Protein AF-A0A9W8ET39-F1 (afdb_monomer)

Nearest PDB structures (foldseek):
  5mh2-assembly2_D  TM=7.846E-01  e=4.312E-05  Magallana gigas
  5mh3-assembly1_B  TM=7.583E-01  e=7.857E-05  Magallana gigas
  8pk8-assembly1_B  TM=9.606E-01  e=4.904E-02  Homo sapiens
  6uxe-assembly1_B  TM=9.307E-01  e=7.183E-02  Homo sapiens
  6odd-assembly1_B  TM=9.190E-01  e=1.917E-01  Homo sapiens

Radius of gyration: 36.02 Å; Cα contacts (8 Å, |Δi|>4): 575; chains: 1; bounding box: 97×59×83 Å

Sequence (422 aa):
MYKGGLHPGKAGQHIQDGGCSIGWGHKEVNVREYQVLCGDASKLRWVKQEGALSVQGFKPVDAGHEETGEPLYVAKAMYDGSQQLGKCAPHIKKGMAFAYGHKERTTDEYMVLAHAYMEFLLRTQQECTRAPTRAQVMIVYRGILKNARMFFDDTTREFIQTYAKQKFRTNLHDSDVGRARKKLTQSTTALHLLERANKGVFTDVISVLEYGYGRKGPRKPIMLEATVGIGRREQVFGTLHEVEKYRPAFFALASYQLGRDKLTVSSEALKSTNPLNIAKAQDAHWARIQHRLLPPIDASTMTMLEDRANTGTIVSAARLACSDAHTMELVEEWERVWIKVPEARSVRRYYRRLLESVVRMDVTTRMVDNPGKYEGNMARRSAIDTPKPDLIPERIYAFVESSMAGHTQPSHANSVDCAGLD

Structure (mmCIF, N/CA/C/O backbone):
data_AF-A0A9W8ET39-F1
#
_entry.id   AF-A0A9W8ET39-F1
#
loop_
_atom_site.group_PDB
_atom_site.id
_atom_site.type_symbol
_atom_site.label_atom_id
_atom_site.label_alt_id
_atom_site.label_comp_id
_atom_site.label_asym_id
_atom_site.label_entity_id
_atom_site.label_seq_id
_atom_site.pdbx_PDB_ins_code
_atom_site.Cartn_x
_atom_site.Cartn_y
_atom_site.Cartn_z
_atom_site.occupancy
_atom_site.B_iso_or_equiv
_atom_site.auth_seq_id
_atom_site.auth_comp_id
_atom_site.auth_asym_id
_atom_site.auth_atom_id
_atom_site.pdbx_PDB_model_num
ATOM 1 N N . MET A 1 1 ? 50.312 -20.193 -22.710 1.00 87.81 1 MET A N 1
ATOM 2 C CA . MET A 1 1 ? 51.386 -19.228 -22.374 1.00 87.81 1 MET A CA 1
ATOM 3 C C . MET A 1 1 ? 52.515 -19.418 -23.376 1.00 87.81 1 MET A C 1
ATOM 5 O O . MET A 1 1 ? 52.773 -20.558 -23.743 1.00 87.81 1 MET A O 1
ATOM 9 N N . TYR A 1 2 ? 53.140 -18.351 -23.866 1.00 89.06 2 TYR A N 1
ATOM 10 C CA . TYR A 1 2 ? 54.251 -18.434 -24.819 1.00 89.06 2 TYR A CA 1
ATOM 11 C C . TYR A 1 2 ? 55.148 -17.200 -24.676 1.00 89.06 2 TYR A C 1
ATOM 13 O O . TYR A 1 2 ? 54.631 -16.091 -24.628 1.00 89.06 2 TYR A O 1
ATOM 21 N N . LYS A 1 3 ? 56.474 -17.394 -24.576 1.00 89.50 3 LYS A N 1
ATOM 22 C CA . LYS A 1 3 ? 57.483 -16.313 -24.475 1.00 89.50 3 LYS A CA 1
ATOM 23 C C . LYS A 1 3 ? 57.121 -15.209 -23.459 1.00 89.50 3 LYS A C 1
ATOM 25 O O . LYS A 1 3 ? 57.117 -14.037 -23.791 1.00 89.50 3 LYS A O 1
ATOM 30 N N . GLY A 1 4 ? 56.770 -15.598 -22.231 1.00 88.62 4 GLY A N 1
ATOM 31 C CA . GLY A 1 4 ? 56.445 -14.653 -21.150 1.00 88.62 4 GLY A CA 1
ATOM 32 C C . GLY A 1 4 ? 55.047 -14.018 -21.221 1.00 88.62 4 GLY A C 1
ATOM 33 O O . GLY A 1 4 ? 54.626 -13.396 -20.251 1.00 88.62 4 GLY A O 1
ATOM 34 N N . GLY A 1 5 ? 54.299 -14.222 -22.312 1.00 91.25 5 GLY A N 1
ATOM 35 C CA . GLY A 1 5 ? 52.930 -13.731 -22.486 1.00 91.25 5 GLY A CA 1
ATOM 36 C C . GLY A 1 5 ? 51.850 -14.815 -22.391 1.00 91.25 5 GLY A C 1
ATOM 37 O O . GLY A 1 5 ? 52.077 -16.016 -22.613 1.00 91.25 5 GLY A O 1
ATOM 38 N N . LEU A 1 6 ? 50.623 -14.384 -22.098 1.00 93.94 6 LEU A N 1
ATOM 39 C CA . LEU A 1 6 ? 49.406 -15.183 -22.224 1.00 93.94 6 LEU A CA 1
ATOM 40 C C . LEU A 1 6 ? 48.629 -14.694 -23.451 1.00 93.94 6 LEU A C 1
ATOM 42 O O . LEU A 1 6 ? 48.005 -13.640 -23.415 1.00 93.94 6 LEU A O 1
ATOM 46 N N . HIS A 1 7 ? 48.681 -15.457 -24.542 1.00 92.50 7 HIS A N 1
ATOM 47 C CA . HIS A 1 7 ? 48.075 -15.064 -25.815 1.00 92.50 7 HIS A CA 1
ATOM 48 C C . HIS A 1 7 ? 46.804 -15.866 -26.108 1.00 92.50 7 HIS A C 1
ATOM 50 O O . HIS A 1 7 ? 46.844 -17.098 -26.012 1.00 92.50 7 HIS A O 1
ATOM 56 N N . PRO A 1 8 ? 45.704 -15.210 -26.521 1.00 93.56 8 PRO A N 1
ATOM 57 C CA . PRO A 1 8 ? 44.536 -15.911 -27.026 1.00 93.56 8 PRO A CA 1
ATOM 58 C C . PRO A 1 8 ? 44.749 -16.361 -28.475 1.00 93.56 8 PRO A C 1
ATOM 60 O O . PRO A 1 8 ? 45.510 -15.762 -29.239 1.00 93.56 8 PRO A O 1
ATOM 63 N N . GLY A 1 9 ? 44.040 -17.417 -28.858 1.00 90.62 9 GLY A N 1
ATOM 64 C CA . GLY A 1 9 ? 44.133 -18.023 -30.180 1.00 90.62 9 GLY A CA 1
ATOM 65 C C . GLY A 1 9 ? 42.966 -18.957 -30.460 1.00 90.62 9 GLY A C 1
ATOM 66 O O . GLY A 1 9 ? 41.931 -18.900 -29.791 1.00 90.62 9 GLY A O 1
ATOM 67 N N . LYS A 1 10 ? 43.133 -19.816 -31.463 1.00 90.75 10 LYS A N 1
ATOM 68 C CA . LYS A 1 10 ? 42.120 -20.786 -31.889 1.00 90.75 10 LYS A CA 1
ATOM 69 C C . LYS A 1 10 ? 42.548 -22.202 -31.513 1.00 90.75 10 LYS A C 1
ATOM 71 O O . LYS A 1 10 ? 43.679 -22.595 -31.772 1.00 90.75 10 LYS A O 1
ATOM 76 N N . ALA A 1 11 ? 41.630 -22.974 -30.943 1.00 89.56 11 ALA A N 1
ATOM 77 C CA . ALA A 1 11 ? 41.834 -24.384 -30.631 1.00 89.56 11 ALA A CA 1
ATOM 78 C C . ALA A 1 11 ? 40.760 -25.223 -31.327 1.00 89.56 11 ALA A C 1
ATOM 80 O O . ALA A 1 11 ? 39.604 -24.807 -31.425 1.00 89.56 11 ALA A O 1
ATOM 81 N N . GLY A 1 12 ? 41.134 -26.401 -31.817 1.00 82.50 12 GLY A N 1
ATOM 82 C CA . GLY A 1 12 ? 40.213 -27.295 -32.507 1.00 82.50 12 GLY A CA 1
ATOM 83 C C . GLY A 1 12 ? 40.865 -28.629 -32.834 1.00 82.50 12 GLY A C 1
ATOM 84 O O . GLY A 1 12 ? 42.067 -28.696 -33.055 1.00 82.50 12 GLY A O 1
ATOM 85 N N . GLN A 1 13 ? 40.063 -29.691 -32.914 1.00 79.88 13 GLN A N 1
ATOM 86 C CA . GLN A 1 13 ? 40.554 -31.047 -33.210 1.00 79.88 13 GLN A CA 1
ATOM 87 C C . GLN A 1 13 ? 41.260 -31.152 -34.575 1.00 79.88 13 GLN A C 1
ATOM 89 O O . GLN A 1 13 ? 42.103 -32.017 -34.769 1.00 79.88 13 GLN A O 1
ATOM 94 N N . HIS A 1 14 ? 40.929 -30.255 -35.508 1.00 75.88 14 HIS A N 1
ATOM 95 C CA . HIS A 1 14 ? 41.520 -30.173 -36.846 1.00 75.88 14 HIS A CA 1
ATOM 96 C C . HIS A 1 14 ? 42.815 -29.338 -36.900 1.00 75.88 14 HIS A C 1
ATOM 98 O O . HIS A 1 14 ? 43.428 -29.222 -37.959 1.00 75.88 14 HIS A O 1
ATOM 104 N N . ILE A 1 15 ? 43.223 -28.719 -35.788 1.00 77.50 15 ILE A N 1
ATOM 105 C CA . ILE A 1 15 ? 44.451 -27.926 -35.689 1.00 77.50 15 ILE A CA 1
ATOM 106 C C . ILE A 1 15 ? 45.554 -28.862 -35.196 1.00 77.50 15 ILE A C 1
ATOM 108 O O . ILE A 1 15 ? 45.401 -29.422 -34.118 1.00 77.50 15 ILE A O 1
ATOM 112 N N . GLN A 1 16 ? 46.609 -29.045 -36.008 1.00 64.50 16 GLN A N 1
ATOM 113 C CA . GLN A 1 16 ? 47.764 -29.951 -35.817 1.00 64.50 16 GLN A CA 1
ATOM 114 C C . GLN A 1 16 ? 47.828 -30.632 -34.432 1.00 64.50 16 GLN A C 1
ATOM 116 O O . GLN A 1 16 ? 48.209 -30.006 -33.442 1.00 64.50 16 GLN A O 1
ATOM 121 N N . ASP A 1 17 ? 47.447 -31.914 -34.390 1.00 63.84 17 ASP A N 1
ATOM 122 C CA . ASP A 1 17 ? 47.421 -32.789 -33.205 1.00 63.84 17 ASP A CA 1
ATOM 123 C C . ASP A 1 17 ? 46.545 -32.310 -32.025 1.00 63.84 17 ASP A C 1
ATOM 125 O O . ASP A 1 17 ? 46.824 -32.625 -30.868 1.00 63.84 17 ASP A O 1
ATOM 129 N N . GLY A 1 18 ? 45.472 -31.557 -32.290 1.00 65.12 18 GLY A N 1
ATOM 130 C CA . GLY A 1 18 ? 44.539 -31.074 -31.263 1.00 65.12 18 GLY A CA 1
ATOM 131 C C . GLY A 1 18 ? 45.081 -29.911 -30.426 1.00 65.12 18 GLY A C 1
ATOM 132 O O . GLY A 1 18 ? 44.684 -29.750 -29.273 1.00 65.12 18 GLY A O 1
ATOM 133 N N . GLY A 1 19 ? 46.004 -29.122 -30.983 1.00 83.12 19 GLY A N 1
ATOM 134 C CA . GLY A 1 19 ? 46.636 -27.988 -30.305 1.00 83.12 19 GLY A CA 1
ATOM 135 C C . GLY A 1 19 ? 45.855 -26.667 -30.373 1.00 83.12 19 GLY A C 1
ATOM 136 O O . GLY A 1 19 ? 44.781 -26.552 -30.970 1.00 83.12 19 GLY A O 1
ATOM 137 N N . CYS A 1 20 ? 46.442 -25.630 -29.776 1.00 88.12 20 CYS A N 1
ATOM 138 C CA . CYS A 1 20 ? 46.005 -24.241 -29.895 1.00 88.12 20 CYS A CA 1
ATOM 139 C C . CYS A 1 20 ? 46.990 -23.450 -30.762 1.00 88.12 20 CYS A C 1
ATOM 141 O O . CYS A 1 20 ? 48.192 -23.441 -30.496 1.00 88.12 20 CYS A O 1
ATOM 143 N N . SER A 1 21 ? 46.473 -22.773 -31.783 1.00 90.06 21 SER A N 1
ATOM 144 C CA . SER A 1 21 ? 47.227 -21.902 -32.681 1.00 90.06 21 SER A CA 1
ATOM 145 C C . SER A 1 21 ? 47.110 -20.444 -32.229 1.00 90.06 21 SER A C 1
ATOM 147 O O . SER A 1 21 ? 46.003 -19.909 -32.087 1.00 90.06 21 SER A O 1
ATOM 149 N N . ILE A 1 22 ? 48.258 -19.799 -32.010 1.00 91.31 22 ILE A N 1
ATOM 150 C CA . ILE A 1 22 ? 48.381 -18.389 -31.616 1.00 91.31 22 ILE A CA 1
ATOM 151 C C . ILE A 1 22 ? 49.223 -17.608 -32.635 1.00 91.31 22 ILE A C 1
ATOM 153 O O . ILE A 1 22 ? 50.135 -18.151 -33.261 1.00 91.31 22 ILE A O 1
ATOM 157 N N . GLY A 1 23 ? 48.929 -16.316 -32.793 1.00 87.44 23 GLY A N 1
ATOM 158 C CA . GLY A 1 23 ? 49.779 -15.385 -33.542 1.00 87.44 23 GLY A CA 1
ATOM 159 C C . GLY A 1 23 ? 50.855 -14.788 -32.634 1.00 87.44 23 GLY A C 1
ATOM 160 O O . GLY A 1 23 ? 50.525 -14.223 -31.585 1.00 87.44 23 GLY A O 1
ATOM 161 N N . TRP A 1 24 ? 52.128 -14.937 -33.010 1.00 86.75 24 TRP A N 1
ATOM 162 C CA . TRP A 1 24 ? 53.249 -14.320 -32.299 1.00 86.75 24 TRP A CA 1
ATOM 163 C C . TRP A 1 24 ? 54.442 -14.062 -33.226 1.00 86.75 24 TRP A C 1
ATOM 165 O O . TRP A 1 24 ? 54.886 -14.953 -33.954 1.00 86.75 24 TRP A O 1
ATOM 175 N N . GLY A 1 25 ? 55.007 -12.853 -33.172 1.00 83.81 25 GLY A N 1
ATOM 176 C CA . GLY A 1 25 ? 56.233 -12.504 -33.897 1.00 83.81 25 GLY A CA 1
ATOM 177 C C . GLY A 1 25 ? 56.132 -12.721 -35.409 1.00 83.81 25 GLY A C 1
ATOM 178 O O . GLY A 1 25 ? 57.074 -13.232 -36.019 1.00 83.81 25 GLY A O 1
ATOM 179 N N . HIS A 1 26 ? 54.983 -12.393 -36.008 1.00 85.69 26 HIS A N 1
ATOM 180 C CA . HIS A 1 26 ? 54.669 -12.597 -37.429 1.00 85.69 26 HIS A CA 1
ATOM 181 C C . HIS A 1 26 ? 54.504 -14.062 -37.867 1.00 85.69 26 HIS A C 1
ATOM 183 O O . HIS A 1 26 ? 54.313 -14.340 -39.056 1.00 85.69 26 HIS A O 1
ATOM 189 N N . LYS A 1 27 ? 54.527 -15.011 -36.927 1.00 87.56 27 LYS A N 1
ATOM 190 C CA . LYS A 1 27 ? 54.392 -16.448 -37.185 1.00 87.56 27 LYS A CA 1
ATOM 191 C C . LYS A 1 27 ? 53.170 -17.021 -36.475 1.00 87.56 27 LYS A C 1
ATOM 193 O O . LYS A 1 27 ? 52.738 -16.535 -35.433 1.00 87.56 27 LYS A O 1
ATOM 198 N N . GLU A 1 28 ? 52.623 -18.077 -37.060 1.00 87.88 28 GLU A N 1
ATOM 199 C CA . GLU A 1 28 ? 51.676 -18.952 -36.373 1.00 87.88 28 GLU A CA 1
ATOM 200 C C . GLU A 1 28 ? 52.461 -19.950 -35.521 1.00 87.88 28 GLU A C 1
ATOM 202 O O . GLU A 1 28 ? 53.376 -20.617 -36.011 1.00 87.88 28 GLU A O 1
ATOM 207 N N . VAL A 1 29 ? 52.115 -20.028 -34.240 1.00 89.12 29 VAL A N 1
ATOM 208 C CA . VAL A 1 29 ? 52.754 -20.916 -33.270 1.00 89.12 29 VAL A CA 1
ATOM 209 C C . VAL A 1 29 ? 51.700 -21.861 -32.713 1.00 89.12 29 VAL A C 1
ATOM 211 O O . VAL A 1 29 ? 50.677 -21.417 -32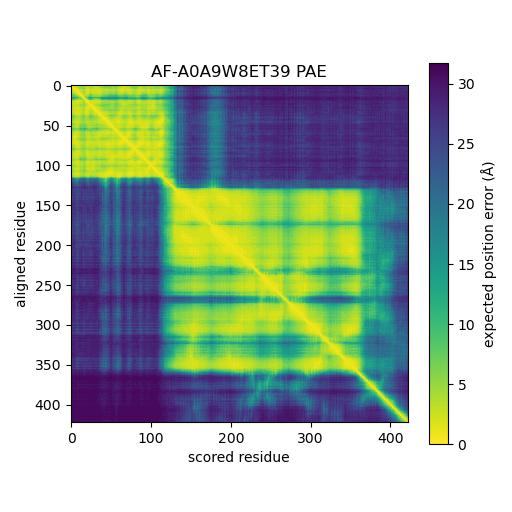.197 1.00 89.12 29 VAL A O 1
ATOM 214 N N . ASN A 1 30 ? 51.973 -23.163 -32.782 1.00 88.88 30 ASN A N 1
ATOM 215 C CA . ASN A 1 30 ? 51.129 -24.186 -32.176 1.00 88.88 30 ASN A CA 1
ATOM 216 C C . ASN A 1 30 ? 51.624 -24.521 -30.768 1.00 88.88 30 ASN A C 1
ATOM 218 O O . ASN A 1 30 ? 52.803 -24.815 -30.562 1.00 88.88 30 ASN A O 1
ATOM 222 N N . VAL A 1 31 ? 50.711 -24.489 -29.803 1.00 89.00 31 VAL A N 1
ATOM 223 C CA . VAL A 1 31 ? 50.962 -24.782 -28.391 1.00 89.00 31 VAL A CA 1
ATOM 224 C C . VAL A 1 31 ? 50.069 -25.943 -27.961 1.00 89.00 31 VAL A C 1
ATOM 226 O O . VAL A 1 31 ? 48.870 -25.951 -28.238 1.00 89.00 31 VAL A O 1
ATOM 229 N N . ARG A 1 32 ? 50.654 -26.935 -27.282 1.00 86.56 32 ARG A N 1
ATOM 230 C CA . ARG A 1 32 ? 49.934 -28.133 -26.812 1.00 86.56 32 ARG A CA 1
ATOM 231 C C . ARG A 1 32 ? 49.181 -27.908 -25.502 1.00 86.56 32 ARG A C 1
ATOM 233 O O . ARG A 1 32 ? 48.113 -28.470 -25.313 1.00 86.56 32 ARG A O 1
ATOM 240 N N . GLU A 1 33 ? 49.709 -27.058 -24.625 1.00 88.50 33 GLU A N 1
ATOM 241 C CA . GLU A 1 33 ? 49.082 -26.713 -23.347 1.00 88.50 33 GLU A CA 1
ATOM 242 C C . GLU A 1 33 ? 48.368 -25.362 -23.437 1.00 88.50 33 GLU A C 1
ATOM 244 O O . GLU A 1 33 ? 48.985 -24.311 -23.642 1.00 88.50 33 GLU A O 1
ATOM 249 N N . TYR A 1 34 ? 47.047 -25.384 -23.288 1.00 90.94 34 TYR A N 1
ATOM 250 C CA . TYR A 1 34 ? 46.209 -24.198 -23.401 1.00 90.94 34 TYR A CA 1
ATOM 251 C C . TYR A 1 34 ? 44.963 -24.303 -22.518 1.00 90.94 34 TYR A C 1
ATOM 253 O O . TYR A 1 34 ? 44.625 -25.359 -21.991 1.00 90.94 34 TYR A O 1
ATOM 261 N N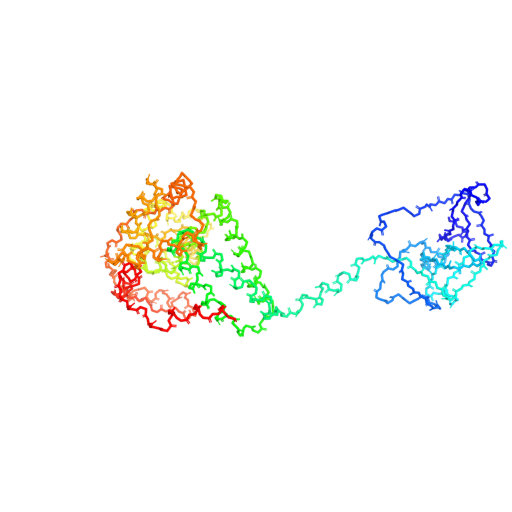 . GLN A 1 35 ? 44.276 -23.175 -22.365 1.00 91.44 35 GLN A N 1
ATOM 262 C CA . GLN A 1 35 ? 42.996 -23.075 -21.672 1.00 91.44 35 GLN A CA 1
ATOM 263 C C . GLN A 1 35 ? 41.923 -22.653 -22.674 1.00 91.44 35 GLN A C 1
ATOM 265 O O . GLN A 1 35 ? 42.196 -21.881 -23.595 1.00 91.44 35 GLN A O 1
ATOM 270 N N . VAL A 1 36 ? 40.704 -23.162 -22.500 1.00 91.19 36 VAL A N 1
ATOM 271 C CA . VAL A 1 36 ? 39.552 -22.808 -23.337 1.00 91.19 36 VAL A CA 1
ATOM 272 C C . VAL A 1 36 ? 38.657 -21.851 -22.562 1.00 91.19 36 VAL A C 1
ATOM 274 O O . VAL A 1 36 ? 38.310 -22.115 -21.411 1.00 91.19 36 VAL A O 1
ATOM 277 N N . LEU A 1 37 ? 38.275 -20.738 -23.194 1.00 90.69 37 LEU A N 1
ATOM 278 C CA . LEU A 1 37 ? 37.303 -19.810 -22.626 1.00 90.69 37 LEU A CA 1
ATOM 279 C C . LEU A 1 37 ? 35.918 -20.470 -22.608 1.00 90.69 37 LEU A C 1
ATOM 281 O O . LEU A 1 37 ? 35.283 -20.628 -23.650 1.00 90.69 37 LEU A O 1
ATOM 285 N N . CYS A 1 38 ? 35.448 -20.819 -21.413 1.00 90.31 38 CYS A N 1
ATOM 286 C CA . CYS A 1 38 ? 34.127 -21.393 -21.171 1.00 90.31 38 CYS A CA 1
ATOM 287 C C . CYS A 1 38 ? 33.270 -20.412 -20.364 1.00 90.31 38 CYS A C 1
ATOM 289 O O . CYS A 1 38 ? 33.768 -19.743 -19.458 1.00 90.31 38 CYS A O 1
ATOM 291 N N . GLY A 1 39 ? 31.970 -20.338 -20.649 1.00 85.94 39 GLY A N 1
ATOM 292 C CA . GLY A 1 39 ? 31.067 -19.482 -19.884 1.00 85.94 39 GLY A CA 1
ATOM 293 C C . GLY A 1 39 ? 29.669 -19.359 -20.476 1.00 85.94 39 GLY A C 1
ATOM 294 O O . GLY A 1 39 ? 29.367 -19.888 -21.542 1.00 85.94 39 GLY A O 1
ATOM 295 N N . ASP A 1 40 ? 28.819 -18.634 -19.754 1.00 85.12 40 ASP A N 1
ATOM 296 C CA . ASP A 1 40 ? 27.457 -18.318 -20.173 1.00 85.12 40 ASP A CA 1
ATOM 297 C C . ASP A 1 40 ? 27.470 -17.256 -21.282 1.00 85.12 40 ASP A C 1
ATOM 299 O O . ASP A 1 40 ? 27.689 -16.065 -21.033 1.00 85.12 40 ASP A O 1
ATOM 303 N N . ALA A 1 41 ? 27.225 -17.702 -22.515 1.00 85.12 41 ALA A N 1
ATOM 304 C CA . ALA A 1 41 ? 27.215 -16.849 -23.696 1.00 85.12 41 ALA A CA 1
ATOM 305 C C . ALA A 1 41 ? 26.164 -15.727 -23.623 1.00 85.12 41 ALA A C 1
ATOM 307 O O . ALA A 1 41 ? 26.361 -14.689 -24.251 1.00 85.12 41 ALA A O 1
ATOM 308 N N . SER A 1 42 ? 25.094 -15.872 -22.825 1.00 82.25 42 SER A N 1
ATOM 309 C CA . SER A 1 42 ? 24.058 -14.835 -22.676 1.00 82.25 42 SER A CA 1
ATOM 310 C C . SER A 1 42 ? 24.568 -13.556 -21.997 1.00 82.25 42 SER A C 1
ATOM 312 O O . SER A 1 42 ? 23.960 -12.493 -22.120 1.00 82.25 42 SER A O 1
ATOM 314 N N . LYS A 1 43 ? 25.712 -13.633 -21.306 1.00 87.00 43 LYS A N 1
ATOM 315 C CA . LYS A 1 43 ? 26.352 -12.500 -20.618 1.00 87.00 43 LYS A CA 1
ATOM 316 C C . LYS A 1 43 ? 27.378 -11.770 -21.482 1.00 87.00 43 LYS A C 1
ATOM 318 O O . LYS A 1 43 ? 27.974 -10.792 -21.016 1.00 87.00 43 LYS A O 1
ATOM 323 N N . LEU A 1 44 ? 27.604 -12.234 -22.707 1.00 91.06 44 LEU A N 1
ATOM 324 C CA . LEU A 1 44 ? 28.627 -11.732 -23.613 1.00 91.06 44 LEU A CA 1
ATOM 325 C C . LEU A 1 44 ? 28.009 -11.276 -24.933 1.00 91.06 44 LEU A C 1
ATOM 327 O O . LEU A 1 44 ? 26.922 -11.695 -25.323 1.00 91.06 44 LEU A O 1
ATOM 331 N N . ARG A 1 45 ? 28.722 -10.405 -25.637 1.00 92.06 45 ARG A N 1
ATOM 332 C CA . ARG A 1 45 ? 28.352 -9.951 -26.977 1.00 92.06 45 ARG A CA 1
ATOM 333 C C . ARG A 1 45 ? 29.583 -9.605 -27.796 1.00 92.06 45 ARG A C 1
ATOM 335 O O . ARG A 1 45 ? 30.632 -9.283 -27.245 1.00 92.06 45 ARG A O 1
ATOM 342 N N . TRP A 1 46 ? 29.418 -9.615 -29.110 1.00 94.19 46 TRP A N 1
ATOM 343 C CA . TRP A 1 46 ? 30.426 -9.158 -30.056 1.00 94.19 46 TRP A CA 1
ATOM 344 C C . TRP A 1 46 ? 30.176 -7.689 -30.402 1.00 94.19 46 TRP A C 1
ATOM 346 O O . TRP A 1 46 ? 29.069 -7.332 -30.799 1.00 94.19 46 TRP A O 1
ATOM 356 N N . VAL A 1 47 ? 31.188 -6.840 -30.234 1.00 93.56 47 VAL A N 1
ATOM 357 C CA . VAL A 1 47 ? 31.133 -5.405 -30.548 1.00 93.56 47 VAL A CA 1
ATOM 358 C C . VAL A 1 47 ? 32.012 -5.146 -31.767 1.00 93.56 47 VAL A C 1
ATOM 360 O O . VAL A 1 47 ? 33.188 -5.502 -31.749 1.00 93.56 47 VAL A O 1
ATOM 363 N N . LYS A 1 48 ? 31.456 -4.552 -32.831 1.00 94.81 48 LYS A N 1
ATOM 364 C CA . LYS A 1 48 ? 32.224 -4.202 -34.037 1.00 94.81 48 LYS A CA 1
ATOM 365 C C . LYS A 1 48 ? 33.265 -3.128 -33.703 1.00 94.81 48 LYS A C 1
ATOM 367 O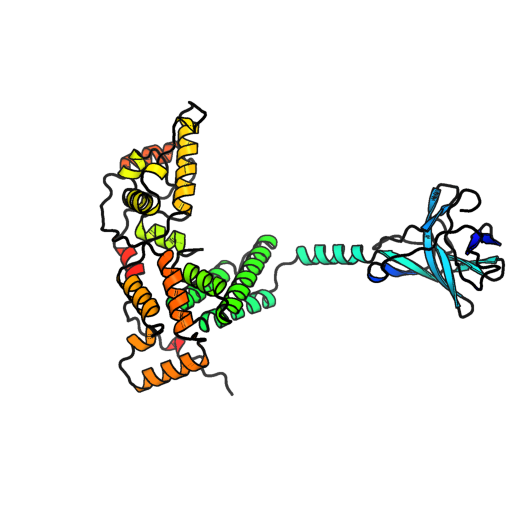 O . LYS A 1 48 ? 32.966 -2.188 -32.964 1.00 94.81 48 LYS A O 1
ATOM 372 N N . GLN A 1 49 ? 34.470 -3.285 -34.234 1.00 95.19 49 GLN A N 1
ATOM 373 C CA . GLN A 1 49 ? 35.580 -2.344 -34.122 1.00 95.19 49 GLN A CA 1
ATOM 374 C C . GLN A 1 49 ? 36.290 -2.222 -35.471 1.00 95.19 49 GLN A C 1
ATOM 376 O O . GLN A 1 49 ? 36.261 -3.150 -36.283 1.00 95.19 49 GLN A O 1
ATOM 381 N N . GLU A 1 50 ? 36.913 -1.068 -35.685 1.00 93.69 50 GLU A N 1
ATOM 382 C CA . GLU A 1 50 ? 37.704 -0.763 -36.872 1.00 93.69 50 GLU A CA 1
ATOM 383 C C . GLU A 1 50 ? 39.007 -0.079 -36.442 1.00 93.69 50 GLU A C 1
ATOM 385 O O . GLU A 1 50 ? 38.987 0.842 -35.621 1.00 93.69 50 GLU A O 1
ATOM 390 N N . GLY A 1 51 ? 40.145 -0.553 -36.947 1.00 92.88 51 GLY A N 1
ATOM 391 C CA . GLY A 1 51 ? 41.464 -0.060 -36.550 1.00 92.88 51 GLY A CA 1
ATOM 392 C C . GLY A 1 51 ? 41.834 -0.415 -35.102 1.00 92.88 51 GLY A C 1
ATOM 393 O O . GLY A 1 51 ? 41.417 -1.438 -34.557 1.00 92.88 51 GLY A O 1
ATOM 394 N N . ALA A 1 52 ? 42.672 0.401 -34.459 1.00 93.38 52 ALA A N 1
ATOM 395 C CA . ALA A 1 52 ? 43.104 0.148 -33.081 1.00 93.38 52 ALA A CA 1
ATOM 396 C C . ALA A 1 52 ? 41.908 0.085 -32.109 1.00 93.38 52 ALA A C 1
ATOM 398 O O . ALA A 1 52 ? 40.988 0.895 -32.198 1.00 93.38 52 ALA A O 1
ATOM 399 N N . LEU A 1 53 ? 41.938 -0.851 -31.153 1.00 93.06 53 LEU A N 1
ATOM 400 C CA . LEU A 1 53 ? 40.829 -1.049 -30.214 1.00 93.06 53 LEU A CA 1
ATOM 401 C C . LEU A 1 53 ? 40.539 0.220 -29.399 1.00 93.06 53 LEU A C 1
ATOM 403 O O . LEU A 1 53 ? 41.404 0.693 -28.656 1.00 93.06 53 LEU A O 1
ATOM 407 N N . SER A 1 54 ? 39.295 0.702 -29.465 1.00 89.81 54 SER A N 1
ATOM 408 C CA . SER A 1 54 ? 38.795 1.797 -28.631 1.00 89.81 54 SER A CA 1
ATOM 409 C C . SER A 1 54 ? 37.862 1.258 -27.548 1.00 89.81 54 SER A C 1
ATOM 411 O O . SER A 1 54 ? 36.745 0.816 -27.818 1.00 89.81 54 SER A O 1
ATOM 413 N N . VAL A 1 55 ? 38.313 1.294 -26.292 1.00 83.31 55 VAL A N 1
ATOM 414 C CA . VAL A 1 55 ? 37.560 0.770 -25.137 1.00 83.31 55 VAL A CA 1
ATOM 415 C C . VAL A 1 55 ? 36.606 1.837 -24.584 1.00 83.31 55 VAL A C 1
ATOM 417 O O . VAL A 1 55 ? 36.681 2.235 -23.424 1.00 83.31 55 VAL A O 1
ATOM 420 N N . GLN A 1 56 ? 35.711 2.346 -25.431 1.00 78.69 56 GLN A N 1
ATOM 421 C CA . GLN A 1 56 ? 34.676 3.305 -25.037 1.00 78.69 56 GLN A CA 1
ATOM 422 C C . GLN A 1 56 ? 33.290 2.655 -25.111 1.00 78.69 56 GLN A C 1
ATOM 424 O O . GLN A 1 56 ? 32.891 2.123 -26.141 1.00 78.69 56 GLN A O 1
ATOM 429 N N . GLY A 1 57 ? 32.536 2.701 -24.008 1.00 77.75 57 GLY A N 1
ATOM 430 C CA . GLY A 1 57 ? 31.137 2.248 -23.967 1.00 77.75 57 GLY A CA 1
ATOM 431 C C . GLY A 1 57 ? 30.915 0.740 -23.772 1.00 77.75 57 GLY A C 1
ATOM 432 O O . GLY A 1 57 ? 29.769 0.297 -23.732 1.00 77.75 57 GLY A O 1
ATOM 433 N N . PHE A 1 58 ? 31.967 -0.064 -23.603 1.00 87.75 58 PHE A N 1
ATOM 434 C CA . PHE A 1 58 ? 31.857 -1.491 -23.275 1.00 87.75 58 PHE A CA 1
ATOM 435 C C . PHE A 1 58 ? 33.085 -1.990 -22.501 1.00 87.75 58 PHE A C 1
ATOM 437 O O . PHE A 1 58 ? 34.134 -1.353 -22.509 1.00 87.75 58 PHE A O 1
ATOM 444 N N . LYS A 1 59 ? 32.953 -3.146 -21.832 1.00 91.00 59 LYS A N 1
ATOM 445 C CA . LYS A 1 59 ? 34.064 -3.822 -21.146 1.00 91.00 59 LYS A CA 1
ATOM 446 C C . LYS A 1 59 ? 34.474 -5.075 -21.936 1.00 91.00 59 LYS A C 1
ATOM 448 O O . LYS A 1 59 ? 33.690 -6.030 -21.926 1.00 91.00 59 LYS A O 1
ATOM 453 N N . PRO A 1 60 ? 35.627 -5.083 -22.627 1.00 93.50 60 PRO A N 1
ATOM 454 C CA . PRO A 1 60 ? 36.113 -6.260 -23.339 1.00 93.50 60 PRO A CA 1
ATOM 455 C C . PRO A 1 60 ? 36.467 -7.392 -22.365 1.00 93.50 60 PRO A C 1
ATOM 457 O O . PRO A 1 60 ? 36.730 -7.150 -21.187 1.00 93.50 60 PRO A O 1
ATOM 460 N N . VAL A 1 61 ? 36.430 -8.630 -22.854 1.00 93.88 61 VAL A N 1
ATOM 461 C CA . VAL A 1 61 ? 36.821 -9.819 -22.089 1.00 93.88 61 VAL A CA 1
ATOM 462 C C . VAL A 1 61 ? 38.340 -9.950 -22.112 1.00 93.88 61 VAL A C 1
ATOM 464 O O . VAL A 1 61 ? 38.927 -10.105 -23.187 1.00 93.88 61 VAL A O 1
ATOM 467 N N . ASP A 1 62 ? 38.953 -9.899 -20.929 1.00 93.25 62 ASP A N 1
ATOM 468 C CA . ASP A 1 62 ? 40.388 -10.117 -20.743 1.00 93.25 62 ASP A CA 1
ATOM 469 C C . ASP A 1 62 ? 40.778 -11.524 -21.210 1.00 93.25 62 ASP A C 1
ATOM 471 O O . ASP A 1 62 ? 40.174 -12.523 -20.813 1.00 93.25 62 ASP A O 1
ATOM 475 N N . ALA A 1 63 ? 41.784 -11.594 -22.078 1.00 92.81 63 ALA A N 1
ATOM 476 C CA . ALA A 1 63 ? 42.212 -12.819 -22.750 1.00 92.81 63 ALA A CA 1
ATOM 477 C C . ALA A 1 63 ? 43.693 -13.153 -22.507 1.00 92.81 63 ALA A C 1
ATOM 479 O O . ALA A 1 63 ? 44.190 -14.166 -23.000 1.00 92.81 63 ALA A O 1
ATOM 480 N N . GLY A 1 64 ? 44.385 -12.299 -21.752 1.00 93.19 64 GLY A N 1
ATOM 481 C CA . GLY A 1 64 ? 45.774 -12.454 -21.357 1.00 93.19 64 GLY A CA 1
ATOM 482 C C . GLY A 1 64 ? 46.551 -11.151 -21.494 1.00 93.19 64 GLY A C 1
ATOM 483 O O . GLY A 1 64 ? 45.972 -10.068 -21.405 1.00 93.19 64 GLY A O 1
ATOM 484 N N . HIS A 1 65 ? 47.861 -11.259 -21.678 1.00 95.25 65 HIS A N 1
ATOM 485 C CA . HIS A 1 65 ? 48.769 -10.120 -21.732 1.00 95.25 65 HIS A CA 1
ATOM 486 C C . HIS A 1 65 ? 50.024 -10.442 -22.554 1.00 95.25 65 HIS A C 1
ATOM 488 O O . HIS A 1 65 ? 50.419 -11.605 -22.680 1.00 95.25 65 HIS A O 1
ATOM 494 N N . GLU A 1 66 ? 50.660 -9.411 -23.100 1.00 92.88 66 GLU A N 1
ATOM 495 C CA . GLU A 1 66 ? 52.004 -9.485 -23.682 1.00 92.88 66 GLU A CA 1
ATOM 496 C C . GLU A 1 66 ? 53.067 -9.678 -22.575 1.00 92.88 66 GLU A C 1
ATOM 498 O O . GLU A 1 66 ? 52.771 -9.585 -21.379 1.00 92.88 66 GLU A O 1
ATOM 503 N N . GLU A 1 67 ? 54.322 -9.945 -22.952 1.00 91.69 67 GLU A N 1
ATOM 504 C CA . GLU A 1 67 ? 55.452 -10.059 -22.004 1.00 91.69 67 GLU A CA 1
ATOM 505 C C . GLU A 1 67 ? 55.645 -8.775 -21.174 1.00 91.69 67 GLU A C 1
ATOM 507 O O . GLU A 1 67 ? 55.988 -8.828 -19.995 1.00 91.69 67 GLU A O 1
ATOM 512 N N . THR A 1 68 ? 55.343 -7.618 -21.769 1.00 89.81 68 THR A N 1
ATOM 513 C CA . THR A 1 68 ? 55.378 -6.291 -21.134 1.00 89.81 68 THR A CA 1
ATOM 514 C C . THR A 1 68 ? 54.285 -6.086 -20.078 1.00 89.81 68 THR A C 1
ATOM 516 O O . THR A 1 68 ? 54.297 -5.079 -19.372 1.00 89.81 68 THR A O 1
ATOM 519 N N . GLY A 1 69 ? 53.327 -7.013 -19.969 1.00 90.19 69 GLY A N 1
ATOM 520 C CA . GLY A 1 69 ? 52.148 -6.903 -19.109 1.00 90.19 69 GLY A CA 1
ATOM 521 C C . GLY A 1 69 ? 50.973 -6.157 -19.749 1.00 90.19 69 GLY A C 1
ATOM 522 O O . GLY A 1 69 ? 49.931 -6.003 -19.113 1.00 90.19 69 GLY A O 1
ATOM 523 N N . GLU A 1 70 ? 51.096 -5.705 -20.999 1.00 92.44 70 GLU A N 1
ATOM 524 C CA . GLU A 1 70 ? 50.001 -5.034 -21.703 1.00 92.44 70 GLU A CA 1
ATOM 525 C C . GLU A 1 70 ? 48.845 -6.006 -21.999 1.00 92.44 70 GLU A C 1
ATOM 527 O O . GLU A 1 70 ? 49.092 -7.119 -22.467 1.00 92.44 70 GLU A O 1
ATOM 532 N N . PRO A 1 71 ? 47.579 -5.612 -21.769 1.00 94.50 71 PRO A N 1
ATOM 533 C CA . PRO A 1 71 ? 46.444 -6.524 -21.857 1.00 94.50 71 PRO A CA 1
ATOM 534 C C . PRO A 1 71 ? 46.098 -6.895 -23.301 1.00 94.50 71 PRO A C 1
ATOM 536 O O . PRO A 1 71 ? 46.199 -6.078 -24.219 1.00 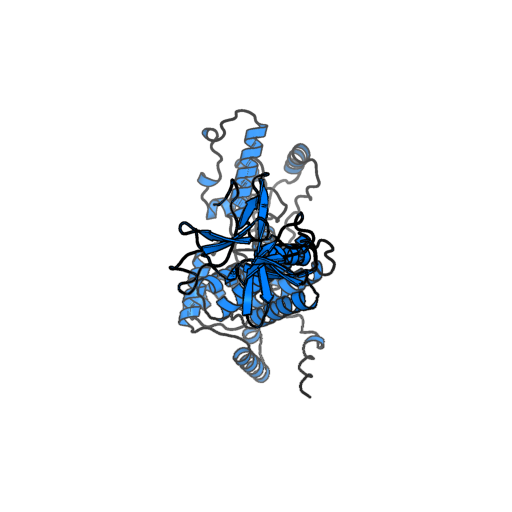94.50 71 PRO A O 1
ATOM 539 N N . LEU A 1 72 ? 45.606 -8.120 -23.474 1.00 95.19 72 LEU A N 1
ATOM 540 C CA . LEU A 1 72 ? 45.083 -8.660 -24.725 1.00 95.19 72 LEU A CA 1
ATOM 541 C C . LEU A 1 72 ? 43.621 -9.070 -24.548 1.00 95.19 72 LEU A C 1
ATOM 543 O O . LEU A 1 72 ? 43.248 -9.655 -23.531 1.00 95.19 72 LEU A O 1
ATOM 547 N N . TYR A 1 73 ? 42.805 -8.821 -25.570 1.00 96.31 73 TYR A N 1
ATOM 548 C CA . TYR A 1 73 ? 41.373 -9.125 -25.572 1.00 96.31 73 TYR A CA 1
ATOM 549 C C . TYR A 1 73 ? 40.993 -10.081 -26.702 1.00 96.31 73 TYR A C 1
ATOM 551 O O . TYR A 1 73 ? 41.657 -10.134 -27.743 1.00 96.31 73 TYR A O 1
ATOM 559 N N . VAL A 1 74 ? 39.892 -10.815 -26.514 1.00 96.06 74 VAL A N 1
ATOM 560 C CA . VAL A 1 74 ? 39.383 -11.771 -27.509 1.00 96.06 74 VAL A CA 1
ATOM 561 C C . VAL A 1 74 ? 38.783 -11.031 -28.702 1.00 96.06 74 VAL A C 1
ATOM 563 O O . VAL A 1 74 ? 37.853 -10.234 -28.543 1.00 96.06 74 VAL A O 1
ATOM 566 N N . ALA A 1 75 ? 39.258 -11.355 -29.902 1.00 96.31 75 ALA A N 1
ATOM 567 C CA . ALA A 1 75 ? 38.743 -10.815 -31.151 1.00 96.31 75 ALA A CA 1
ATOM 568 C C . ALA A 1 75 ? 38.384 -11.913 -32.156 1.00 96.31 75 ALA A C 1
ATOM 570 O O . ALA A 1 75 ? 38.947 -13.012 -32.134 1.00 96.31 75 ALA A O 1
ATOM 571 N N . LYS A 1 76 ? 37.458 -11.593 -33.062 1.00 96.06 76 LYS A N 1
ATOM 572 C CA . LYS A 1 76 ? 37.133 -12.416 -34.226 1.00 96.06 76 LYS A CA 1
ATOM 573 C C . LYS A 1 76 ? 36.940 -11.580 -35.487 1.00 96.06 76 LYS A C 1
ATOM 575 O O . LYS A 1 76 ? 36.413 -10.471 -35.414 1.00 96.06 76 LYS A O 1
ATOM 580 N N . ALA A 1 77 ? 37.275 -12.146 -36.639 1.00 96.19 77 ALA A N 1
ATOM 581 C CA . ALA A 1 77 ? 37.055 -11.533 -37.946 1.00 96.19 77 ALA A CA 1
ATOM 582 C C . ALA A 1 77 ? 36.784 -12.603 -39.010 1.00 96.19 77 ALA A C 1
ATOM 584 O O . ALA A 1 77 ? 37.135 -13.769 -38.827 1.00 96.19 77 ALA A O 1
ATOM 585 N N . MET A 1 78 ? 36.154 -12.214 -40.117 1.00 94.81 78 MET A N 1
ATOM 586 C CA . MET A 1 78 ? 36.049 -13.072 -41.299 1.00 94.81 78 MET A CA 1
ATOM 587 C C . MET A 1 78 ? 37.309 -12.906 -42.144 1.00 94.81 78 MET A C 1
ATOM 589 O O . MET A 1 78 ? 37.684 -11.786 -42.476 1.00 94.81 78 MET A O 1
ATOM 593 N N . TYR A 1 79 ? 37.953 -14.012 -42.501 1.00 93.19 79 TYR A N 1
ATOM 594 C CA . TYR A 1 79 ? 39.124 -14.017 -43.370 1.00 93.19 79 TYR A CA 1
ATOM 595 C C . TYR A 1 79 ? 39.118 -15.279 -44.231 1.00 93.19 79 TYR A C 1
ATOM 597 O O . TYR A 1 79 ? 38.929 -16.377 -43.710 1.00 93.19 79 TYR A O 1
ATOM 605 N N . ASP A 1 80 ? 39.305 -15.111 -45.542 1.00 90.12 80 ASP A N 1
ATOM 606 C CA . ASP A 1 80 ? 39.373 -16.210 -46.518 1.00 90.12 80 ASP A CA 1
ATOM 607 C C . ASP A 1 80 ? 38.211 -17.219 -46.369 1.00 90.12 80 ASP A C 1
ATOM 609 O O . ASP A 1 80 ? 38.390 -18.417 -46.163 1.00 90.12 80 ASP A O 1
ATOM 613 N N . GLY A 1 81 ? 36.980 -16.691 -46.337 1.00 89.25 81 GLY A N 1
ATOM 614 C CA . GLY A 1 81 ? 35.748 -17.486 -46.242 1.00 89.25 81 GLY A CA 1
ATOM 615 C C . GLY A 1 81 ? 35.456 -18.123 -44.876 1.00 89.25 81 GLY A C 1
ATOM 616 O O . GLY A 1 81 ? 34.436 -18.795 -44.737 1.00 89.25 81 GLY A O 1
ATOM 617 N N . SER A 1 82 ? 36.287 -17.905 -43.852 1.00 88.38 82 SER A N 1
ATOM 618 C CA . SER A 1 82 ? 36.133 -18.534 -42.532 1.00 88.38 82 SER A CA 1
ATOM 619 C C . SER A 1 82 ? 36.267 -17.541 -41.372 1.00 88.38 82 SER A C 1
ATOM 621 O O . SER A 1 82 ? 36.882 -16.482 -41.493 1.00 88.38 82 SER A O 1
ATOM 623 N N . GLN A 1 83 ? 35.669 -17.869 -40.222 1.00 92.56 83 GLN A N 1
ATOM 624 C CA . GLN A 1 83 ? 35.767 -17.035 -39.024 1.00 92.56 83 GLN A CA 1
ATOM 625 C C . GLN A 1 83 ? 37.070 -17.345 -38.280 1.00 92.56 83 GLN A C 1
ATOM 627 O O . GLN A 1 83 ? 37.241 -18.439 -37.743 1.00 92.56 83 GLN A O 1
ATOM 632 N N . GLN A 1 84 ? 37.964 -16.366 -38.207 1.00 93.62 84 GLN A N 1
ATOM 633 C CA . GLN A 1 84 ? 39.222 -16.460 -37.474 1.00 93.62 84 GLN A CA 1
ATOM 634 C C . GLN A 1 84 ? 39.080 -15.846 -36.081 1.00 93.62 84 GLN A C 1
ATOM 636 O O . GLN A 1 84 ? 38.382 -14.848 -35.900 1.00 93.62 84 GLN A O 1
ATOM 641 N N . LEU A 1 85 ? 39.749 -16.454 -35.098 1.00 94.94 85 LEU A N 1
ATOM 642 C CA . LEU A 1 85 ? 39.860 -15.965 -33.721 1.00 94.94 85 LEU A CA 1
ATOM 643 C C . LEU A 1 85 ? 41.288 -15.488 -33.460 1.00 94.94 85 LEU A C 1
ATOM 645 O O . LEU A 1 85 ? 42.244 -16.056 -33.992 1.00 94.94 85 LEU A O 1
ATOM 649 N N . GLY A 1 86 ? 41.435 -14.466 -32.627 1.00 93.94 86 GLY A N 1
ATOM 650 C CA . GLY A 1 86 ? 42.739 -13.899 -32.314 1.00 93.94 86 GLY A CA 1
ATOM 651 C C . GLY A 1 86 ? 42.695 -12.857 -31.206 1.00 93.94 86 GLY A C 1
ATOM 652 O O . GLY A 1 86 ? 41.793 -12.857 -30.363 1.00 93.94 86 GLY A O 1
ATOM 653 N N . LYS A 1 87 ? 43.695 -11.977 -31.217 1.00 95.06 87 LYS A N 1
ATOM 654 C CA . LYS A 1 87 ? 43.929 -10.951 -30.200 1.00 95.06 87 LYS A CA 1
ATOM 655 C C . LYS A 1 87 ? 43.701 -9.548 -30.752 1.00 95.06 87 LYS A C 1
ATOM 657 O O . LYS A 1 87 ? 44.038 -9.261 -31.898 1.00 95.06 87 LYS A O 1
ATOM 662 N N . CYS A 1 88 ? 43.176 -8.661 -29.919 1.00 96.06 88 CYS A N 1
ATOM 663 C CA . CYS A 1 88 ? 43.170 -7.219 -30.159 1.00 96.06 88 CYS A CA 1
ATOM 664 C C . CYS A 1 88 ? 43.553 -6.483 -28.873 1.00 96.06 88 CYS A C 1
ATOM 666 O O . CYS A 1 88 ? 43.358 -7.006 -27.773 1.00 96.06 88 CYS A O 1
ATOM 668 N N . ALA A 1 89 ? 44.104 -5.280 -29.010 1.00 94.19 89 ALA A N 1
ATOM 669 C CA . ALA A 1 89 ? 44.425 -4.400 -27.891 1.00 94.19 89 ALA A CA 1
ATOM 670 C C . ALA A 1 89 ? 44.658 -2.960 -28.384 1.00 94.19 89 ALA A C 1
ATOM 672 O O . ALA A 1 89 ? 44.955 -2.771 -29.566 1.00 94.19 89 ALA A O 1
ATOM 673 N N . PRO A 1 90 ? 44.594 -1.935 -27.510 1.00 93.56 90 PRO A N 1
ATOM 674 C CA . PRO A 1 90 ? 44.827 -0.540 -27.909 1.00 93.56 90 PRO A CA 1
ATOM 675 C C . PRO A 1 90 ? 46.243 -0.271 -28.461 1.00 93.56 90 PRO A C 1
ATOM 677 O O . PRO A 1 90 ? 46.461 0.666 -29.243 1.00 93.56 90 PRO A O 1
ATOM 680 N N . HIS A 1 91 ? 47.223 -1.094 -28.067 1.00 91.75 91 HIS A N 1
ATOM 681 C CA . HIS A 1 91 ? 48.593 -1.034 -28.581 1.00 91.75 91 HIS A CA 1
ATOM 682 C C . HIS A 1 91 ? 48.746 -1.719 -29.957 1.00 91.75 91 HIS A C 1
ATOM 684 O O . HIS A 1 91 ? 49.653 -1.368 -30.711 1.00 91.75 91 HIS A O 1
ATOM 690 N N . ILE A 1 92 ? 47.823 -2.607 -30.359 1.00 91.19 92 ILE A N 1
ATOM 691 C CA . ILE A 1 92 ? 47.821 -3.256 -31.681 1.00 91.19 92 ILE A CA 1
ATOM 692 C C . ILE A 1 92 ? 47.173 -2.314 -32.704 1.00 91.19 92 ILE A C 1
ATOM 694 O O . ILE A 1 92 ? 45.959 -2.289 -32.902 1.00 91.19 92 ILE A O 1
ATOM 698 N N . LYS A 1 93 ? 47.999 -1.509 -33.382 1.00 89.81 93 LYS A N 1
ATOM 699 C CA . LYS A 1 93 ? 47.518 -0.442 -34.284 1.00 89.81 93 LYS A CA 1
ATOM 700 C C . LYS A 1 93 ? 46.781 -0.937 -35.527 1.00 89.81 93 LYS A C 1
ATOM 702 O O . LYS A 1 93 ? 45.956 -0.209 -36.063 1.00 89.81 93 LYS A O 1
ATOM 707 N N . LYS A 1 94 ? 47.052 -2.170 -35.960 1.00 89.50 94 LYS A N 1
ATOM 708 C CA . LYS A 1 94 ? 46.419 -2.800 -37.131 1.00 89.50 94 LYS A CA 1
ATOM 709 C C . LYS A 1 94 ? 45.122 -3.552 -36.794 1.00 89.50 94 LYS A C 1
ATOM 711 O O . LYS A 1 94 ? 44.703 -4.383 -37.586 1.00 89.50 94 LYS A O 1
ATOM 716 N N . GLY A 1 95 ? 44.533 -3.295 -35.622 1.00 93.06 95 GLY A N 1
ATOM 717 C CA . GLY A 1 95 ? 43.279 -3.899 -35.174 1.00 93.06 95 GLY A CA 1
ATOM 718 C C . GLY A 1 95 ? 43.456 -5.277 -34.553 1.00 93.06 95 GLY A C 1
ATOM 719 O O . GLY A 1 95 ? 44.046 -5.412 -33.479 1.00 93.06 95 GLY A O 1
ATOM 720 N N . MET A 1 96 ? 42.914 -6.300 -35.204 1.00 94.81 96 MET A N 1
ATOM 721 C CA . MET A 1 96 ? 42.992 -7.685 -34.753 1.00 94.81 96 MET A CA 1
ATOM 722 C C . MET A 1 96 ? 44.189 -8.399 -35.384 1.00 94.81 96 MET A C 1
ATOM 724 O O . MET A 1 96 ? 44.376 -8.339 -36.595 1.00 94.81 96 MET A O 1
ATOM 728 N N . ALA A 1 97 ? 44.947 -9.142 -34.578 1.00 94.56 97 ALA A N 1
ATOM 729 C CA . ALA A 1 97 ? 45.982 -10.073 -35.021 1.00 94.56 97 ALA A CA 1
ATOM 730 C C . ALA A 1 97 ? 45.531 -11.528 -34.810 1.00 94.56 97 ALA A C 1
ATOM 732 O O . ALA A 1 97 ? 44.973 -11.866 -33.764 1.00 94.56 97 ALA A O 1
ATOM 733 N N . PHE A 1 98 ? 45.763 -12.401 -35.790 1.00 94.12 98 PHE A N 1
ATOM 734 C CA . PHE A 1 98 ? 45.340 -13.805 -35.749 1.00 94.12 98 PHE A CA 1
ATOM 735 C C . PHE A 1 98 ? 46.269 -14.714 -36.552 1.00 94.12 98 PHE A C 1
ATOM 737 O O . PHE A 1 98 ? 46.962 -14.273 -37.465 1.00 94.12 98 PHE A O 1
ATOM 744 N N . ALA A 1 99 ? 46.274 -16.003 -36.226 1.00 91.12 99 ALA A N 1
ATOM 745 C CA . ALA A 1 99 ? 47.072 -17.001 -36.926 1.00 91.12 99 ALA A CA 1
ATOM 746 C C . ALA A 1 99 ? 46.302 -17.620 -38.104 1.00 91.12 99 ALA A C 1
ATOM 748 O O . ALA A 1 99 ? 45.190 -18.131 -37.927 1.00 91.12 99 ALA A O 1
ATOM 749 N N . TYR A 1 100 ? 46.885 -17.587 -39.305 1.00 89.56 100 TYR A N 1
ATOM 750 C CA . TYR A 1 100 ? 46.338 -18.225 -40.505 1.00 89.56 100 TYR A CA 1
ATOM 751 C C . TYR A 1 100 ? 47.425 -18.528 -41.546 1.00 89.56 100 TYR A C 1
ATOM 753 O O . TYR A 1 100 ? 48.208 -17.650 -41.924 1.00 89.56 100 TYR A O 1
ATOM 761 N N . GLY A 1 101 ? 47.431 -19.757 -42.070 1.00 86.25 101 GLY A N 1
ATOM 762 C CA . GLY A 1 101 ? 48.335 -20.168 -43.148 1.00 86.25 101 GLY A CA 1
ATOM 763 C C . GLY A 1 101 ? 49.813 -20.085 -42.756 1.00 86.25 101 GLY A C 1
ATOM 764 O O . GLY A 1 101 ? 50.626 -19.579 -43.531 1.00 86.25 101 GLY A O 1
ATOM 765 N N . HIS A 1 102 ? 50.148 -20.520 -41.540 1.00 85.69 102 HIS A N 1
ATOM 766 C CA . HIS A 1 102 ? 51.488 -20.497 -40.944 1.00 85.69 102 HIS A CA 1
ATOM 767 C C . HIS A 1 102 ? 52.050 -19.094 -40.652 1.00 85.69 102 HIS A C 1
ATOM 769 O O . HIS A 1 102 ? 53.228 -18.944 -40.317 1.00 85.69 102 HIS A O 1
ATOM 775 N N . LYS A 1 103 ? 51.220 -18.050 -40.753 1.00 89.25 103 LYS A N 1
ATOM 776 C CA . LYS A 1 103 ? 51.607 -16.653 -40.522 1.00 89.25 103 LYS A CA 1
ATOM 777 C C . LYS A 1 103 ? 50.654 -15.980 -39.546 1.00 89.25 103 LYS A C 1
ATOM 779 O O . LYS A 1 103 ? 49.464 -16.281 -39.507 1.00 89.25 103 LYS A O 1
ATOM 784 N N . GLU A 1 104 ? 51.172 -15.011 -38.804 1.00 91.31 104 GLU A N 1
ATOM 785 C CA . GLU A 1 104 ? 50.322 -14.056 -38.099 1.00 91.31 104 GLU A CA 1
ATOM 786 C C . GLU A 1 104 ? 49.879 -12.977 -39.094 1.00 91.31 104 GLU A C 1
ATOM 788 O O . GLU A 1 104 ? 50.689 -12.343 -39.777 1.00 91.31 104 GLU A O 1
ATOM 793 N N . ARG A 1 105 ? 48.568 -12.812 -39.213 1.00 92.81 105 ARG A N 1
ATOM 794 C CA . ARG A 1 105 ? 47.899 -11.843 -40.074 1.00 92.81 105 ARG A CA 1
ATOM 795 C C . ARG A 1 105 ? 47.227 -10.785 -39.210 1.00 92.81 105 ARG A C 1
ATOM 797 O O . ARG A 1 105 ? 46.951 -11.018 -38.036 1.00 92.81 105 ARG A O 1
ATOM 804 N N . THR A 1 106 ? 46.955 -9.631 -39.807 1.00 94.06 106 THR A N 1
ATOM 805 C CA . THR A 1 106 ? 46.240 -8.534 -39.150 1.00 94.06 106 THR A CA 1
ATOM 806 C C . THR A 1 106 ? 45.084 -8.052 -40.010 1.00 94.06 106 THR A C 1
ATOM 808 O O . THR A 1 106 ? 45.216 -8.051 -41.234 1.00 94.06 106 THR A O 1
ATOM 811 N N . THR A 1 107 ? 44.000 -7.611 -39.380 1.00 94.56 107 THR A N 1
ATOM 812 C CA . THR A 1 107 ? 42.852 -6.981 -40.040 1.00 94.56 107 THR A CA 1
ATOM 813 C C . THR A 1 107 ? 42.322 -5.832 -39.193 1.00 94.56 107 THR A C 1
ATOM 815 O O . THR A 1 107 ? 42.250 -5.933 -37.966 1.00 94.56 107 THR A O 1
ATOM 818 N N . ASP A 1 108 ? 41.959 -4.743 -39.851 1.00 94.75 108 ASP A N 1
ATOM 819 C CA . ASP A 1 108 ? 41.402 -3.542 -39.238 1.00 94.75 108 ASP A CA 1
ATOM 820 C C . ASP A 1 108 ? 39.925 -3.705 -38.881 1.00 94.75 108 ASP A C 1
ATOM 822 O O . ASP A 1 108 ? 39.528 -3.224 -37.827 1.00 94.75 108 ASP A O 1
ATOM 826 N N . GLU A 1 109 ? 39.139 -4.423 -39.680 1.00 95.69 109 GLU A N 1
ATOM 827 C CA . GLU A 1 109 ? 37.743 -4.748 -39.377 1.00 95.69 109 GLU A CA 1
ATOM 828 C C . GLU A 1 109 ? 37.603 -6.044 -38.567 1.00 95.69 109 GLU A C 1
ATOM 830 O O . GLU A 1 109 ? 37.950 -7.136 -39.027 1.00 95.69 109 GLU A O 1
ATOM 835 N N . TYR A 1 110 ? 37.053 -5.949 -37.356 1.00 96.44 110 TYR A N 1
ATOM 836 C CA . TYR A 1 110 ? 36.867 -7.105 -36.475 1.00 96.44 110 TYR A CA 1
ATOM 837 C C . TYR A 1 110 ? 35.742 -6.886 -35.460 1.00 96.44 110 TYR A C 1
ATOM 839 O O . TYR A 1 110 ? 35.094 -5.841 -35.381 1.00 96.44 110 TYR A O 1
ATOM 847 N N . MET A 1 111 ? 35.490 -7.918 -34.663 1.00 96.62 111 MET A N 1
ATOM 848 C CA . MET A 1 111 ? 34.614 -7.869 -33.504 1.00 96.62 111 MET A CA 1
ATOM 849 C C . MET A 1 111 ? 35.393 -8.230 -32.243 1.00 96.62 111 MET A C 1
ATOM 851 O O . MET A 1 111 ? 36.092 -9.240 -32.218 1.00 96.62 111 MET A O 1
ATOM 855 N N . VAL A 1 112 ? 35.220 -7.450 -31.179 1.00 95.81 112 VAL A N 1
ATOM 856 C CA . VAL A 1 112 ? 35.767 -7.729 -29.844 1.00 95.81 112 VAL A CA 1
ATOM 857 C C . VAL A 1 112 ? 34.691 -8.338 -28.946 1.00 95.81 112 VAL A C 1
ATOM 859 O O . VAL A 1 112 ? 33.529 -7.922 -28.982 1.00 95.81 112 VAL A O 1
ATOM 862 N N . LEU A 1 113 ? 35.051 -9.345 -28.151 1.00 95.00 113 LEU A N 1
ATOM 863 C CA . LEU A 1 113 ? 34.140 -9.954 -27.181 1.00 95.00 113 LEU A CA 1
ATOM 864 C C . LEU A 1 113 ? 34.040 -9.065 -25.938 1.00 95.00 113 LEU A C 1
ATOM 866 O O . LEU A 1 113 ? 35.059 -8.707 -25.350 1.00 95.00 113 LEU A O 1
ATOM 870 N N . ALA A 1 114 ? 32.825 -8.729 -25.513 1.00 93.50 114 ALA A N 1
ATOM 871 C CA . ALA A 1 114 ? 32.579 -7.818 -24.399 1.00 93.50 114 ALA A CA 1
ATOM 872 C C . ALA A 1 114 ? 31.467 -8.307 -23.465 1.00 93.50 114 ALA A C 1
ATOM 874 O O . ALA A 1 114 ? 30.550 -9.019 -23.878 1.00 93.50 114 ALA A O 1
ATOM 875 N N . HIS A 1 115 ? 31.509 -7.867 -22.208 1.00 89.62 115 HIS A N 1
ATOM 876 C CA . HIS A 1 115 ? 30.449 -8.109 -21.232 1.00 89.62 115 HIS A CA 1
ATOM 877 C C . HIS A 1 115 ? 29.179 -7.312 -21.574 1.00 89.62 115 HIS A C 1
ATOM 879 O O . HIS A 1 115 ? 29.223 -6.090 -21.734 1.00 89.62 115 HIS A O 1
ATOM 885 N N . ALA A 1 116 ? 28.027 -7.985 -21.616 1.00 80.44 116 ALA A N 1
ATOM 886 C CA . ALA A 1 116 ? 26.736 -7.380 -21.960 1.00 80.44 116 ALA A CA 1
ATOM 887 C C . ALA A 1 116 ? 26.139 -6.488 -20.843 1.00 80.44 116 ALA A C 1
ATOM 889 O O . ALA A 1 116 ? 25.301 -5.631 -21.111 1.00 80.44 116 ALA A O 1
ATOM 890 N N . TYR A 1 117 ? 26.582 -6.648 -19.588 1.00 67.94 117 TYR A N 1
ATOM 891 C CA . TYR A 1 117 ? 25.954 -6.025 -18.409 1.00 67.94 117 TYR A CA 1
ATOM 892 C C . TYR A 1 117 ? 26.124 -4.494 -18.309 1.00 67.94 117 TYR A C 1
ATOM 894 O O . TYR A 1 117 ? 25.289 -3.817 -17.711 1.00 67.94 117 TYR A O 1
ATOM 902 N N . MET A 1 118 ? 27.167 -3.912 -18.911 1.00 64.00 118 MET A N 1
ATOM 903 C CA . MET A 1 118 ? 27.453 -2.475 -18.753 1.00 64.00 118 MET A CA 1
ATOM 904 C C . MET A 1 118 ? 26.460 -1.562 -19.484 1.00 64.00 118 MET A C 1
ATOM 906 O O . MET A 1 118 ? 26.121 -0.496 -18.974 1.00 64.00 118 MET A O 1
ATOM 910 N N . GLU A 1 119 ? 25.925 -1.981 -20.631 1.00 60.53 119 GLU A N 1
ATOM 911 C CA . GLU A 1 119 ? 24.887 -1.213 -21.332 1.00 60.53 119 GLU A CA 1
ATOM 912 C C . GLU A 1 119 ? 23.551 -1.215 -20.585 1.00 60.53 119 GLU A C 1
ATOM 914 O O . GLU A 1 119 ? 22.849 -0.202 -20.548 1.00 60.53 119 GLU A O 1
ATOM 919 N N . PHE A 1 120 ? 23.217 -2.339 -19.948 1.00 57.25 120 PHE A N 1
ATOM 920 C CA . PHE A 1 120 ? 22.031 -2.457 -19.107 1.00 57.25 120 PHE A CA 1
ATOM 921 C C . PHE A 1 120 ? 22.099 -1.496 -17.910 1.00 57.25 120 PHE A C 1
ATOM 923 O O . PHE A 1 120 ? 21.125 -0.807 -17.602 1.00 57.25 120 PHE A O 1
ATOM 930 N N . LEU A 1 121 ? 23.265 -1.383 -17.268 1.00 60.53 121 LEU A N 1
ATOM 931 C CA . LEU A 1 121 ? 23.472 -0.457 -16.152 1.00 60.53 121 LEU A CA 1
ATOM 932 C C . LEU A 1 121 ? 23.361 1.018 -16.568 1.00 60.53 121 LEU A C 1
ATOM 934 O O . LEU A 1 121 ? 22.736 1.812 -15.866 1.00 60.53 121 LEU A O 1
ATOM 938 N N . LEU A 1 122 ? 23.910 1.391 -17.724 1.00 62.22 122 LEU A N 1
ATOM 939 C CA . LEU A 1 122 ? 23.835 2.770 -18.218 1.00 62.22 122 LEU A CA 1
ATOM 940 C C . LEU A 1 122 ? 22.405 3.156 -18.639 1.00 62.22 122 LEU A C 1
ATOM 942 O O . LEU A 1 122 ? 21.943 4.252 -18.312 1.00 62.22 122 LEU A O 1
ATOM 946 N N . ARG A 1 123 ? 21.660 2.243 -19.282 1.00 56.47 123 ARG A N 1
ATOM 947 C CA . ARG A 1 123 ? 20.229 2.444 -19.588 1.00 56.47 123 ARG A CA 1
ATOM 948 C C . ARG A 1 123 ? 19.382 2.587 -18.327 1.00 56.47 123 ARG A C 1
ATOM 950 O O . ARG A 1 123 ? 18.573 3.506 -18.236 1.00 56.47 123 ARG A O 1
ATOM 957 N N . THR A 1 124 ? 19.589 1.722 -17.338 1.00 54.06 124 THR A N 1
ATOM 958 C CA . THR A 1 124 ? 18.815 1.764 -16.086 1.00 54.06 124 THR A CA 1
ATOM 959 C C . THR A 1 124 ? 19.107 3.020 -15.265 1.00 54.06 124 THR A C 1
ATOM 961 O O . THR A 1 124 ? 18.186 3.569 -14.658 1.00 54.06 124 THR A O 1
ATOM 964 N N . GLN A 1 125 ? 20.336 3.550 -15.296 1.00 58.03 125 GLN A N 1
ATOM 965 C CA . GLN A 1 125 ? 20.649 4.853 -14.699 1.00 58.03 125 GLN A CA 1
ATOM 966 C C . GLN A 1 125 ? 19.936 6.014 -15.410 1.00 58.03 125 GLN A C 1
ATOM 968 O O . GLN A 1 125 ? 19.351 6.859 -14.732 1.00 58.03 125 GLN A O 1
ATOM 973 N N . GLN A 1 126 ? 19.909 6.038 -16.749 1.00 56.66 126 GLN A N 1
ATOM 974 C CA . GLN A 1 126 ? 19.186 7.066 -17.517 1.00 56.66 126 GLN A CA 1
ATOM 975 C C . GLN A 1 126 ? 17.661 6.993 -17.359 1.00 56.66 126 GLN A C 1
ATOM 977 O O . GLN A 1 126 ? 16.991 8.024 -17.336 1.00 56.66 126 GLN A O 1
ATOM 982 N N . GLU A 1 127 ? 17.085 5.800 -17.237 1.00 57.69 127 GLU A N 1
ATOM 983 C CA . GLU A 1 127 ? 15.654 5.639 -16.957 1.00 57.69 127 GLU A CA 1
ATOM 984 C C . GLU A 1 127 ? 15.309 6.042 -15.519 1.00 57.69 127 GLU A C 1
ATOM 986 O O . GLU A 1 127 ? 14.203 6.515 -15.248 1.00 57.69 127 GLU A O 1
ATOM 991 N N . CYS A 1 128 ? 16.261 5.920 -14.588 1.00 56.06 128 CYS A N 1
ATOM 992 C CA . CYS A 1 128 ? 16.029 6.269 -13.195 1.00 56.06 128 CYS A CA 1
ATOM 993 C C . CYS A 1 128 ? 15.964 7.776 -12.903 1.00 56.06 128 CYS A C 1
ATOM 995 O O . CYS A 1 128 ? 15.437 8.153 -11.851 1.00 56.06 128 CYS A O 1
ATOM 997 N N . THR A 1 129 ? 16.436 8.627 -13.814 1.00 63.91 129 THR A N 1
ATOM 998 C CA . THR A 1 129 ? 16.421 10.093 -13.666 1.00 63.91 129 THR A CA 1
ATOM 999 C C . THR A 1 129 ? 15.194 10.762 -14.286 1.00 63.91 129 THR A C 1
ATOM 1001 O O . THR A 1 129 ? 15.004 11.964 -14.107 1.00 63.91 129 THR A O 1
ATOM 1004 N N . ARG A 1 130 ? 14.334 10.015 -14.992 1.00 78.75 130 ARG A N 1
ATOM 1005 C CA . ARG A 1 130 ? 13.162 10.575 -15.684 1.00 78.75 130 ARG A CA 1
ATOM 1006 C C . ARG A 1 130 ? 11.900 10.529 -14.822 1.00 78.75 130 ARG A C 1
ATOM 1008 O O . ARG A 1 130 ? 11.624 9.546 -14.133 1.00 78.75 130 ARG A O 1
ATOM 1015 N N . ALA A 1 131 ? 11.114 11.604 -14.890 1.00 83.44 131 ALA A N 1
ATOM 1016 C CA . ALA A 1 131 ? 9.797 11.671 -14.266 1.00 83.44 131 ALA A CA 1
ATOM 1017 C C . ALA A 1 131 ? 8.839 10.635 -14.885 1.00 83.44 131 ALA A C 1
ATOM 1019 O O . ALA A 1 131 ? 8.914 10.384 -16.093 1.00 83.44 131 ALA A O 1
ATOM 1020 N N . PRO A 1 132 ? 7.912 10.057 -14.099 1.00 88.44 132 PRO A N 1
ATOM 1021 C CA . PRO A 1 132 ? 6.855 9.228 -14.654 1.00 88.44 132 PRO A CA 1
ATOM 1022 C C . PRO A 1 132 ? 6.009 10.010 -15.658 1.00 88.44 132 PRO A C 1
ATOM 1024 O O . PRO A 1 132 ? 5.612 11.148 -15.409 1.00 88.44 132 PRO A O 1
ATOM 1027 N N . THR A 1 133 ? 5.690 9.382 -16.783 1.00 90.75 133 THR A N 1
ATOM 1028 C CA . THR A 1 133 ? 4.849 10.002 -17.810 1.00 90.75 133 THR A CA 1
ATOM 1029 C C . THR A 1 133 ? 3.386 10.058 -17.368 1.00 90.75 133 THR A C 1
ATOM 1031 O O . THR A 1 133 ? 2.903 9.191 -16.632 1.00 90.75 133 THR A O 1
ATOM 1034 N N . ARG A 1 134 ? 2.629 11.034 -17.890 1.00 90.38 134 ARG A N 1
ATOM 1035 C CA . ARG A 1 134 ? 1.174 11.123 -17.672 1.00 90.38 134 ARG A CA 1
ATOM 1036 C C . ARG A 1 134 ? 0.463 9.815 -18.033 1.00 90.38 134 ARG A C 1
ATOM 1038 O O . ARG A 1 134 ? -0.428 9.396 -17.305 1.00 90.38 134 ARG A O 1
ATOM 1045 N N . ALA A 1 135 ? 0.871 9.150 -19.115 1.00 90.75 135 ALA A N 1
ATOM 1046 C CA . ALA A 1 135 ? 0.290 7.878 -19.540 1.00 90.75 135 ALA A CA 1
ATOM 1047 C C . ALA A 1 135 ? 0.468 6.775 -18.480 1.00 90.75 135 ALA A C 1
ATOM 1049 O O . ALA A 1 135 ? -0.511 6.136 -18.095 1.00 90.75 135 ALA A O 1
ATOM 1050 N N . GLN A 1 136 ? 1.683 6.613 -17.941 1.00 90.38 136 GLN A N 1
ATOM 1051 C CA . GLN A 1 136 ? 1.967 5.645 -16.873 1.00 90.38 136 GLN A CA 1
ATOM 1052 C C . GLN A 1 136 ? 1.123 5.913 -15.620 1.00 90.38 136 GLN A C 1
ATOM 1054 O O . GLN A 1 136 ? 0.540 4.991 -15.051 1.00 90.38 136 GLN A O 1
ATOM 1059 N N . VAL A 1 137 ? 1.006 7.182 -15.219 1.00 93.88 137 VAL A N 1
ATOM 1060 C CA . VAL A 1 137 ? 0.191 7.588 -14.063 1.00 93.88 137 VAL A CA 1
ATOM 1061 C C . VAL A 1 137 ? -1.294 7.297 -14.305 1.00 93.88 137 VAL A C 1
ATOM 1063 O O . VAL A 1 137 ? -1.967 6.759 -13.425 1.00 93.88 137 VAL A O 1
ATOM 1066 N N . MET A 1 138 ? -1.808 7.602 -15.500 1.00 93.62 138 MET A N 1
ATOM 1067 C CA . MET A 1 138 ? -3.219 7.402 -15.841 1.00 93.62 138 MET A CA 1
ATOM 1068 C C . MET A 1 138 ? -3.619 5.927 -15.910 1.00 93.62 138 MET A C 1
ATOM 1070 O O . MET A 1 138 ? -4.741 5.607 -15.520 1.00 93.62 138 MET A O 1
ATOM 1074 N N . ILE A 1 139 ? -2.730 5.033 -16.358 1.00 94.06 139 ILE A N 1
ATOM 1075 C CA . ILE A 1 139 ? -2.971 3.579 -16.340 1.00 94.06 139 ILE A CA 1
ATOM 1076 C C . ILE A 1 139 ? -3.229 3.112 -14.906 1.00 94.06 139 ILE A C 1
ATOM 1078 O O . ILE A 1 139 ? -4.249 2.479 -14.636 1.00 94.06 139 ILE A O 1
ATOM 1082 N N . VAL A 1 140 ? -2.348 3.486 -13.974 1.00 95.00 140 VAL A N 1
ATOM 1083 C CA . VAL A 1 140 ? -2.479 3.094 -12.564 1.00 95.00 140 VAL A CA 1
ATOM 1084 C C . VAL A 1 140 ? -3.715 3.732 -11.933 1.00 95.00 140 VAL A C 1
ATOM 1086 O O . VAL A 1 140 ? -4.495 3.043 -11.282 1.00 95.00 140 VAL A O 1
ATOM 1089 N N . TYR A 1 141 ? -3.947 5.026 -12.166 1.00 97.12 141 TYR A N 1
ATOM 1090 C CA . TYR A 1 141 ? -5.109 5.739 -11.633 1.00 97.12 141 TYR A CA 1
ATOM 1091 C C . TYR A 1 141 ? -6.440 5.121 -12.088 1.00 97.12 141 TYR A C 1
ATOM 1093 O O . TYR A 1 141 ? -7.291 4.796 -11.258 1.00 97.12 141 TYR A O 1
ATOM 1101 N N . ARG A 1 142 ? -6.609 4.904 -13.399 1.00 97.12 142 ARG A N 1
ATOM 1102 C CA . ARG A 1 142 ? -7.810 4.266 -13.962 1.00 97.12 142 ARG A CA 1
ATOM 1103 C C . ARG A 1 142 ? -7.957 2.831 -13.467 1.00 97.12 142 ARG A C 1
ATOM 1105 O O . ARG A 1 142 ? -9.066 2.424 -13.129 1.00 97.12 142 ARG A O 1
ATOM 1112 N N . GLY A 1 143 ? -6.850 2.093 -13.371 1.00 96.94 143 GLY A N 1
ATOM 1113 C CA . GLY A 1 143 ? -6.820 0.745 -12.811 1.00 96.94 143 GLY A CA 1
ATOM 1114 C C . GLY A 1 143 ? -7.335 0.701 -11.373 1.00 96.94 143 GLY A C 1
ATOM 1115 O O . GLY A 1 143 ? -8.167 -0.149 -11.055 1.00 96.94 143 GLY A O 1
ATOM 1116 N N . ILE A 1 144 ? -6.901 1.636 -10.519 1.00 97.56 144 ILE A N 1
ATOM 1117 C CA . ILE A 1 144 ? -7.355 1.729 -9.123 1.00 97.56 144 ILE A CA 1
ATOM 1118 C C . ILE A 1 144 ? -8.851 2.026 -9.074 1.00 97.56 144 ILE A C 1
ATOM 1120 O O . ILE A 1 144 ? -9.573 1.322 -8.379 1.00 97.56 144 ILE A O 1
ATOM 1124 N N . LEU A 1 145 ? -9.336 3.026 -9.817 1.00 96.62 145 LEU A N 1
ATOM 1125 C CA . LEU A 1 145 ? -10.759 3.381 -9.799 1.00 96.62 145 LEU A CA 1
ATOM 1126 C C . LEU A 1 145 ? -11.650 2.245 -10.308 1.00 96.62 145 LEU A C 1
ATOM 1128 O O . LEU A 1 145 ? -12.685 1.965 -9.703 1.00 96.62 145 LEU A O 1
ATOM 1132 N N . LYS A 1 146 ? -11.231 1.564 -11.380 1.00 95.19 146 LYS A N 1
ATOM 1133 C CA . LYS A 1 146 ? -11.936 0.397 -11.919 1.00 95.19 146 LYS A CA 1
ATOM 1134 C C . LYS A 1 146 ? -11.991 -0.730 -10.891 1.00 95.19 146 LYS A C 1
ATOM 1136 O O . LYS A 1 146 ? -13.073 -1.215 -10.584 1.00 95.19 146 LYS A O 1
ATOM 1141 N N . ASN A 1 147 ? -10.851 -1.124 -10.324 1.00 96.06 147 ASN A N 1
ATOM 1142 C CA . ASN A 1 147 ? -10.809 -2.218 -9.353 1.00 96.06 147 ASN A CA 1
ATOM 1143 C C . ASN A 1 147 ? -11.500 -1.866 -8.031 1.00 96.06 147 ASN A C 1
ATOM 1145 O O . ASN A 1 147 ? -12.119 -2.739 -7.433 1.00 96.06 147 ASN A O 1
ATOM 1149 N N . ALA A 1 148 ? -11.449 -0.607 -7.594 1.00 95.56 148 ALA A N 1
ATOM 1150 C CA . ALA A 1 148 ? -12.203 -0.148 -6.435 1.00 95.56 148 ALA A CA 1
ATOM 1151 C C . ALA A 1 148 ? -13.708 -0.304 -6.672 1.00 95.56 148 ALA A C 1
ATOM 1153 O O . ALA A 1 148 ? -14.390 -0.867 -5.824 1.00 95.56 148 ALA A O 1
ATOM 1154 N N . ARG A 1 149 ? -14.215 0.123 -7.842 1.00 92.75 149 ARG A N 1
ATOM 1155 C CA . ARG A 1 149 ? -15.629 -0.034 -8.226 1.00 92.75 149 ARG A CA 1
ATOM 1156 C C . ARG A 1 149 ? -16.093 -1.492 -8.171 1.00 92.75 149 ARG A C 1
ATOM 1158 O O . ARG A 1 149 ? -17.217 -1.746 -7.770 1.00 92.75 149 ARG A O 1
ATOM 1165 N N . MET A 1 150 ? -15.221 -2.426 -8.540 1.00 92.56 150 MET A N 1
ATOM 1166 C CA . MET A 1 150 ? -15.533 -3.858 -8.554 1.00 92.56 150 MET A CA 1
ATOM 1167 C C . MET A 1 150 ? -15.506 -4.520 -7.172 1.00 92.56 150 MET A C 1
ATOM 1169 O O . MET A 1 150 ? -16.024 -5.628 -7.028 1.00 92.56 150 MET A O 1
ATOM 1173 N N . PHE A 1 151 ? -14.889 -3.881 -6.174 1.00 95.50 151 PHE A N 1
ATOM 1174 C CA . PHE A 1 151 ? -14.776 -4.442 -4.833 1.00 95.50 151 PHE A CA 1
ATOM 1175 C C . PHE A 1 151 ? -16.146 -4.487 -4.157 1.00 95.50 151 PHE A C 1
ATOM 1177 O O . PHE A 1 151 ? -16.881 -3.505 -4.202 1.00 95.50 151 PHE A O 1
ATOM 1184 N N . PHE A 1 152 ? -16.486 -5.611 -3.527 1.00 92.69 152 PHE A N 1
ATOM 1185 C CA . PHE A 1 152 ? -17.849 -5.905 -3.074 1.00 92.69 152 PHE A CA 1
ATOM 1186 C C . PHE A 1 152 ? -18.364 -5.026 -1.930 1.00 92.69 152 PHE A C 1
ATOM 1188 O O . PHE A 1 152 ? -19.569 -4.868 -1.792 1.00 92.69 152 PHE A O 1
ATOM 1195 N N . ASP A 1 153 ? -17.474 -4.465 -1.113 1.00 93.25 153 ASP A N 1
ATOM 1196 C CA . ASP A 1 153 ? -17.854 -3.662 0.048 1.00 93.25 153 ASP A CA 1
ATOM 1197 C C . ASP A 1 153 ? -17.952 -2.178 -0.317 1.00 93.25 153 ASP A C 1
ATOM 1199 O O . ASP A 1 153 ? -16.961 -1.568 -0.731 1.00 93.25 153 ASP A O 1
ATOM 1203 N N . ASP A 1 154 ? -19.132 -1.590 -0.131 1.00 89.44 154 ASP A N 1
ATOM 1204 C CA . ASP A 1 154 ? -19.407 -0.205 -0.522 1.00 89.44 154 ASP A CA 1
ATOM 1205 C C . ASP A 1 154 ? -18.584 0.814 0.267 1.00 89.44 154 ASP A C 1
ATOM 1207 O O . ASP A 1 154 ? -17.962 1.692 -0.330 1.00 89.44 154 ASP A O 1
ATOM 1211 N N . THR A 1 155 ? -18.507 0.666 1.595 1.00 89.69 155 THR A N 1
ATOM 1212 C CA . THR A 1 155 ? -17.750 1.577 2.469 1.00 89.69 155 THR A CA 1
ATOM 1213 C C . THR A 1 155 ? -16.282 1.643 2.051 1.00 89.69 155 THR A C 1
ATOM 1215 O O . THR A 1 155 ? -15.674 2.717 1.981 1.00 89.69 155 THR A O 1
ATOM 1218 N N . THR A 1 156 ? -15.697 0.488 1.741 1.00 92.69 156 THR A N 1
ATOM 1219 C CA . THR A 1 156 ? -14.315 0.382 1.279 1.00 92.69 156 THR A CA 1
ATOM 1220 C C . THR A 1 156 ? -14.152 0.916 -0.141 1.00 92.69 156 THR A C 1
ATOM 1222 O O . THR A 1 156 ? -13.205 1.662 -0.408 1.00 92.69 156 THR A O 1
ATOM 1225 N N . ARG A 1 157 ? -15.078 0.587 -1.049 1.00 92.44 157 ARG A N 1
ATOM 1226 C CA . ARG A 1 157 ? -15.102 1.085 -2.433 1.00 92.44 157 ARG A CA 1
ATOM 1227 C C . ARG A 1 157 ? -15.104 2.611 -2.469 1.00 92.44 157 ARG A C 1
ATOM 1229 O O . ARG A 1 157 ? -14.284 3.205 -3.172 1.00 92.44 157 ARG A O 1
ATOM 1236 N N . GLU A 1 158 ? -16.003 3.236 -1.723 1.00 90.56 158 GLU A N 1
ATOM 1237 C CA . GLU A 1 158 ? -16.172 4.687 -1.686 1.00 90.56 158 GLU A CA 1
ATOM 1238 C C . GLU A 1 158 ? -14.937 5.377 -1.100 1.00 90.56 158 GLU A C 1
ATOM 1240 O O . GLU A 1 158 ? -14.388 6.309 -1.699 1.00 90.56 158 GLU A O 1
ATOM 1245 N N . PHE A 1 159 ? -14.410 4.840 0.003 1.00 92.25 159 PHE A N 1
ATOM 1246 C CA . PHE A 1 159 ? -13.166 5.314 0.599 1.00 92.25 159 PHE A CA 1
ATOM 1247 C C . PHE A 1 159 ? -11.996 5.290 -0.395 1.00 92.25 159 PHE A C 1
ATOM 1249 O O . PHE A 1 159 ? -11.305 6.300 -0.555 1.00 92.25 159 PHE A O 1
ATOM 1256 N N . ILE A 1 160 ? -11.768 4.164 -1.080 1.00 93.94 160 ILE A N 1
ATOM 1257 C CA . ILE A 1 160 ? -10.645 4.025 -2.019 1.00 93.94 160 ILE A CA 1
ATOM 1258 C C . ILE A 1 160 ? -10.788 5.010 -3.176 1.00 93.94 160 ILE A C 1
ATOM 1260 O O . ILE A 1 160 ? -9.806 5.657 -3.546 1.00 93.94 160 ILE A O 1
ATOM 1264 N N . GLN A 1 161 ? -11.991 5.154 -3.739 1.00 94.25 161 GLN A N 1
ATOM 1265 C CA . GLN A 1 161 ? -12.231 6.078 -4.846 1.00 94.25 161 GLN A CA 1
ATOM 1266 C C . GLN A 1 161 ? -11.965 7.528 -4.439 1.00 94.25 161 GLN A C 1
ATOM 1268 O O . GLN A 1 161 ? -11.221 8.232 -5.129 1.00 94.25 161 GLN A O 1
ATOM 1273 N N . THR A 1 162 ? -12.524 7.968 -3.313 1.00 92.81 162 THR A N 1
ATOM 1274 C CA . THR A 1 162 ? -12.342 9.331 -2.800 1.00 92.81 162 THR A CA 1
ATOM 1275 C C . THR A 1 162 ? -10.878 9.599 -2.465 1.00 92.81 162 THR A C 1
ATOM 1277 O O . THR A 1 162 ? -10.309 10.607 -2.898 1.00 92.81 162 THR A O 1
ATOM 1280 N N . TYR A 1 163 ? -10.220 8.656 -1.787 1.00 91.94 163 TYR A N 1
ATOM 1281 C CA . TYR A 1 163 ? -8.810 8.769 -1.433 1.00 91.94 163 TYR A CA 1
ATOM 1282 C C . TYR A 1 163 ? -7.902 8.825 -2.667 1.00 91.94 163 TYR A C 1
ATOM 1284 O O . TYR A 1 163 ? -7.013 9.676 -2.735 1.00 91.94 163 TYR A O 1
ATOM 1292 N N . ALA A 1 164 ? -8.129 7.962 -3.662 1.00 93.12 164 ALA A N 1
ATOM 1293 C CA . ALA A 1 164 ? -7.359 7.954 -4.903 1.00 93.12 164 ALA A CA 1
ATOM 1294 C C . ALA A 1 164 ? -7.531 9.273 -5.669 1.00 93.12 164 ALA A C 1
ATOM 1296 O O . ALA A 1 164 ? -6.534 9.909 -6.013 1.00 93.12 164 ALA A O 1
ATOM 1297 N N . LYS A 1 165 ? -8.771 9.744 -5.866 1.00 94.81 165 LYS A N 1
ATOM 1298 C CA . LYS A 1 165 ? -9.058 11.035 -6.519 1.00 94.81 165 LYS A CA 1
ATOM 1299 C C . LYS A 1 165 ? -8.319 12.182 -5.831 1.00 94.81 165 LYS A C 1
ATOM 1301 O O . LYS A 1 165 ? -7.589 12.932 -6.483 1.00 94.81 165 LYS A O 1
ATOM 1306 N N . GLN A 1 166 ? -8.439 12.284 -4.506 1.00 92.56 166 GLN A N 1
ATOM 1307 C CA . GLN A 1 166 ? -7.765 13.324 -3.733 1.00 92.56 166 GLN A CA 1
ATOM 1308 C C . GLN A 1 166 ? -6.242 13.210 -3.855 1.00 92.56 166 GLN A C 1
ATOM 1310 O O . GLN A 1 166 ? -5.568 14.206 -4.122 1.00 92.56 166 GLN A O 1
ATOM 1315 N N . LYS A 1 167 ? -5.679 12.005 -3.701 1.00 91.31 167 LYS A N 1
ATOM 1316 C CA . LYS A 1 167 ? -4.226 11.810 -3.723 1.00 91.31 167 LYS A CA 1
ATOM 1317 C C . LYS A 1 167 ? -3.608 12.118 -5.070 1.00 91.31 167 LYS A C 1
ATOM 1319 O O . LYS A 1 167 ? -2.615 12.844 -5.101 1.00 91.31 167 LYS A O 1
ATOM 1324 N N . PHE A 1 168 ? -4.174 11.624 -6.163 1.00 92.50 168 PHE A N 1
ATOM 1325 C CA . PHE A 1 168 ? -3.654 11.929 -7.494 1.00 92.50 168 PHE A CA 1
ATOM 1326 C C . PHE A 1 168 ? -3.792 13.424 -7.807 1.00 92.50 168 PHE A C 1
ATOM 1328 O O . PHE A 1 168 ? -2.834 14.016 -8.298 1.00 92.50 168 PHE A O 1
ATOM 1335 N N . ARG A 1 169 ? -4.896 14.073 -7.402 1.00 92.44 169 ARG A N 1
ATOM 1336 C CA . ARG A 1 169 ? -5.066 15.529 -7.554 1.00 92.44 169 ARG A CA 1
ATOM 1337 C C . ARG A 1 169 ? -4.002 16.324 -6.796 1.00 92.44 169 ARG A C 1
ATOM 1339 O O . ARG A 1 169 ? -3.371 17.199 -7.372 1.00 92.44 169 ARG A O 1
ATOM 1346 N N . THR A 1 170 ? -3.755 15.996 -5.526 1.00 90.50 170 THR A N 1
ATOM 1347 C CA . THR A 1 170 ? -2.752 16.708 -4.703 1.00 90.50 170 THR A CA 1
ATOM 1348 C C . THR A 1 170 ? -1.313 16.523 -5.185 1.00 90.50 170 THR A C 1
ATOM 1350 O O . THR A 1 170 ? -0.457 17.334 -4.855 1.00 90.50 170 THR A O 1
ATOM 1353 N N . ASN A 1 171 ? -1.035 15.467 -5.951 1.00 90.12 171 ASN A N 1
ATOM 1354 C CA . ASN A 1 171 ? 0.304 15.152 -6.448 1.00 90.12 171 ASN A CA 1
ATOM 1355 C C . ASN A 1 171 ? 0.495 15.503 -7.931 1.00 90.12 171 ASN A C 1
ATOM 1357 O O . ASN A 1 171 ? 1.530 15.159 -8.493 1.00 90.12 171 ASN A O 1
ATOM 1361 N N . LEU A 1 172 ? -0.478 16.169 -8.565 1.00 88.12 172 LEU A N 1
ATOM 1362 C CA . LEU A 1 172 ? -0.447 16.485 -9.996 1.00 88.12 172 LEU A CA 1
ATOM 1363 C C . LEU A 1 172 ? 0.766 17.344 -10.388 1.00 88.12 172 LEU A C 1
ATOM 1365 O O . LEU A 1 172 ? 1.293 17.198 -11.486 1.00 88.12 172 LEU A O 1
ATOM 1369 N N . HIS A 1 173 ? 1.205 18.212 -9.476 1.00 84.06 173 HIS A N 1
ATOM 1370 C CA . HIS A 1 173 ? 2.280 19.184 -9.685 1.00 84.06 173 HIS A CA 1
ATOM 1371 C C . HIS A 1 173 ? 3.547 18.860 -8.875 1.00 84.06 173 HIS A C 1
ATOM 1373 O O . HIS A 1 173 ? 4.306 19.760 -8.530 1.00 84.06 173 HIS A O 1
ATOM 1379 N N . ASP A 1 174 ? 3.768 17.590 -8.517 1.00 85.12 174 ASP A N 1
ATOM 1380 C CA . ASP A 1 174 ? 4.985 17.188 -7.803 1.00 85.12 174 ASP A CA 1
ATOM 1381 C C . ASP A 1 174 ? 6.207 17.275 -8.732 1.00 85.12 174 ASP A C 1
ATOM 1383 O O . ASP A 1 174 ? 6.309 16.528 -9.705 1.00 85.12 174 ASP A O 1
ATOM 1387 N N . SER A 1 175 ? 7.123 18.199 -8.439 1.00 84.19 175 SER A N 1
ATOM 1388 C CA . SER A 1 175 ? 8.329 18.454 -9.236 1.00 84.19 175 SER A CA 1
ATOM 1389 C C . SER A 1 175 ? 9.495 17.514 -8.904 1.00 84.19 175 SER A C 1
ATOM 1391 O O . SER A 1 175 ? 10.466 17.441 -9.655 1.00 84.19 175 SER A O 1
ATOM 1393 N N . ASP A 1 176 ? 9.410 16.770 -7.798 1.00 90.38 176 ASP A N 1
ATOM 1394 C CA . ASP A 1 176 ? 10.452 15.850 -7.342 1.00 90.38 176 ASP A CA 1
ATOM 1395 C C . ASP A 1 176 ? 10.300 14.481 -8.028 1.00 90.38 176 ASP A C 1
ATOM 1397 O O . ASP A 1 176 ? 9.398 13.693 -7.726 1.00 90.38 176 ASP A O 1
ATOM 1401 N N . VAL A 1 177 ? 11.217 14.180 -8.954 1.00 88.00 177 VAL A N 1
ATOM 1402 C CA . VAL A 1 177 ? 11.215 12.945 -9.757 1.00 88.00 177 VAL A CA 1
ATOM 1403 C C . VAL A 1 177 ? 11.265 11.687 -8.887 1.00 88.00 177 VAL A C 1
ATOM 1405 O O . VAL A 1 177 ? 10.520 10.730 -9.125 1.00 88.00 177 VAL A O 1
ATOM 1408 N N . GLY A 1 178 ? 12.124 11.672 -7.865 1.00 87.31 178 GLY A N 1
ATOM 1409 C CA . GLY A 1 178 ? 12.285 10.515 -6.983 1.00 87.31 178 GLY A CA 1
ATOM 1410 C C . GLY A 1 178 ? 11.015 10.252 -6.177 1.00 87.31 178 GLY A C 1
ATOM 1411 O O . GLY A 1 178 ? 10.548 9.111 -6.064 1.00 87.31 178 GLY A O 1
ATOM 1412 N N . ARG A 1 179 ? 10.398 11.323 -5.674 1.00 89.50 179 ARG A N 1
ATOM 1413 C CA . ARG A 1 179 ? 9.129 11.275 -4.945 1.00 89.50 179 ARG A CA 1
ATOM 1414 C C . ARG A 1 179 ? 7.969 10.839 -5.834 1.00 89.50 179 ARG A C 1
ATOM 1416 O O . ARG A 1 179 ? 7.193 9.978 -5.411 1.00 89.50 179 ARG A O 1
ATOM 1423 N N . ALA A 1 180 ? 7.877 11.364 -7.053 1.00 90.62 180 ALA A N 1
ATOM 1424 C CA . ALA A 1 180 ? 6.858 10.987 -8.028 1.00 90.62 180 ALA A CA 1
ATOM 1425 C C . ALA A 1 180 ? 6.940 9.492 -8.379 1.00 90.62 180 ALA A C 1
ATOM 1427 O O . ALA A 1 180 ? 5.925 8.793 -8.345 1.00 90.62 180 ALA A O 1
ATOM 1428 N N . ARG A 1 181 ? 8.150 8.962 -8.615 1.00 88.31 181 ARG A N 1
ATOM 1429 C CA . ARG A 1 181 ? 8.364 7.523 -8.857 1.00 88.31 181 ARG A CA 1
ATOM 1430 C C . ARG A 1 181 ? 7.952 6.678 -7.658 1.00 88.31 181 ARG A C 1
ATOM 1432 O O . ARG A 1 181 ? 7.190 5.730 -7.823 1.00 88.31 181 ARG A O 1
ATOM 1439 N N . LYS A 1 182 ? 8.378 7.046 -6.446 1.00 90.25 182 LYS A N 1
ATOM 1440 C CA . LYS A 1 182 ? 7.999 6.326 -5.219 1.00 90.25 182 LYS A CA 1
ATOM 1441 C C . LYS A 1 182 ? 6.479 6.275 -5.037 1.00 90.25 182 LYS A C 1
ATOM 1443 O O . LYS A 1 182 ? 5.944 5.218 -4.706 1.00 90.25 182 LYS A O 1
ATOM 1448 N N . LYS A 1 183 ? 5.782 7.388 -5.285 1.00 93.44 183 LYS A N 1
ATOM 1449 C CA . LYS A 1 183 ? 4.313 7.464 -5.232 1.00 93.44 183 LYS A CA 1
ATOM 1450 C C . LYS A 1 183 ? 3.652 6.594 -6.299 1.00 93.44 183 LYS A C 1
ATOM 1452 O O . LYS A 1 183 ? 2.675 5.911 -5.989 1.00 93.44 183 LYS A O 1
ATOM 1457 N N . LEU A 1 184 ? 4.179 6.580 -7.525 1.00 93.00 184 LEU A N 1
ATOM 1458 C CA . LEU A 1 184 ? 3.666 5.709 -8.581 1.00 93.00 184 LEU A CA 1
ATOM 1459 C C . LEU A 1 184 ? 3.850 4.232 -8.213 1.00 93.00 184 LEU A C 1
ATOM 1461 O O . LEU A 1 184 ? 2.876 3.493 -8.261 1.00 93.00 184 LEU A O 1
ATOM 1465 N N . THR A 1 185 ? 5.030 3.821 -7.736 1.00 92.81 185 THR A N 1
ATOM 1466 C CA . THR A 1 185 ? 5.275 2.445 -7.266 1.00 92.81 185 THR A CA 1
ATOM 1467 C C . THR A 1 185 ? 4.315 2.048 -6.147 1.00 92.81 185 THR A C 1
ATOM 1469 O O . THR A 1 185 ? 3.718 0.978 -6.202 1.00 92.81 185 THR A O 1
ATOM 1472 N N . GLN A 1 186 ? 4.108 2.919 -5.154 1.00 93.31 186 GLN A N 1
ATOM 1473 C CA . GLN A 1 186 ? 3.136 2.679 -4.080 1.00 93.31 186 GLN A CA 1
ATOM 1474 C C . GLN A 1 186 ? 1.710 2.514 -4.619 1.00 93.31 186 GLN A C 1
ATOM 1476 O O . GLN A 1 186 ? 0.970 1.650 -4.151 1.00 93.31 186 GLN A O 1
ATOM 1481 N N . SER A 1 187 ? 1.339 3.314 -5.619 1.00 94.75 187 SER A N 1
ATOM 1482 C CA . SER A 1 187 ? 0.026 3.247 -6.266 1.00 94.75 187 SER A CA 1
ATOM 1483 C C . SER A 1 187 ? -0.138 1.959 -7.078 1.00 94.75 187 SER A C 1
ATOM 1485 O O . SER A 1 187 ? -1.189 1.330 -7.012 1.00 94.75 187 SER A O 1
ATOM 1487 N N . THR A 1 188 ? 0.908 1.509 -7.776 1.00 95.31 188 THR A N 1
ATOM 1488 C CA . THR A 1 188 ? 0.923 0.222 -8.489 1.00 95.31 188 THR A CA 1
ATOM 1489 C C . THR A 1 188 ? 0.787 -0.953 -7.523 1.00 95.31 188 THR A C 1
ATOM 1491 O O . THR A 1 188 ? 0.001 -1.863 -7.768 1.00 95.31 188 THR A O 1
ATOM 1494 N N . THR A 1 189 ? 1.479 -0.923 -6.381 1.00 95.44 189 THR A N 1
ATOM 1495 C CA . THR A 1 189 ? 1.309 -1.947 -5.339 1.00 95.44 189 THR A CA 1
ATOM 1496 C C . THR A 1 189 ? -0.124 -1.971 -4.806 1.00 95.44 189 THR A C 1
ATOM 1498 O O . THR A 1 189 ? -0.682 -3.049 -4.608 1.00 95.44 189 THR A O 1
ATOM 1501 N N . ALA A 1 190 ? -0.742 -0.802 -4.608 1.00 94.81 190 ALA A N 1
ATOM 1502 C CA . ALA A 1 190 ? -2.142 -0.712 -4.195 1.00 94.81 190 ALA A CA 1
ATOM 1503 C C . ALA A 1 190 ? -3.101 -1.265 -5.265 1.00 94.81 190 ALA A C 1
ATOM 1505 O O . ALA A 1 190 ? -4.049 -1.968 -4.924 1.00 94.81 190 ALA A O 1
ATOM 1506 N N . LEU A 1 191 ? -2.835 -1.011 -6.550 1.00 97.44 191 LEU A N 1
ATOM 1507 C CA . LEU A 1 191 ? -3.587 -1.601 -7.658 1.00 97.44 191 LEU A CA 1
ATOM 1508 C C . LEU A 1 191 ? -3.505 -3.132 -7.640 1.00 97.44 191 LEU A C 1
ATOM 1510 O O . LEU A 1 191 ? -4.540 -3.792 -7.631 1.00 97.44 191 LEU A O 1
ATOM 1514 N N . HIS A 1 192 ? -2.299 -3.699 -7.557 1.00 96.56 192 HIS A N 1
ATOM 1515 C CA . HIS A 1 192 ? -2.125 -5.154 -7.507 1.00 96.56 192 HIS A CA 1
ATOM 1516 C C . HIS A 1 192 ? -2.801 -5.776 -6.278 1.00 96.56 192 HIS A C 1
ATOM 1518 O O . HIS A 1 192 ? -3.397 -6.846 -6.382 1.00 96.56 192 HIS A O 1
ATOM 1524 N N . LEU A 1 193 ? -2.751 -5.106 -5.120 1.00 96.88 193 LEU A N 1
ATOM 1525 C CA . LEU A 1 193 ? -3.480 -5.535 -3.925 1.00 96.88 193 LEU A CA 1
ATOM 1526 C C . LEU A 1 193 ? -4.988 -5.637 -4.207 1.00 96.88 193 LEU A C 1
ATOM 1528 O O . LEU A 1 193 ? -5.596 -6.659 -3.895 1.00 96.88 193 LEU A O 1
ATOM 1532 N N . LEU A 1 194 ? -5.576 -4.613 -4.833 1.00 97.06 194 LEU A N 1
ATOM 1533 C CA . LEU A 1 194 ? -7.000 -4.598 -5.179 1.00 97.06 194 LEU A CA 1
ATOM 1534 C C . LEU A 1 194 ? -7.359 -5.662 -6.216 1.00 97.06 194 LEU A C 1
ATOM 1536 O O . LEU A 1 194 ? -8.381 -6.327 -6.081 1.00 97.06 194 LEU A O 1
ATOM 1540 N N . GLU A 1 195 ? -6.517 -5.871 -7.224 1.00 96.69 195 GLU A N 1
ATOM 1541 C CA . GLU A 1 195 ? -6.733 -6.910 -8.234 1.00 96.69 195 GLU A CA 1
ATOM 1542 C C . GLU A 1 195 ? -6.736 -8.312 -7.624 1.00 96.69 195 GLU A C 1
ATOM 1544 O O . GLU A 1 195 ? -7.588 -9.132 -7.968 1.00 96.69 195 GLU A O 1
ATOM 1549 N N . ARG A 1 196 ? -5.809 -8.602 -6.704 1.00 97.56 196 ARG A N 1
ATOM 1550 C CA . ARG A 1 196 ? -5.771 -9.889 -5.993 1.00 97.56 196 ARG A CA 1
ATOM 1551 C C . ARG A 1 196 ? -6.947 -10.040 -5.029 1.00 97.56 196 ARG A C 1
ATOM 1553 O O . ARG A 1 196 ? -7.548 -11.112 -4.983 1.00 97.56 196 ARG A O 1
ATOM 1560 N N . ALA A 1 197 ? -7.336 -8.972 -4.334 1.00 97.25 197 ALA A N 1
ATOM 1561 C CA . ALA A 1 197 ? -8.534 -8.968 -3.497 1.00 97.25 197 ALA A CA 1
ATOM 1562 C C . ALA A 1 197 ? -9.801 -9.262 -4.323 1.00 97.25 197 ALA A C 1
ATOM 1564 O O . ALA A 1 197 ? -10.580 -10.139 -3.963 1.00 97.25 197 ALA A O 1
ATOM 1565 N N . ASN A 1 198 ? -9.954 -8.633 -5.491 1.00 96.31 198 ASN A N 1
ATOM 1566 C CA . ASN A 1 198 ? -11.054 -8.883 -6.432 1.00 96.31 198 ASN A CA 1
ATOM 1567 C C . ASN A 1 198 ? -11.021 -10.280 -7.077 1.00 96.31 198 ASN A C 1
ATOM 1569 O O . ASN A 1 198 ? -12.004 -10.698 -7.688 1.00 96.31 198 ASN A O 1
ATOM 1573 N N . LYS A 1 199 ? -9.898 -11.001 -6.980 1.00 95.00 199 LYS A N 1
ATOM 1574 C CA . LYS A 1 199 ? -9.780 -12.426 -7.335 1.00 95.00 199 LYS A CA 1
ATOM 1575 C C . LYS A 1 199 ? -10.105 -13.356 -6.156 1.00 95.00 199 LYS A C 1
ATOM 1577 O O . LYS A 1 199 ? -10.006 -14.567 -6.306 1.00 95.00 199 LYS A O 1
ATOM 1582 N N . GLY A 1 200 ? -10.469 -12.812 -4.993 1.00 94.56 200 GLY A N 1
ATOM 1583 C CA . GLY A 1 200 ? -10.842 -13.577 -3.803 1.00 94.56 200 GLY A CA 1
ATOM 1584 C C . GLY A 1 200 ? -9.669 -14.000 -2.914 1.00 94.56 200 GLY A C 1
ATOM 1585 O O . GLY A 1 200 ? -9.864 -14.815 -2.010 1.00 94.56 200 GLY A O 1
ATOM 1586 N N . VAL A 1 201 ? -8.457 -13.461 -3.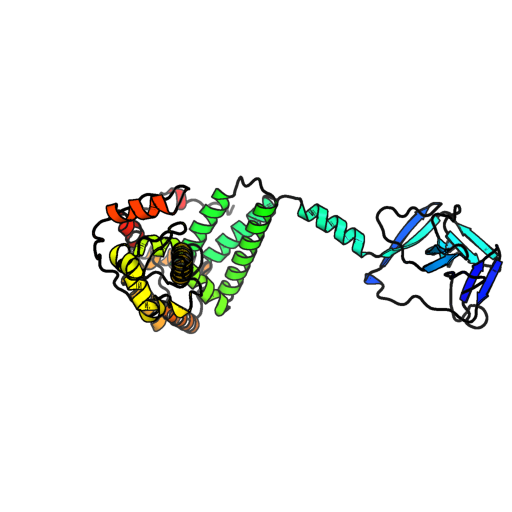121 1.00 96.44 201 VAL A N 1
ATOM 1587 C CA . VAL A 1 201 ? -7.299 -13.781 -2.266 1.00 96.44 201 VAL A CA 1
ATOM 1588 C C . VAL A 1 201 ? -7.572 -13.308 -0.839 1.00 96.44 201 VAL A C 1
ATOM 1590 O O . VAL A 1 201 ? -7.633 -12.111 -0.565 1.00 96.44 201 VAL A O 1
ATOM 1593 N N . PHE A 1 202 ? -7.721 -14.263 0.083 1.00 95.88 202 PHE A N 1
ATOM 1594 C CA . PHE A 1 202 ? -8.257 -14.011 1.422 1.00 95.88 202 PHE A CA 1
ATOM 1595 C C . PHE A 1 202 ? -7.514 -12.910 2.188 1.00 95.88 202 PHE A C 1
ATOM 1597 O O . PHE A 1 202 ? -8.133 -11.973 2.681 1.00 95.88 202 PHE A O 1
ATOM 1604 N N . THR A 1 203 ? -6.185 -12.985 2.258 1.00 96.31 203 THR A N 1
ATOM 1605 C CA . THR A 1 203 ? -5.360 -12.011 2.990 1.00 96.31 203 THR A CA 1
ATOM 1606 C C . THR A 1 203 ? -5.455 -10.600 2.415 1.00 96.31 203 THR A C 1
ATOM 1608 O O . THR A 1 203 ? -5.412 -9.622 3.164 1.00 96.31 203 THR A O 1
ATOM 1611 N N . ASP A 1 204 ? -5.600 -10.490 1.096 1.00 97.38 204 ASP A N 1
ATOM 1612 C CA . ASP A 1 204 ? -5.698 -9.210 0.404 1.00 97.38 204 ASP A CA 1
ATOM 1613 C C . ASP A 1 204 ? -7.088 -8.596 0.582 1.00 97.38 204 ASP A C 1
ATOM 1615 O O . ASP A 1 204 ? -7.180 -7.402 0.851 1.00 97.38 204 ASP A O 1
ATOM 1619 N N . VAL A 1 205 ? -8.155 -9.405 0.536 1.00 97.62 205 VAL A N 1
ATOM 1620 C CA . VAL A 1 205 ? -9.521 -8.955 0.858 1.00 97.62 205 VAL A CA 1
ATOM 1621 C C . VAL A 1 205 ? -9.583 -8.377 2.270 1.00 97.62 205 VAL A C 1
ATOM 1623 O O . VAL A 1 205 ? -10.059 -7.257 2.446 1.00 97.62 205 VAL A O 1
ATOM 1626 N N . ILE A 1 206 ? -9.048 -9.095 3.265 1.00 97.00 206 ILE A N 1
ATOM 1627 C CA . ILE A 1 206 ? -8.991 -8.598 4.649 1.00 97.00 206 ILE A CA 1
ATOM 1628 C C . ILE A 1 206 ? -8.202 -7.296 4.724 1.00 97.00 206 ILE A C 1
ATOM 1630 O O . ILE A 1 206 ? -8.674 -6.336 5.322 1.00 97.00 206 ILE A O 1
ATOM 1634 N N . SER A 1 207 ? -7.038 -7.236 4.075 1.00 96.31 207 SER A N 1
ATOM 1635 C CA . SER A 1 207 ? -6.214 -6.027 4.080 1.00 96.31 207 SER A CA 1
ATOM 1636 C C . SER A 1 207 ? -6.968 -4.832 3.498 1.00 96.31 207 SER A C 1
ATOM 1638 O O . SER A 1 207 ? -6.938 -3.748 4.076 1.00 96.31 207 SER A O 1
ATOM 1640 N N . VAL A 1 208 ? -7.675 -5.018 2.381 1.00 97.12 208 VAL A N 1
ATOM 1641 C CA . VAL A 1 208 ? -8.473 -3.970 1.730 1.00 97.12 208 VAL A CA 1
ATOM 1642 C C . VAL A 1 208 ? -9.625 -3.508 2.631 1.00 97.12 208 VAL A C 1
ATOM 1644 O O . VAL A 1 208 ? -9.785 -2.300 2.809 1.00 97.12 208 VAL A O 1
ATOM 1647 N N . LEU A 1 209 ? -10.347 -4.427 3.281 1.00 96.19 209 LEU A N 1
ATOM 1648 C CA . LEU A 1 209 ? -11.370 -4.084 4.280 1.00 96.19 209 LEU A CA 1
ATOM 1649 C C . LEU A 1 209 ? -10.772 -3.323 5.474 1.00 96.19 209 LEU A C 1
ATOM 1651 O O . LEU A 1 209 ? -11.313 -2.311 5.906 1.00 96.19 209 LEU A O 1
ATOM 1655 N N . GLU A 1 210 ? -9.616 -3.743 5.987 1.00 94.88 210 GLU A N 1
ATOM 1656 C CA . GLU A 1 210 ? -8.920 -3.048 7.075 1.00 94.88 210 GLU A CA 1
ATOM 1657 C C . GLU A 1 210 ? -8.514 -1.615 6.688 1.00 94.88 210 GLU A C 1
ATOM 1659 O O . GLU A 1 210 ? -8.540 -0.722 7.540 1.00 94.88 210 GLU A O 1
ATOM 1664 N N . TYR A 1 211 ? -8.153 -1.363 5.424 1.00 93.44 211 TYR A N 1
ATOM 1665 C CA . TYR A 1 211 ? -7.970 -0.001 4.908 1.00 93.44 211 TYR A CA 1
ATOM 1666 C C . TYR A 1 211 ? -9.300 0.763 4.866 1.00 93.44 211 TYR A C 1
ATOM 1668 O O . TYR A 1 211 ? -9.356 1.903 5.333 1.00 93.44 211 TYR A O 1
ATOM 1676 N N . GLY A 1 212 ? -10.358 0.133 4.345 1.00 92.19 212 GLY A N 1
ATOM 1677 C CA . GLY A 1 212 ? -11.701 0.703 4.231 1.00 92.19 212 GLY A CA 1
ATOM 1678 C C . GLY A 1 212 ? -12.283 1.152 5.567 1.00 92.19 212 GLY A C 1
ATOM 1679 O O . GLY A 1 212 ? -12.701 2.299 5.694 1.00 92.19 212 GLY A O 1
ATOM 1680 N N . TYR A 1 213 ? -12.206 0.304 6.590 1.00 91.94 213 TYR A N 1
ATOM 1681 C CA . TYR A 1 213 ? -12.708 0.562 7.947 1.00 91.94 213 TYR A CA 1
ATOM 1682 C C . TYR A 1 213 ? -11.667 1.217 8.878 1.00 91.94 213 TYR A C 1
ATOM 1684 O O . TYR A 1 213 ? -11.818 1.230 10.104 1.00 91.94 213 TYR A O 1
ATOM 1692 N N . GLY A 1 214 ? -10.568 1.738 8.320 1.00 89.81 214 GLY A N 1
ATOM 1693 C CA . GLY A 1 214 ? -9.566 2.519 9.052 1.00 89.81 214 GLY A CA 1
ATOM 1694 C C . GLY A 1 214 ? -8.835 1.767 10.163 1.00 89.81 214 GLY A C 1
ATOM 1695 O O . GLY A 1 214 ? -8.317 2.382 11.093 1.00 89.81 214 GLY A O 1
ATOM 1696 N N . ARG A 1 215 ? -8.742 0.440 10.063 1.00 90.44 215 ARG A N 1
ATOM 1697 C CA . ARG A 1 215 ? -7.854 -0.373 10.911 1.00 90.44 215 ARG A CA 1
ATOM 1698 C C . ARG A 1 215 ? -6.396 -0.170 10.507 1.00 90.44 215 ARG A C 1
ATOM 1700 O O . ARG A 1 215 ? -5.491 -0.225 11.341 1.00 90.44 215 ARG A O 1
ATOM 1707 N N . LYS A 1 216 ? -6.172 0.092 9.216 1.00 90.31 216 LYS A N 1
ATOM 1708 C CA . LYS A 1 216 ? -4.861 0.320 8.604 1.00 90.31 216 LYS A CA 1
ATOM 1709 C C . LYS A 1 216 ? -4.855 1.571 7.732 1.00 90.31 216 LYS A C 1
ATOM 1711 O O . LYS A 1 216 ? -5.882 2.104 7.316 1.00 90.31 216 LYS A O 1
ATOM 1716 N N . GLY A 1 217 ? -3.644 2.031 7.433 1.00 89.31 217 GLY A N 1
ATOM 1717 C CA . GLY A 1 217 ? -3.428 3.036 6.407 1.00 89.31 217 GLY A CA 1
ATOM 1718 C C . GLY A 1 217 ? -3.882 4.451 6.773 1.00 89.31 217 GLY A C 1
ATOM 1719 O O . GLY A 1 217 ? -3.844 4.838 7.938 1.00 89.31 217 GLY A O 1
ATOM 1720 N N . PRO A 1 218 ? -4.249 5.261 5.767 1.00 87.12 218 PRO A N 1
ATOM 1721 C CA . PRO A 1 218 ? -4.418 6.702 5.928 1.00 87.12 218 PRO A CA 1
ATOM 1722 C C . PRO A 1 218 ? -5.724 7.102 6.626 1.00 87.12 218 PRO A C 1
ATOM 1724 O O . PRO A 1 218 ? -5.777 8.205 7.159 1.00 87.12 218 PRO A O 1
ATOM 1727 N N . ARG A 1 219 ? -6.742 6.228 6.668 1.00 88.00 219 ARG A N 1
ATOM 1728 C CA . ARG A 1 219 ? -8.007 6.482 7.382 1.00 88.00 219 ARG A CA 1
ATOM 1729 C C . ARG A 1 219 ? -7.863 6.315 8.898 1.00 88.00 219 ARG A C 1
ATOM 1731 O O . ARG A 1 219 ? -8.508 7.034 9.649 1.00 88.00 219 ARG A O 1
ATOM 1738 N N . LYS A 1 220 ? -6.958 5.437 9.347 1.00 89.25 220 LYS A N 1
ATOM 1739 C CA . LYS A 1 220 ? -6.684 5.173 10.768 1.00 89.25 220 LYS A CA 1
ATOM 1740 C C . LYS A 1 220 ? -6.406 6.438 11.601 1.00 89.25 220 LYS A C 1
ATOM 1742 O O . LYS A 1 220 ? -7.115 6.639 12.583 1.00 89.25 220 LYS A O 1
ATOM 1747 N N . PRO A 1 221 ? -5.419 7.292 11.259 1.00 84.88 221 PRO A N 1
ATOM 1748 C CA . PRO A 1 221 ? -5.146 8.490 12.050 1.00 84.88 221 PRO A CA 1
ATOM 1749 C C . PRO A 1 221 ? -6.309 9.487 12.026 1.00 84.88 221 PRO A C 1
ATOM 1751 O O . PRO A 1 221 ? -6.562 10.105 13.043 1.00 84.88 221 PRO A O 1
ATOM 1754 N N . ILE A 1 222 ? -7.045 9.593 10.914 1.00 83.75 222 ILE A N 1
ATOM 1755 C CA . ILE A 1 222 ? -8.213 10.485 10.801 1.00 83.75 222 ILE A CA 1
ATOM 1756 C C . ILE A 1 222 ? -9.327 10.026 11.752 1.00 83.75 222 ILE A C 1
ATOM 1758 O O . ILE A 1 222 ? -9.945 10.834 12.433 1.00 83.75 222 ILE A O 1
ATOM 1762 N N . MET A 1 223 ? -9.566 8.716 11.837 1.00 83.69 223 MET A N 1
ATOM 1763 C CA . MET A 1 223 ? -10.560 8.168 12.760 1.00 83.69 223 MET A CA 1
ATOM 1764 C C . MET A 1 223 ? -10.124 8.285 14.222 1.00 83.69 223 MET A C 1
ATOM 1766 O O . MET A 1 223 ? -10.959 8.541 15.081 1.00 83.69 223 MET A O 1
ATOM 1770 N N . LEU A 1 224 ? -8.833 8.111 14.525 1.00 82.12 224 LEU A N 1
ATOM 1771 C CA . LEU A 1 224 ? -8.309 8.338 15.877 1.00 82.12 224 LEU A CA 1
ATOM 1772 C C . LEU A 1 224 ? -8.434 9.810 16.283 1.00 82.12 224 LEU A C 1
ATOM 1774 O O . LEU A 1 224 ? -8.826 10.100 17.406 1.00 82.12 224 LEU A O 1
ATOM 1778 N N . GLU A 1 225 ? -8.178 10.733 15.362 1.00 81.06 225 GLU A N 1
ATOM 1779 C CA . GLU A 1 225 ? -8.375 12.164 15.582 1.00 81.06 225 GLU A CA 1
ATOM 1780 C C . GLU A 1 225 ? -9.832 12.477 15.910 1.00 81.06 225 GLU A C 1
ATOM 1782 O O . GLU A 1 225 ? -10.113 13.111 16.921 1.00 81.06 225 GLU A O 1
ATOM 1787 N N . ALA A 1 226 ? -10.764 11.931 15.128 1.00 75.88 226 ALA A N 1
ATOM 1788 C CA . ALA A 1 226 ? -12.189 12.141 15.348 1.00 75.88 226 ALA A CA 1
ATOM 1789 C C . ALA A 1 226 ? -12.716 11.523 16.655 1.00 75.88 226 ALA A C 1
ATOM 1791 O O . ALA A 1 226 ? -13.647 12.053 17.248 1.00 75.88 226 ALA A O 1
ATOM 1792 N N . THR A 1 227 ? -12.144 10.398 17.097 1.00 73.06 227 THR A N 1
ATOM 1793 C CA . THR A 1 227 ? -12.671 9.626 18.241 1.00 73.06 227 THR A CA 1
ATOM 1794 C C . THR A 1 227 ? -11.997 9.959 19.564 1.00 73.06 227 THR A C 1
ATOM 1796 O O . THR A 1 227 ? -12.659 9.989 20.597 1.00 73.06 227 THR A O 1
ATOM 1799 N N . VAL A 1 228 ? -10.682 10.183 19.563 1.00 73.00 228 VAL A N 1
ATOM 1800 C CA . VAL A 1 228 ? -9.895 10.430 20.781 1.00 73.00 228 VAL A CA 1
ATOM 1801 C C . VAL A 1 228 ? -9.098 11.734 20.741 1.00 73.00 228 VAL A C 1
ATOM 1803 O O . VAL A 1 228 ? -8.311 11.976 21.655 1.00 73.00 228 VAL A O 1
ATOM 1806 N N . GLY A 1 229 ? -9.293 12.572 19.715 1.00 71.44 229 GLY A N 1
ATOM 1807 C CA . GLY A 1 229 ? -8.636 13.875 19.603 1.00 71.44 229 GLY A CA 1
ATOM 1808 C C . GLY A 1 229 ? -7.126 13.766 19.417 1.00 71.44 229 GLY A C 1
ATOM 1809 O O . GLY A 1 229 ? -6.397 14.531 20.032 1.00 71.44 229 GLY A O 1
ATOM 1810 N N . ILE A 1 230 ? -6.652 12.753 18.679 1.00 71.00 230 ILE A N 1
ATOM 1811 C CA . ILE A 1 230 ? -5.225 12.586 18.365 1.00 71.00 230 ILE A CA 1
ATOM 1812 C C . ILE A 1 230 ? -5.003 12.449 16.865 1.00 71.00 230 ILE A C 1
ATOM 1814 O O . ILE A 1 230 ? -5.227 11.388 16.269 1.00 71.00 230 ILE A O 1
ATOM 1818 N N . GLY A 1 231 ? -4.497 13.529 16.278 1.00 68.06 231 GLY A N 1
ATOM 1819 C CA . GLY A 1 231 ? -4.143 13.605 14.866 1.00 68.06 231 GLY A CA 1
ATOM 1820 C C . GLY A 1 231 ? -2.811 12.951 14.495 1.00 68.06 231 GLY A C 1
ATOM 1821 O O . GLY A 1 231 ? -2.004 12.521 15.320 1.00 68.06 231 GLY A O 1
ATOM 1822 N N . ARG A 1 232 ? -2.523 12.920 13.187 1.00 63.88 232 ARG A N 1
ATOM 1823 C CA . ARG A 1 232 ? -1.285 12.329 12.630 1.00 63.88 232 ARG A CA 1
ATOM 1824 C C . ARG A 1 232 ? 0.000 13.055 13.052 1.00 63.88 232 ARG A C 1
ATOM 1826 O O . ARG A 1 232 ? 1.075 12.463 13.001 1.00 63.88 232 ARG A O 1
ATOM 1833 N N . ARG A 1 233 ? -0.098 14.349 13.360 1.00 61.75 233 ARG A N 1
ATOM 1834 C CA . ARG A 1 233 ? 1.025 15.203 13.787 1.00 61.75 233 ARG A CA 1
ATOM 1835 C C . ARG A 1 233 ? 0.982 15.524 15.277 1.00 61.75 233 ARG A C 1
ATOM 1837 O O . ARG A 1 233 ? 1.901 16.161 15.777 1.00 61.75 233 ARG A O 1
ATOM 1844 N N . GLU A 1 234 ? -0.075 15.103 15.957 1.00 66.50 234 GLU A N 1
ATOM 1845 C CA . GLU A 1 234 ? -0.269 15.399 17.361 1.00 66.50 234 GLU A CA 1
ATOM 1846 C C . GLU A 1 234 ? 0.510 14.397 18.208 1.00 66.50 234 GLU A C 1
ATOM 1848 O O . GLU A 1 234 ? 0.440 13.186 17.984 1.00 66.50 234 GLU A O 1
ATOM 1853 N N . GLN A 1 235 ? 1.303 14.920 19.140 1.00 67.06 235 GLN A N 1
ATOM 1854 C CA . GLN A 1 235 ? 2.135 14.117 20.022 1.00 67.06 235 GLN A CA 1
ATOM 1855 C C . GLN A 1 235 ? 1.421 13.913 21.352 1.00 67.06 235 GLN A C 1
ATOM 1857 O O . GLN A 1 235 ? 0.897 14.859 21.938 1.00 67.06 235 GLN A O 1
ATOM 1862 N N . VAL A 1 236 ? 1.454 12.679 21.846 1.00 70.75 236 VAL A N 1
ATOM 1863 C CA . VAL A 1 236 ? 1.095 12.363 23.229 1.00 70.75 236 VAL A CA 1
ATOM 1864 C C . VAL A 1 236 ? 2.383 12.336 24.043 1.00 70.75 236 VAL A C 1
ATOM 1866 O O . VAL A 1 236 ? 3.321 11.630 23.676 1.00 70.75 236 VAL A O 1
ATOM 1869 N N . PHE A 1 237 ? 2.437 13.107 25.125 1.00 73.56 237 PHE A N 1
ATOM 1870 C CA . PHE A 1 237 ? 3.645 13.266 25.930 1.00 73.56 237 PHE A CA 1
ATOM 1871 C C . PHE A 1 237 ? 3.344 13.333 27.427 1.00 73.56 237 PHE A C 1
ATOM 1873 O O . PHE A 1 237 ? 2.223 13.617 27.857 1.00 73.56 237 PHE A O 1
ATOM 1880 N N . GLY A 1 238 ? 4.387 13.102 28.220 1.00 77.00 238 GLY A N 1
ATOM 1881 C CA . GLY A 1 238 ? 4.333 13.190 29.678 1.00 77.00 238 GLY A CA 1
ATOM 1882 C C . GLY A 1 238 ? 4.104 11.861 30.394 1.00 77.00 238 GLY A C 1
ATOM 1883 O O . GLY A 1 238 ? 4.145 10.772 29.822 1.00 77.00 238 GLY A O 1
ATOM 1884 N N . THR A 1 239 ? 3.907 11.952 31.700 1.00 83.19 239 THR A N 1
ATOM 1885 C CA . THR A 1 239 ? 3.679 10.812 32.590 1.00 83.19 239 THR A CA 1
ATOM 1886 C C . THR A 1 239 ? 2.301 10.187 32.368 1.00 83.19 239 THR A C 1
ATOM 1888 O O . THR A 1 239 ? 1.393 10.813 31.824 1.00 83.19 239 THR A O 1
ATOM 1891 N N . LEU A 1 240 ? 2.110 8.955 32.856 1.00 84.88 240 LEU A N 1
ATOM 1892 C CA . LEU A 1 240 ? 0.808 8.276 32.835 1.00 84.88 240 LEU A CA 1
ATOM 1893 C C . LEU A 1 240 ? -0.315 9.154 33.398 1.00 84.88 240 LEU A C 1
ATOM 1895 O O . LEU A 1 240 ? -1.379 9.253 32.798 1.00 84.88 240 LEU A O 1
ATOM 1899 N N . HIS A 1 241 ? -0.049 9.817 34.524 1.00 82.88 241 HIS A N 1
ATOM 1900 C CA . HIS A 1 241 ? -1.009 10.694 35.181 1.00 82.88 241 HIS A CA 1
ATOM 1901 C C . HIS A 1 241 ? -1.345 11.932 34.335 1.00 82.88 241 HIS A C 1
ATOM 1903 O O . HIS A 1 241 ? -2.501 12.342 34.269 1.00 82.88 241 HIS A O 1
ATOM 1909 N N . GLU A 1 242 ? -0.358 12.519 33.652 1.00 80.38 242 GLU A N 1
ATOM 1910 C CA . GLU A 1 242 ? -0.596 13.640 32.737 1.00 80.38 242 GLU A CA 1
ATOM 1911 C C . GLU A 1 242 ? -1.450 13.205 31.541 1.00 80.38 242 GLU A C 1
ATOM 1913 O O . GLU A 1 242 ? -2.403 13.894 31.187 1.00 80.38 242 GLU A O 1
ATOM 1918 N N . VAL A 1 243 ? -1.180 12.041 30.953 1.00 80.94 243 VAL A N 1
ATOM 1919 C CA . VAL A 1 243 ? -1.988 11.533 29.836 1.00 80.94 243 VAL A CA 1
ATOM 1920 C C . VAL A 1 243 ? -3.412 11.185 30.285 1.00 80.94 243 VAL A C 1
ATOM 1922 O O . VAL A 1 243 ? -4.362 11.563 29.605 1.00 80.94 243 VAL A O 1
ATOM 1925 N N . GLU A 1 244 ? -3.587 10.549 31.448 1.00 82.31 244 GLU A N 1
ATOM 1926 C CA . GLU A 1 244 ? -4.908 10.263 32.038 1.00 82.31 244 GLU A CA 1
ATOM 1927 C C . GLU A 1 244 ? -5.714 11.548 32.275 1.00 82.31 244 GLU A C 1
ATOM 1929 O O . GLU A 1 244 ? -6.909 11.591 31.988 1.00 82.31 244 GLU A O 1
ATOM 1934 N N . LYS A 1 245 ? -5.052 12.617 32.727 1.00 77.31 245 LYS A N 1
ATOM 1935 C CA . LYS A 1 245 ? -5.693 13.900 33.019 1.00 77.31 245 LYS A CA 1
ATOM 1936 C C . LYS A 1 245 ? -6.031 14.719 31.771 1.00 77.31 245 LYS A C 1
ATOM 1938 O O . LYS A 1 245 ? -7.130 15.253 31.672 1.00 77.31 245 LYS A O 1
ATOM 1943 N N . TYR A 1 246 ? -5.087 14.865 30.842 1.00 73.75 246 TYR A N 1
ATOM 1944 C CA . TYR A 1 246 ? -5.193 15.827 29.733 1.00 73.75 246 TYR A CA 1
ATOM 1945 C C . TYR A 1 246 ? -5.560 15.187 28.386 1.00 73.75 246 TYR A C 1
ATOM 1947 O O . TYR A 1 246 ? -5.878 15.892 27.423 1.00 73.75 246 TYR A O 1
ATOM 1955 N N . ARG A 1 247 ? -5.515 13.853 28.297 1.00 76.19 247 ARG A N 1
ATOM 1956 C CA . ARG A 1 247 ? -5.948 13.056 27.138 1.00 76.19 247 ARG A CA 1
ATOM 1957 C C . ARG A 1 247 ? -6.780 11.839 27.596 1.00 76.19 247 ARG A C 1
ATOM 1959 O O . ARG A 1 247 ? -6.461 10.703 27.234 1.00 76.19 247 ARG A O 1
ATOM 1966 N N . PRO A 1 248 ? -7.871 12.049 28.359 1.00 74.94 248 PRO A N 1
ATOM 1967 C CA . PRO A 1 248 ? -8.641 10.965 28.973 1.00 74.94 248 PRO A CA 1
ATOM 1968 C C . PRO A 1 248 ? -9.247 9.994 27.949 1.00 74.94 248 PRO A C 1
ATOM 1970 O O . PRO A 1 248 ? -9.269 8.793 28.200 1.00 74.94 248 PRO A O 1
ATOM 1973 N N . ALA A 1 249 ? -9.680 10.472 26.775 1.00 75.00 249 ALA A N 1
ATOM 1974 C CA . ALA A 1 249 ? -10.237 9.617 25.720 1.00 75.00 249 ALA A CA 1
ATOM 1975 C C . ALA A 1 249 ? -9.192 8.647 25.139 1.00 75.00 249 ALA A C 1
ATOM 1977 O O . ALA A 1 249 ? -9.441 7.448 25.006 1.00 75.00 249 ALA A O 1
ATOM 1978 N N . PHE A 1 250 ? -7.986 9.146 24.857 1.00 83.06 250 PHE A N 1
ATOM 1979 C CA . PHE A 1 250 ? -6.866 8.309 24.432 1.00 83.06 250 PHE A CA 1
ATOM 1980 C C . PHE A 1 250 ? -6.440 7.335 25.520 1.00 83.06 250 PHE A C 1
ATOM 1982 O O . PHE A 1 250 ? -6.236 6.157 25.239 1.00 83.06 250 PHE A O 1
ATOM 1989 N N . PHE A 1 251 ? -6.323 7.816 26.758 1.00 83.56 251 PHE A N 1
ATOM 1990 C CA . PHE A 1 251 ? -5.961 6.984 27.895 1.00 83.56 251 PHE A CA 1
ATOM 1991 C C . PHE A 1 251 ? -6.966 5.847 28.109 1.00 83.56 251 PHE A C 1
ATOM 1993 O O . PHE A 1 251 ? -6.557 4.702 28.306 1.00 83.56 251 PHE A O 1
ATOM 2000 N N . ALA A 1 252 ? -8.266 6.137 28.022 1.00 82.31 252 ALA A N 1
ATOM 2001 C CA . ALA A 1 252 ? -9.328 5.143 28.126 1.00 82.31 252 ALA A CA 1
ATOM 2002 C C . ALA A 1 252 ? -9.218 4.093 27.013 1.00 82.31 252 ALA A C 1
ATOM 2004 O O . ALA A 1 252 ? -9.184 2.896 27.302 1.00 82.31 252 ALA A O 1
ATOM 2005 N N . LEU A 1 253 ? -9.063 4.532 25.758 1.00 83.75 253 LEU A N 1
ATOM 2006 C CA . LEU A 1 253 ? -8.906 3.633 24.613 1.00 83.75 253 LEU A CA 1
ATOM 2007 C C . LEU A 1 253 ? -7.653 2.755 24.742 1.00 83.75 253 LEU A C 1
ATOM 2009 O O . LEU A 1 253 ? -7.698 1.549 24.490 1.00 83.75 253 LEU A O 1
ATOM 2013 N N . ALA A 1 254 ? -6.532 3.348 25.152 1.00 87.94 254 ALA A N 1
ATOM 2014 C CA . ALA A 1 254 ? -5.273 2.642 25.333 1.00 87.94 254 ALA A CA 1
ATOM 2015 C C . ALA A 1 254 ? -5.344 1.634 26.482 1.00 87.94 254 ALA A C 1
ATOM 2017 O O . ALA A 1 254 ? -4.879 0.504 26.332 1.00 87.94 254 ALA A O 1
ATOM 2018 N N . SER A 1 255 ? -5.969 2.017 27.595 1.00 87.38 255 SER A N 1
ATOM 2019 C CA . SER A 1 255 ? -6.169 1.142 28.752 1.00 87.38 255 SER A CA 1
ATOM 2020 C C . SER A 1 255 ? -7.053 -0.044 28.390 1.00 87.38 255 SER A C 1
ATOM 2022 O O . SER A 1 255 ? -6.728 -1.170 28.755 1.00 87.38 255 SER A O 1
ATOM 2024 N N . TYR A 1 256 ? -8.117 0.198 27.622 1.00 85.75 256 TYR A N 1
ATOM 2025 C CA . TYR A 1 256 ? -9.028 -0.840 27.156 1.00 85.75 256 TYR A CA 1
ATOM 2026 C C . TYR A 1 256 ? -8.340 -1.845 26.219 1.00 85.75 256 TYR A C 1
ATOM 2028 O O . TYR A 1 256 ? -8.477 -3.051 26.400 1.00 85.75 256 TYR A O 1
ATOM 2036 N N . GLN A 1 257 ? -7.565 -1.375 25.235 1.00 88.12 257 GLN A N 1
ATOM 2037 C CA . GLN A 1 257 ? -6.965 -2.257 24.221 1.00 88.12 257 GLN A CA 1
ATOM 2038 C C . GLN A 1 257 ? -5.674 -2.944 24.663 1.00 88.12 257 GLN A C 1
ATOM 2040 O O . GLN A 1 257 ? -5.382 -4.057 24.225 1.00 88.12 257 GLN A O 1
ATOM 2045 N N . LEU A 1 258 ? -4.844 -2.261 25.450 1.00 90.75 258 LEU A N 1
ATOM 2046 C CA . LEU A 1 258 ? -3.499 -2.737 25.775 1.00 90.75 258 LEU A CA 1
ATOM 2047 C C . LEU A 1 258 ? -3.376 -3.234 27.216 1.00 90.75 258 LEU A C 1
ATOM 2049 O O . LEU A 1 258 ? -2.488 -4.054 27.467 1.00 90.75 258 LEU A O 1
ATOM 2053 N N . GLY A 1 259 ? -4.257 -2.793 28.116 1.00 87.81 259 GLY A N 1
ATOM 2054 C CA . GLY A 1 259 ? -4.115 -2.953 29.562 1.00 87.81 259 GLY A CA 1
ATOM 2055 C C . GLY A 1 259 ? -3.304 -1.813 30.186 1.00 87.81 259 GLY A C 1
ATOM 2056 O O . GLY A 1 259 ? -2.361 -1.295 29.581 1.00 87.81 259 GLY A O 1
ATOM 2057 N N . ARG A 1 260 ? -3.683 -1.400 31.405 1.00 86.69 260 ARG A N 1
ATOM 2058 C CA . ARG A 1 260 ? -3.061 -0.275 32.138 1.00 86.69 260 ARG A CA 1
ATOM 2059 C C . ARG A 1 260 ? -1.590 -0.545 32.483 1.00 86.69 260 ARG A C 1
ATOM 2061 O O . ARG A 1 260 ? -0.789 0.385 32.501 1.00 86.69 260 ARG A O 1
ATOM 2068 N N . ASP A 1 261 ? -1.233 -1.809 32.688 1.00 85.81 261 ASP A N 1
ATOM 2069 C CA . ASP A 1 261 ? 0.131 -2.304 32.908 1.00 85.81 261 ASP A CA 1
ATOM 2070 C C . ASP A 1 261 ? 1.074 -1.976 31.744 1.00 85.81 261 ASP A C 1
ATOM 2072 O O . ASP A 1 261 ? 2.240 -1.662 31.958 1.00 85.81 261 ASP A O 1
ATOM 2076 N N . LYS A 1 262 ? 0.571 -1.982 30.504 1.00 86.25 262 LYS A N 1
ATOM 2077 C CA . LYS A 1 262 ? 1.388 -1.702 29.311 1.00 86.25 262 LYS A CA 1
ATOM 2078 C C . LYS A 1 262 ? 1.564 -0.211 29.027 1.00 86.25 262 LYS A C 1
ATOM 2080 O O . LYS A 1 262 ? 2.337 0.155 28.137 1.00 86.25 262 LYS A O 1
ATOM 2085 N N . LEU A 1 263 ? 0.840 0.648 29.743 1.00 86.62 263 LEU A N 1
ATOM 2086 C CA . LEU A 1 263 ? 0.909 2.101 29.585 1.00 86.62 263 LEU A CA 1
ATOM 2087 C C . LEU A 1 263 ? 1.992 2.736 30.462 1.00 86.62 263 LEU A C 1
ATOM 2089 O O . LEU A 1 263 ? 2.424 3.852 30.180 1.00 86.62 263 LEU A O 1
ATOM 2093 N N . THR A 1 264 ? 2.455 2.043 31.502 1.00 83.19 264 THR A N 1
ATOM 2094 C CA . THR A 1 264 ? 3.550 2.524 32.344 1.00 83.19 264 THR A CA 1
ATOM 2095 C C . THR A 1 264 ? 4.896 2.314 31.655 1.00 83.19 264 THR A C 1
ATOM 2097 O O . THR A 1 264 ? 5.145 1.314 30.982 1.00 83.19 264 THR A O 1
ATOM 2100 N N . VAL A 1 265 ? 5.797 3.277 31.835 1.00 77.62 265 VAL A N 1
ATOM 2101 C CA . VAL A 1 265 ? 7.217 3.105 31.518 1.00 77.62 265 VAL A CA 1
ATOM 2102 C C . VAL A 1 265 ? 7.912 2.763 32.828 1.00 77.62 265 VAL A C 1
ATOM 2104 O O . VAL A 1 265 ? 7.925 3.601 33.728 1.00 77.62 265 VAL A O 1
ATOM 2107 N N . SER A 1 266 ? 8.451 1.544 32.958 1.00 68.62 266 SER A N 1
ATOM 2108 C CA . SER A 1 266 ? 9.226 1.171 34.151 1.00 68.62 266 SER A CA 1
ATOM 2109 C C . SER A 1 266 ? 10.421 2.115 34.295 1.00 68.62 266 SER A C 1
ATOM 2111 O O . SER A 1 266 ? 11.193 2.319 33.352 1.00 68.62 266 SER A O 1
ATOM 2113 N N . SER A 1 267 ? 10.576 2.683 35.490 1.00 61.50 267 SER A N 1
ATOM 2114 C CA . SER A 1 267 ? 11.740 3.483 35.863 1.00 61.50 267 SER A CA 1
ATOM 2115 C C . SER A 1 267 ? 13.033 2.667 35.835 1.00 61.50 267 SER A C 1
ATOM 2117 O O . SER A 1 267 ? 14.083 3.232 35.559 1.00 61.50 267 SER A O 1
ATOM 2119 N N . GLU A 1 268 ? 12.972 1.346 36.040 1.00 61.06 268 GLU A N 1
ATOM 2120 C CA . GLU A 1 268 ? 14.141 0.456 35.948 1.00 61.06 268 GLU A CA 1
ATOM 2121 C C . GLU A 1 268 ? 14.603 0.261 34.494 1.00 61.06 268 GLU A C 1
ATOM 2123 O O . GLU A 1 268 ? 15.790 0.067 34.231 1.00 61.06 268 GLU A O 1
ATOM 2128 N N . ALA A 1 269 ? 13.682 0.349 33.527 1.00 62.00 269 ALA A N 1
ATOM 2129 C CA . ALA A 1 269 ? 14.003 0.255 32.101 1.00 62.00 269 ALA A CA 1
ATOM 2130 C C . ALA A 1 269 ? 14.717 1.514 31.573 1.00 62.00 269 ALA A C 1
ATOM 2132 O O . ALA A 1 269 ? 15.487 1.455 30.608 1.00 62.00 269 ALA A O 1
ATOM 2133 N N . LEU A 1 270 ? 14.484 2.660 32.215 1.00 68.06 270 LEU A N 1
ATOM 2134 C CA . LEU A 1 270 ? 15.143 3.923 31.921 1.00 68.06 270 LEU A CA 1
ATOM 2135 C C . LEU A 1 270 ? 16.484 3.946 32.654 1.00 68.06 270 LEU A C 1
ATOM 2137 O O . LEU A 1 270 ? 16.598 4.492 33.742 1.00 68.06 270 LEU A O 1
ATOM 2141 N N . LYS A 1 271 ? 17.533 3.383 32.046 1.00 71.12 271 LYS A N 1
ATOM 2142 C CA . LYS A 1 271 ? 18.922 3.381 32.565 1.00 71.12 271 LYS A CA 1
ATOM 2143 C C . LYS A 1 271 ? 19.532 4.785 32.812 1.00 71.12 271 LYS A C 1
ATOM 2145 O O . LYS A 1 271 ? 20.743 4.913 32.955 1.00 71.12 271 LYS A O 1
ATOM 2150 N N . SER A 1 272 ? 18.733 5.854 32.796 1.00 74.62 272 SER A N 1
ATOM 2151 C CA . SER A 1 272 ? 19.135 7.246 32.975 1.00 74.62 272 SER A CA 1
ATOM 2152 C C . SER A 1 272 ? 18.289 7.906 34.060 1.00 74.62 272 SER A C 1
ATOM 2154 O O . SER A 1 272 ? 17.065 7.894 33.993 1.00 74.62 272 SER A O 1
ATOM 2156 N N . THR A 1 273 ? 18.954 8.559 35.009 1.00 79.88 273 THR A N 1
ATOM 2157 C CA . THR A 1 273 ? 18.330 9.389 36.051 1.00 79.88 273 THR A CA 1
ATOM 2158 C C . THR A 1 273 ? 18.026 10.814 35.577 1.00 79.88 273 THR A C 1
ATOM 2160 O O . THR A 1 273 ? 17.424 11.593 36.311 1.00 79.88 273 THR A O 1
ATOM 2163 N N . ASN A 1 274 ? 18.430 11.180 34.352 1.00 83.19 274 ASN A N 1
ATOM 2164 C CA . ASN A 1 274 ? 18.220 12.520 33.812 1.00 83.19 274 ASN A CA 1
ATOM 2165 C C . ASN A 1 274 ? 16.727 12.735 33.465 1.00 83.19 274 ASN A C 1
ATOM 2167 O O . ASN A 1 274 ? 16.206 12.023 32.596 1.00 83.19 274 ASN A O 1
ATOM 2171 N N . PRO A 1 275 ? 16.052 13.746 34.049 1.00 79.06 275 PRO A N 1
ATOM 2172 C CA . PRO A 1 275 ? 14.630 14.012 33.815 1.00 79.06 275 PRO A CA 1
ATOM 2173 C C . PRO A 1 275 ? 14.250 14.217 32.342 1.00 79.06 275 PRO A C 1
ATOM 2175 O O . PRO A 1 275 ? 13.173 13.800 31.918 1.00 79.06 275 PRO A O 1
ATOM 2178 N N . LEU A 1 276 ? 15.133 14.815 31.536 1.00 79.06 276 LEU A N 1
ATOM 2179 C CA . LEU A 1 276 ? 14.894 15.020 30.103 1.00 79.06 276 LEU A CA 1
ATOM 2180 C C . LEU A 1 276 ? 14.932 13.703 29.325 1.00 79.06 276 LEU A C 1
ATOM 2182 O O . LEU A 1 276 ? 14.146 13.511 28.400 1.00 79.06 276 LEU A O 1
ATOM 2186 N N . ASN A 1 277 ? 15.828 12.788 29.694 1.00 80.88 277 ASN A N 1
ATOM 2187 C CA . ASN A 1 277 ? 15.917 11.478 29.048 1.00 80.88 277 ASN A CA 1
ATOM 2188 C C . ASN A 1 277 ? 14.713 10.604 29.406 1.00 80.88 277 ASN A C 1
ATOM 2190 O O . ASN A 1 277 ? 14.179 9.917 28.537 1.00 80.88 277 ASN A O 1
ATOM 2194 N N . ILE A 1 278 ? 14.254 10.683 30.658 1.00 80.38 278 ILE A N 1
ATOM 2195 C CA . ILE A 1 278 ? 13.029 10.026 31.126 1.00 80.38 278 ILE A CA 1
ATOM 2196 C C . ILE A 1 278 ? 11.822 10.532 30.329 1.00 80.38 278 ILE A C 1
ATOM 2198 O O . ILE A 1 278 ? 11.077 9.722 29.782 1.00 80.38 278 ILE A O 1
ATOM 2202 N N . ALA A 1 279 ? 11.675 11.852 30.184 1.00 78.06 279 ALA A N 1
ATOM 2203 C CA . ALA A 1 279 ? 10.599 12.452 29.397 1.00 78.06 279 ALA A CA 1
ATOM 2204 C C . ALA A 1 279 ? 10.637 12.005 27.925 1.00 78.06 279 ALA A C 1
ATOM 2206 O O . ALA A 1 279 ? 9.641 11.508 27.412 1.00 78.06 279 ALA A O 1
ATOM 2207 N N . LYS A 1 280 ? 11.801 12.067 27.263 1.00 82.38 280 LYS A N 1
ATOM 2208 C CA . LYS A 1 280 ? 11.948 11.609 25.867 1.00 82.38 280 LYS A CA 1
ATOM 2209 C C . LYS A 1 280 ? 11.555 10.145 25.683 1.00 82.38 280 LYS A C 1
ATOM 2211 O O . LYS A 1 280 ? 10.958 9.780 24.673 1.00 82.38 280 LYS A O 1
ATOM 2216 N N . ALA A 1 281 ? 11.910 9.294 26.640 1.00 83.75 281 ALA A N 1
ATOM 2217 C CA . ALA A 1 281 ? 11.570 7.884 26.581 1.00 83.75 281 ALA A CA 1
ATOM 2218 C C . ALA A 1 281 ? 10.075 7.626 26.836 1.00 83.75 281 ALA A C 1
ATOM 2220 O O . ALA A 1 281 ? 9.504 6.735 26.206 1.00 83.75 281 ALA A O 1
ATOM 2221 N N . GLN A 1 282 ? 9.435 8.419 27.701 1.00 83.69 282 GLN A N 1
ATOM 2222 C CA . GLN A 1 282 ? 7.979 8.422 27.872 1.00 83.69 282 GLN A CA 1
ATOM 2223 C C . GLN A 1 282 ? 7.273 8.852 26.584 1.00 83.69 282 GLN A C 1
ATOM 2225 O O . GLN A 1 282 ? 6.392 8.143 26.107 1.00 83.69 282 GLN A O 1
ATOM 2230 N N . ASP A 1 283 ? 7.721 9.934 25.955 1.00 82.75 283 ASP A N 1
ATOM 2231 C CA . ASP A 1 283 ? 7.136 10.438 24.709 1.00 82.75 283 ASP A CA 1
ATOM 2232 C C . ASP A 1 283 ? 7.291 9.409 23.570 1.00 82.75 283 ASP A C 1
ATOM 2234 O O . ASP A 1 283 ? 6.344 9.105 22.839 1.00 82.75 283 ASP A O 1
ATOM 2238 N N . ALA A 1 284 ? 8.457 8.760 23.473 1.00 85.50 284 ALA A N 1
ATOM 2239 C CA . ALA A 1 284 ? 8.676 7.655 22.539 1.00 85.50 284 ALA A CA 1
ATOM 2240 C C . ALA A 1 284 ? 7.798 6.425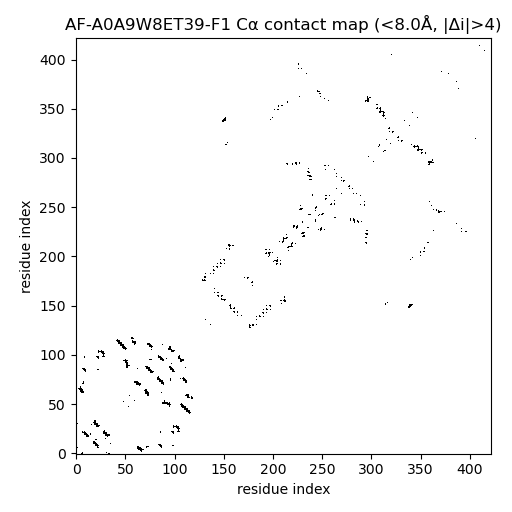 22.846 1.00 85.50 284 ALA A C 1
ATOM 2242 O O . ALA A 1 284 ? 7.398 5.690 21.937 1.00 85.50 284 ALA A O 1
ATOM 2243 N N . HIS A 1 285 ? 7.488 6.164 24.119 1.00 89.62 285 HIS A N 1
ATOM 2244 C CA . HIS A 1 285 ? 6.553 5.108 24.513 1.00 89.62 285 HIS A CA 1
ATOM 2245 C C . HIS A 1 285 ? 5.131 5.417 24.056 1.00 89.62 285 HIS A C 1
ATOM 2247 O O . HIS A 1 285 ? 4.490 4.563 23.438 1.00 89.62 285 HIS A O 1
ATOM 2253 N N . TRP A 1 286 ? 4.673 6.649 24.256 1.00 87.56 286 TRP A N 1
ATOM 2254 C CA . TRP A 1 286 ? 3.353 7.082 23.815 1.00 87.56 286 TRP A CA 1
ATOM 2255 C C . TRP A 1 286 ? 3.192 7.065 22.299 1.00 87.56 286 TRP A C 1
ATOM 2257 O O . TRP A 1 286 ? 2.177 6.567 21.810 1.00 87.56 286 TRP A O 1
ATOM 2267 N N . ALA A 1 287 ? 4.214 7.480 21.547 1.00 86.25 287 ALA A N 1
ATOM 2268 C CA . ALA A 1 287 ? 4.217 7.357 20.090 1.00 86.25 287 ALA A CA 1
ATOM 2269 C C . ALA A 1 287 ? 4.054 5.890 19.637 1.00 86.25 287 ALA A C 1
ATOM 2271 O O . ALA A 1 287 ? 3.279 5.584 18.725 1.00 86.25 287 ALA A O 1
ATOM 2272 N N . ARG A 1 288 ? 4.727 4.943 20.312 1.00 89.69 288 ARG A N 1
ATOM 2273 C CA . ARG A 1 288 ? 4.558 3.501 20.042 1.00 89.69 288 ARG A CA 1
ATOM 2274 C C . ARG A 1 288 ? 3.146 3.016 20.367 1.00 89.69 288 ARG A C 1
ATOM 2276 O O . ARG A 1 288 ? 2.597 2.223 19.602 1.00 89.69 288 ARG A O 1
ATOM 2283 N N . ILE A 1 289 ? 2.555 3.477 21.469 1.00 90.62 289 ILE A N 1
ATOM 2284 C CA . ILE A 1 289 ? 1.173 3.146 21.844 1.00 90.62 289 ILE A CA 1
ATOM 2285 C C . ILE A 1 289 ? 0.196 3.669 20.789 1.00 90.62 289 ILE A C 1
ATOM 2287 O O . ILE A 1 289 ? -0.586 2.880 20.261 1.00 90.62 289 ILE A O 1
ATOM 2291 N N . GLN A 1 290 ? 0.293 4.944 20.406 1.00 87.19 290 GLN A N 1
ATOM 2292 C CA . GLN A 1 290 ? -0.571 5.580 19.405 1.00 87.19 290 GLN A CA 1
ATOM 2293 C C . GLN A 1 290 ? -0.607 4.796 18.085 1.00 87.19 290 GLN A C 1
ATOM 2295 O O . GLN A 1 290 ? -1.676 4.572 17.520 1.00 87.19 290 GLN A O 1
ATOM 2300 N N . HIS A 1 291 ? 0.542 4.308 17.606 1.00 86.62 291 HIS A N 1
ATOM 2301 C CA . HIS A 1 291 ? 0.594 3.493 16.389 1.00 86.62 291 HIS A CA 1
ATOM 2302 C C . HIS A 1 291 ? -0.119 2.140 16.515 1.00 86.62 291 HIS A C 1
ATOM 2304 O O . HIS A 1 291 ? -0.626 1.622 15.510 1.00 86.62 291 HIS A O 1
ATOM 2310 N N . ARG A 1 292 ? -0.175 1.569 17.722 1.00 90.00 292 ARG A N 1
ATOM 2311 C CA . ARG A 1 292 ? -0.818 0.278 18.004 1.00 90.00 292 ARG A CA 1
ATOM 2312 C C . ARG A 1 292 ? -2.326 0.397 18.184 1.00 90.00 292 ARG A C 1
ATOM 2314 O O . ARG A 1 292 ? -3.021 -0.530 17.781 1.00 90.00 292 ARG A O 1
ATOM 2321 N N . LEU A 1 293 ? -2.823 1.513 18.717 1.00 89.19 293 LEU A N 1
ATOM 2322 C CA . LEU A 1 293 ? -4.255 1.693 18.969 1.00 89.19 293 LEU A CA 1
ATOM 2323 C C . LEU A 1 293 ? -5.081 1.587 17.694 1.00 89.19 293 LEU A C 1
ATOM 2325 O O . LEU A 1 293 ? -4.669 2.066 16.638 1.00 89.19 293 LEU A O 1
ATOM 2329 N N . LEU A 1 294 ? -6.257 0.981 17.793 1.00 89.38 294 LEU A N 1
ATOM 2330 C CA . LEU A 1 294 ? -7.246 0.919 16.723 1.00 89.38 294 LEU A CA 1
ATOM 2331 C C . LEU A 1 294 ? -8.400 1.880 17.040 1.00 89.38 294 LEU A C 1
ATOM 2333 O O . LEU A 1 294 ? -8.866 1.892 18.177 1.00 89.38 294 LEU A O 1
ATOM 2337 N N . PRO A 1 295 ? -8.869 2.692 16.080 1.00 85.25 295 PRO A N 1
ATOM 2338 C CA . PRO A 1 295 ? -9.968 3.613 16.346 1.00 85.25 295 PRO A CA 1
ATOM 2339 C C . PRO A 1 295 ? -11.258 2.834 16.633 1.00 85.25 295 PRO A C 1
ATOM 2341 O O . PRO A 1 295 ? -11.502 1.835 15.964 1.00 85.25 295 PRO A O 1
ATOM 2344 N N . PRO A 1 296 ? -12.112 3.236 17.576 1.00 82.00 296 PRO A N 1
ATOM 2345 C CA . PRO A 1 296 ? -13.420 2.608 17.728 1.00 82.00 296 PRO A CA 1
ATOM 2346 C C . PRO A 1 296 ? -14.269 2.797 16.459 1.00 82.00 296 PRO A C 1
ATOM 2348 O O . PRO A 1 296 ? -13.972 3.652 15.617 1.00 82.00 296 PRO A O 1
ATOM 2351 N N . ILE A 1 297 ? -15.277 1.945 16.288 1.00 81.56 297 ILE A N 1
ATOM 2352 C CA . ILE A 1 297 ? -16.318 2.121 15.269 1.00 81.56 297 ILE A CA 1
ATOM 2353 C C . ILE A 1 297 ? -17.647 2.383 15.970 1.00 81.56 297 ILE A C 1
ATOM 2355 O O . ILE A 1 297 ? -17.826 1.967 17.113 1.00 81.56 297 ILE A O 1
ATOM 2359 N N . ASP A 1 298 ? -18.553 3.078 15.296 1.00 80.06 298 ASP A N 1
ATOM 2360 C CA . ASP A 1 298 ? -19.886 3.347 15.820 1.00 80.06 298 ASP A CA 1
ATOM 2361 C C . ASP A 1 298 ? -20.751 2.074 15.855 1.00 80.06 298 ASP A C 1
ATOM 2363 O O . ASP A 1 298 ? -20.496 1.092 15.146 1.00 80.06 298 ASP A O 1
ATOM 2367 N N . ALA A 1 299 ? -21.797 2.106 16.681 1.00 80.12 299 ALA A N 1
ATOM 2368 C CA . ALA A 1 299 ? -22.689 0.971 16.886 1.00 80.12 299 ALA A CA 1
ATOM 2369 C C . ALA A 1 299 ? -23.407 0.535 15.597 1.00 80.12 299 ALA A C 1
ATOM 2371 O O . ALA A 1 299 ? -23.550 -0.663 15.363 1.00 80.12 299 ALA A O 1
ATOM 2372 N N . SER A 1 300 ? -23.797 1.476 14.726 1.00 83.88 300 SER A N 1
ATOM 2373 C CA . SER A 1 300 ? -24.509 1.149 13.484 1.00 83.88 300 SER A CA 1
ATOM 2374 C C . SER A 1 300 ? -23.617 0.372 12.514 1.00 83.88 300 SER A C 1
ATOM 2376 O O . SER A 1 300 ? -24.015 -0.671 11.984 1.00 83.88 300 SER A O 1
ATOM 2378 N N . THR A 1 301 ? -22.360 0.805 12.368 1.00 86.31 301 THR A N 1
ATOM 2379 C CA . THR A 1 301 ? -21.357 0.089 11.580 1.00 86.31 301 THR A CA 1
ATOM 2380 C C . THR A 1 301 ? -21.071 -1.280 12.183 1.00 86.31 301 THR A C 1
ATOM 2382 O O . THR A 1 301 ? -20.945 -2.255 11.445 1.00 86.31 301 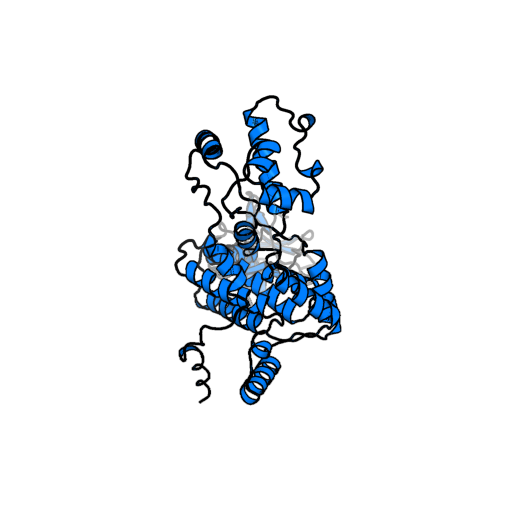THR A O 1
ATOM 2385 N N . MET A 1 302 ? -21.005 -1.390 13.512 1.00 86.50 302 MET A N 1
ATOM 2386 C CA . MET A 1 302 ? -20.802 -2.673 14.185 1.00 86.50 302 MET A CA 1
ATOM 2387 C C . MET A 1 302 ? -21.928 -3.666 13.874 1.00 86.50 302 MET A C 1
ATOM 2389 O O . MET A 1 302 ? -21.645 -4.781 13.435 1.00 86.50 302 MET A O 1
ATOM 2393 N N . THR A 1 303 ? -23.189 -3.260 14.034 1.00 89.50 303 THR A N 1
ATOM 2394 C CA . THR A 1 303 ? -24.352 -4.112 13.741 1.00 89.50 303 THR A CA 1
ATOM 2395 C C . THR A 1 303 ? -24.364 -4.562 12.282 1.00 89.50 303 THR A C 1
ATOM 2397 O O . THR A 1 303 ? -24.582 -5.737 11.996 1.00 89.50 303 THR A O 1
ATOM 2400 N N . MET A 1 304 ? -24.051 -3.659 11.352 1.00 89.50 304 MET A N 1
ATOM 2401 C CA . MET A 1 304 ? -23.947 -3.982 9.928 1.00 89.50 304 MET A CA 1
ATOM 2402 C C . MET A 1 304 ? -22.838 -5.009 9.635 1.00 89.50 304 MET A C 1
ATOM 2404 O O . MET A 1 304 ? -23.032 -5.926 8.835 1.00 89.50 304 MET A O 1
ATOM 2408 N N . LEU A 1 305 ? -21.673 -4.896 10.282 1.00 92.06 305 LEU A N 1
ATOM 2409 C CA . LEU A 1 305 ? -20.585 -5.868 10.131 1.00 92.06 305 LEU A CA 1
ATOM 2410 C C . LEU A 1 305 ? -20.953 -7.244 10.702 1.00 92.06 305 LEU A C 1
ATOM 2412 O O . LEU A 1 305 ? -20.605 -8.264 10.103 1.00 92.06 305 LEU A O 1
ATOM 2416 N N . GLU A 1 306 ? -21.645 -7.279 11.841 1.00 93.00 306 GLU A N 1
ATOM 2417 C CA . GLU A 1 306 ? -22.136 -8.513 12.462 1.00 93.00 306 GLU A CA 1
ATOM 2418 C C . GLU A 1 306 ? -23.183 -9.205 11.590 1.00 93.00 306 GLU A C 1
ATOM 2420 O O . GLU A 1 306 ? -23.073 -10.410 11.353 1.00 93.00 306 GLU A O 1
ATOM 2425 N N . ASP A 1 307 ? -24.137 -8.454 11.038 1.00 92.25 307 ASP A N 1
ATOM 2426 C CA . ASP A 1 307 ? -25.128 -8.992 10.107 1.00 92.25 307 ASP A CA 1
ATOM 2427 C C . ASP A 1 307 ? -24.450 -9.634 8.888 1.00 92.25 307 ASP A C 1
ATOM 2429 O O . ASP A 1 307 ? -24.646 -10.821 8.615 1.00 92.25 307 ASP A O 1
ATOM 2433 N N . ARG A 1 308 ? -23.525 -8.920 8.235 1.00 93.62 308 ARG A N 1
ATOM 2434 C CA . ARG A 1 308 ? -22.752 -9.446 7.094 1.00 93.62 308 ARG A CA 1
ATOM 2435 C C . ARG A 1 308 ? -21.919 -10.681 7.458 1.00 93.62 308 ARG A C 1
ATOM 2437 O O . ARG A 1 308 ? -21.768 -11.595 6.643 1.00 93.62 308 ARG A O 1
ATOM 2444 N N . ALA A 1 309 ? -21.378 -10.744 8.676 1.00 94.19 309 ALA A N 1
ATOM 2445 C CA . ALA A 1 309 ? -20.629 -11.899 9.178 1.00 94.19 309 ALA A CA 1
ATOM 2446 C C . ALA A 1 309 ? -21.514 -13.134 9.446 1.00 94.19 309 ALA A C 1
ATOM 2448 O O . ALA A 1 309 ? -21.027 -14.276 9.371 1.00 94.19 309 ALA A O 1
ATOM 2449 N N . ASN A 1 310 ? -22.796 -12.912 9.739 1.00 94.44 310 ASN A N 1
ATOM 2450 C CA . ASN A 1 310 ? -23.781 -13.944 10.047 1.00 94.44 310 ASN A CA 1
ATOM 2451 C C . ASN A 1 310 ? -24.484 -14.459 8.787 1.00 94.44 310 ASN A C 1
ATOM 2453 O O . ASN A 1 310 ? -24.499 -15.671 8.546 1.00 94.44 310 ASN A O 1
ATOM 2457 N N . THR A 1 311 ? -25.002 -13.551 7.960 1.00 92.62 311 THR A N 1
ATOM 2458 C CA . THR A 1 311 ? -25.795 -13.863 6.763 1.00 92.62 311 THR A CA 1
ATOM 2459 C C . THR A 1 311 ? -24.905 -14.179 5.563 1.00 92.62 311 THR A C 1
ATOM 2461 O O . THR A 1 311 ? -25.158 -15.130 4.825 1.00 92.62 311 THR A O 1
ATOM 2464 N N . GLY A 1 312 ? -23.796 -13.449 5.405 1.00 90.25 312 GLY A N 1
ATOM 2465 C CA . GLY A 1 312 ? -22.991 -13.469 4.182 1.00 90.25 312 GLY A CA 1
ATOM 2466 C C . GLY A 1 312 ? -23.614 -12.683 3.034 1.00 90.25 312 GLY A C 1
ATOM 2467 O O . GLY A 1 312 ? -23.108 -12.755 1.915 1.00 90.25 312 GLY A O 1
ATOM 2468 N N . THR A 1 313 ? -24.696 -11.958 3.310 1.00 86.75 313 THR A N 1
ATOM 2469 C CA . THR A 1 313 ? -25.406 -11.137 2.339 1.00 86.75 313 THR A CA 1
ATOM 2470 C C . THR A 1 313 ? -24.836 -9.730 2.371 1.00 86.75 313 THR A C 1
ATOM 2472 O O . THR A 1 313 ? -24.565 -9.176 3.435 1.00 86.75 313 THR A O 1
ATOM 2475 N N . ILE A 1 314 ? -24.643 -9.147 1.192 1.00 84.38 314 ILE A N 1
ATOM 2476 C CA . ILE A 1 314 ? -24.191 -7.766 1.056 1.00 84.38 314 ILE A CA 1
ATOM 2477 C C . ILE A 1 314 ? -25.304 -7.005 0.368 1.00 84.38 314 ILE A C 1
ATOM 2479 O O . ILE A 1 314 ? -25.531 -7.172 -0.826 1.00 84.38 314 ILE A O 1
ATOM 2483 N N . VAL A 1 315 ? -26.011 -6.205 1.156 1.00 78.19 315 VAL A N 1
ATOM 2484 C CA . VAL A 1 315 ? -26.983 -5.241 0.651 1.00 78.19 315 VAL A CA 1
ATOM 2485 C C . VAL A 1 315 ? -26.284 -3.892 0.602 1.00 78.19 315 VAL A C 1
ATOM 2487 O O . VAL A 1 315 ? -25.667 -3.478 1.592 1.00 78.19 315 VAL A O 1
ATOM 2490 N N . SER A 1 316 ? -26.330 -3.241 -0.557 1.00 73.00 316 SER A N 1
ATOM 2491 C CA . SER A 1 316 ? -25.721 -1.929 -0.710 1.00 73.00 316 SER A CA 1
ATOM 2492 C C . SER A 1 316 ? -26.541 -0.842 -0.031 1.00 73.00 316 SER A C 1
ATOM 2494 O O . SER A 1 316 ? -27.762 -0.949 0.108 1.00 73.00 316 SER A O 1
ATOM 2496 N N . ALA A 1 317 ? -25.876 0.244 0.361 1.00 71.94 317 ALA A N 1
ATOM 2497 C CA . ALA A 1 317 ? -26.573 1.411 0.906 1.00 71.94 317 ALA A CA 1
ATOM 2498 C C . ALA A 1 317 ? -27.566 2.000 -0.115 1.00 71.94 317 ALA A C 1
ATOM 2500 O O . ALA A 1 317 ? -28.646 2.451 0.257 1.00 71.94 317 ALA A O 1
ATOM 2501 N N . ALA A 1 318 ? -27.230 1.927 -1.408 1.00 71.81 318 ALA A N 1
ATOM 2502 C CA . ALA A 1 318 ? -28.105 2.354 -2.495 1.00 71.81 318 ALA A CA 1
ATOM 2503 C C . ALA A 1 318 ? -29.396 1.524 -2.560 1.00 71.81 318 ALA A C 1
ATOM 2505 O O . ALA A 1 318 ? -30.468 2.102 -2.710 1.00 71.81 318 ALA A O 1
ATOM 2506 N N . ARG A 1 319 ? -29.314 0.196 -2.376 1.00 74.25 319 ARG A N 1
ATOM 2507 C CA . ARG A 1 319 ? -30.506 -0.663 -2.273 1.00 74.25 319 ARG A CA 1
ATOM 2508 C C . ARG A 1 319 ? -31.362 -0.306 -1.062 1.00 74.25 319 ARG A C 1
ATOM 2510 O O . ARG A 1 319 ? -32.572 -0.205 -1.196 1.00 74.25 319 ARG A O 1
ATOM 2517 N N . LEU A 1 320 ? -30.744 -0.082 0.100 1.00 76.12 320 LEU A N 1
ATOM 2518 C CA . LEU A 1 320 ? -31.472 0.272 1.328 1.00 76.12 320 LEU A CA 1
ATOM 2519 C C . LEU A 1 320 ? -32.180 1.633 1.237 1.00 76.12 320 LEU A C 1
ATOM 2521 O O . LEU A 1 320 ? -33.209 1.826 1.877 1.00 76.12 320 LEU A O 1
ATOM 2525 N N . ALA A 1 321 ? -31.638 2.569 0.457 1.00 74.75 321 ALA A N 1
ATOM 2526 C CA . ALA A 1 321 ? -32.208 3.902 0.264 1.00 74.75 321 ALA A CA 1
ATOM 2527 C C . ALA A 1 321 ? -33.254 3.976 -0.866 1.00 74.75 321 ALA A C 1
ATOM 2529 O O . ALA A 1 321 ? -33.860 5.031 -1.066 1.00 74.75 321 ALA A O 1
ATOM 2530 N N . CYS A 1 322 ? -33.450 2.900 -1.632 1.00 75.50 322 CYS A N 1
ATOM 2531 C CA . CYS A 1 322 ? -34.333 2.893 -2.790 1.00 75.50 322 CYS A CA 1
ATOM 2532 C C . CYS A 1 322 ? -35.780 2.583 -2.378 1.00 75.50 322 CYS A C 1
ATOM 2534 O O . CYS A 1 322 ? -36.050 1.541 -1.788 1.00 75.50 322 CYS A O 1
ATOM 2536 N N . SER A 1 323 ? -36.714 3.481 -2.697 1.00 78.06 323 SER A N 1
ATOM 2537 C CA . SER A 1 323 ? -38.152 3.281 -2.458 1.00 78.06 323 SER A CA 1
ATOM 2538 C C . SER A 1 323 ? -38.931 2.865 -3.711 1.00 78.06 323 SER A C 1
ATOM 2540 O O . SER A 1 323 ? -40.046 2.362 -3.595 1.00 78.06 323 SER A O 1
ATOM 2542 N N . ASP A 1 324 ? -38.356 3.074 -4.897 1.00 86.88 324 ASP A N 1
ATOM 2543 C CA . ASP A 1 324 ? -38.960 2.789 -6.199 1.00 86.88 324 ASP A CA 1
ATOM 2544 C C . ASP A 1 324 ? -38.457 1.453 -6.771 1.00 86.88 324 ASP A C 1
ATOM 2546 O O . ASP A 1 324 ? -37.256 1.178 -6.794 1.00 86.88 324 ASP A O 1
ATOM 2550 N N . ALA A 1 325 ? -39.384 0.632 -7.271 1.00 83.00 325 ALA A N 1
ATOM 2551 C CA . ALA A 1 325 ? -39.088 -0.706 -7.776 1.00 83.00 325 ALA A CA 1
ATOM 2552 C C . ALA A 1 325 ? -38.234 -0.688 -9.055 1.00 83.00 325 ALA A C 1
ATOM 2554 O O . ALA A 1 325 ? -37.365 -1.544 -9.216 1.00 83.00 325 ALA A O 1
ATOM 2555 N N . HIS A 1 326 ? -38.437 0.293 -9.939 1.00 83.19 326 HIS A N 1
ATOM 2556 C CA . HIS A 1 326 ? -37.686 0.389 -11.193 1.00 83.19 326 HIS A CA 1
ATOM 2557 C C . HIS A 1 326 ? -36.222 0.786 -10.951 1.00 83.19 326 HIS A C 1
ATOM 2559 O O . HIS A 1 326 ? -35.294 0.178 -11.481 1.00 83.19 326 HIS A O 1
ATOM 2565 N N . THR A 1 327 ? -36.001 1.767 -10.079 1.00 81.50 327 THR A N 1
ATOM 2566 C CA . THR A 1 327 ? -34.669 2.202 -9.649 1.00 81.50 327 THR A CA 1
ATOM 2567 C C . THR A 1 327 ? -33.947 1.078 -8.907 1.00 81.50 327 THR A C 1
ATOM 2569 O O . THR A 1 327 ? -32.745 0.895 -9.101 1.00 81.50 327 THR A O 1
ATOM 2572 N N . MET A 1 328 ? -34.664 0.282 -8.107 1.00 80.38 328 MET A N 1
ATOM 2573 C CA . MET A 1 328 ? -34.101 -0.895 -7.446 1.00 80.38 328 MET A CA 1
ATOM 2574 C C . MET A 1 328 ? -33.613 -1.932 -8.466 1.00 80.38 328 MET A C 1
ATOM 2576 O O . MET A 1 328 ? -32.480 -2.393 -8.352 1.00 80.38 328 MET A O 1
ATOM 2580 N N . GLU A 1 329 ? -34.407 -2.245 -9.493 1.00 84.06 329 GLU A N 1
ATOM 2581 C CA . GLU A 1 329 ? -34.025 -3.184 -10.557 1.00 84.06 329 GLU A CA 1
ATOM 2582 C C . GLU A 1 329 ? -32.771 -2.718 -11.316 1.00 84.06 329 GLU A C 1
ATOM 2584 O O . GLU A 1 329 ? -31.835 -3.499 -11.510 1.00 84.06 329 GLU A O 1
ATOM 2589 N N . LEU A 1 330 ? -32.690 -1.424 -11.643 1.00 83.06 330 LEU A N 1
ATOM 2590 C CA . LEU A 1 330 ? -31.508 -0.825 -12.273 1.00 83.06 330 LEU A CA 1
ATOM 2591 C C . LEU A 1 330 ? -30.257 -0.928 -11.390 1.00 83.06 330 LEU A C 1
ATOM 2593 O O . LEU A 1 330 ? -29.169 -1.234 -11.885 1.00 83.06 330 LEU A O 1
ATOM 2597 N N . VAL A 1 331 ? -30.389 -0.691 -10.080 1.00 78.69 331 VAL A N 1
ATOM 2598 C CA . VAL A 1 331 ? -29.280 -0.859 -9.128 1.00 78.69 331 VAL A CA 1
ATOM 2599 C C . VAL A 1 331 ? -28.846 -2.323 -9.086 1.00 78.69 331 VAL A C 1
ATOM 2601 O O . VAL A 1 331 ? -27.653 -2.605 -9.158 1.00 78.69 331 VAL A O 1
ATOM 2604 N N . GLU A 1 332 ? -29.776 -3.275 -9.038 1.00 80.25 332 GLU A N 1
ATOM 2605 C CA . GLU A 1 332 ? -29.447 -4.703 -9.020 1.00 80.25 332 GLU A CA 1
ATOM 2606 C C . GLU A 1 332 ? -28.761 -5.194 -10.295 1.00 80.25 332 GLU A C 1
ATOM 2608 O O . GLU A 1 332 ? -27.840 -6.017 -10.230 1.00 80.25 332 GLU A O 1
ATOM 2613 N N . GLU A 1 333 ? -29.205 -4.720 -11.455 1.00 83.19 333 GLU A N 1
ATOM 2614 C CA . GLU A 1 333 ? -28.568 -5.019 -12.733 1.00 83.19 333 GLU A CA 1
ATOM 2615 C C . GLU A 1 333 ? -27.156 -4.426 -12.783 1.00 83.19 333 GLU A C 1
ATOM 2617 O O . GLU A 1 333 ? -26.189 -5.133 -13.085 1.00 83.19 333 GLU A O 1
ATOM 2622 N N . TRP A 1 334 ? -27.004 -3.162 -12.382 1.00 80.88 334 TRP A N 1
ATOM 2623 C CA . TRP A 1 334 ? -25.703 -2.505 -12.316 1.00 80.88 334 TRP A CA 1
ATOM 2624 C C . TRP A 1 334 ? -24.732 -3.243 -11.388 1.00 80.88 334 TRP A C 1
ATOM 2626 O O . TRP A 1 334 ? -23.581 -3.503 -11.753 1.00 80.88 334 TRP A O 1
ATOM 2636 N N . GLU A 1 335 ? -25.185 -3.632 -10.200 1.00 79.56 335 GLU A N 1
ATOM 2637 C CA . GLU A 1 335 ? -24.365 -4.372 -9.247 1.00 79.56 335 GLU A CA 1
ATOM 2638 C C . GLU A 1 335 ? -23.961 -5.747 -9.780 1.00 79.56 335 GLU A C 1
ATOM 2640 O O . GLU A 1 335 ? -22.803 -6.136 -9.624 1.00 79.56 335 GLU A O 1
ATOM 2645 N N . ARG A 1 336 ? -24.866 -6.453 -10.468 1.00 80.44 336 ARG A N 1
ATOM 2646 C CA . ARG A 1 336 ? -24.556 -7.736 -11.120 1.00 80.44 336 ARG A CA 1
ATOM 2647 C C . ARG A 1 336 ? -23.457 -7.612 -12.167 1.00 80.44 336 ARG A C 1
ATOM 2649 O O . ARG A 1 336 ? -22.612 -8.500 -12.268 1.00 80.44 336 ARG A O 1
ATOM 2656 N N . VAL A 1 337 ? -23.469 -6.536 -12.949 1.00 82.69 337 VAL A N 1
ATOM 2657 C CA . VAL A 1 337 ? -22.503 -6.335 -14.037 1.00 82.69 337 VAL A CA 1
ATOM 2658 C C . VAL A 1 337 ? -21.138 -5.901 -13.501 1.00 82.69 337 VAL A C 1
ATOM 2660 O O . VAL A 1 337 ? -20.099 -6.339 -14.003 1.00 82.69 337 VAL A O 1
ATOM 2663 N N . TRP A 1 338 ? -21.114 -5.035 -12.486 1.00 80.50 338 TRP A N 1
ATOM 2664 C CA . TRP A 1 338 ? -19.894 -4.318 -12.105 1.00 80.50 338 TRP A CA 1
ATOM 2665 C C . TRP A 1 338 ? -19.262 -4.776 -10.793 1.00 80.50 338 TRP A C 1
ATOM 2667 O O . TRP A 1 338 ? -18.050 -4.598 -10.635 1.00 80.50 338 TRP A O 1
ATOM 2677 N N . ILE A 1 339 ? -20.022 -5.365 -9.868 1.00 84.50 339 ILE A N 1
ATOM 2678 C CA . ILE A 1 339 ? -19.523 -5.778 -8.553 1.00 84.50 339 ILE A CA 1
ATOM 2679 C C . ILE A 1 339 ? -19.187 -7.267 -8.555 1.00 84.50 339 ILE A C 1
ATOM 2681 O O . ILE A 1 339 ? -20.003 -8.126 -8.877 1.00 84.50 339 ILE A O 1
ATOM 2685 N N . LYS A 1 340 ? -17.976 -7.600 -8.103 1.00 82.25 340 LYS A N 1
ATOM 2686 C CA . LYS A 1 340 ? -17.567 -8.990 -7.881 1.00 82.25 340 LYS A CA 1
ATOM 2687 C C . LYS A 1 340 ? -17.955 -9.444 -6.481 1.00 82.25 340 LYS A C 1
ATOM 2689 O O . LYS A 1 340 ? -17.109 -9.486 -5.588 1.00 82.25 340 LYS A O 1
ATOM 2694 N N . VAL A 1 341 ? -19.232 -9.766 -6.289 1.00 84.81 341 VAL A N 1
ATOM 2695 C CA . VAL A 1 341 ? -19.731 -10.292 -5.012 1.00 84.81 341 VAL A CA 1
ATOM 2696 C C . VAL A 1 341 ? -19.200 -11.721 -4.803 1.00 84.81 341 VAL A C 1
ATOM 2698 O O . VAL A 1 341 ? -19.458 -12.590 -5.637 1.00 84.81 341 VAL A O 1
ATOM 2701 N N . PRO A 1 342 ? -18.433 -11.994 -3.730 1.00 89.00 342 PRO A N 1
ATOM 2702 C CA . PRO A 1 342 ? -17.983 -13.344 -3.409 1.00 89.00 342 PRO A CA 1
ATOM 2703 C C . PRO A 1 342 ? -19.143 -14.222 -2.934 1.00 89.00 342 PRO A C 1
ATOM 2705 O O . PRO A 1 342 ? -20.173 -13.727 -2.485 1.00 89.00 342 PRO A O 1
ATOM 2708 N N . GLU A 1 343 ? -18.941 -15.538 -2.921 1.00 92.44 343 GLU A N 1
ATOM 2709 C CA . GLU A 1 343 ? -19.893 -16.457 -2.292 1.00 92.44 343 GLU A CA 1
ATOM 2710 C C . GLU A 1 343 ? -20.163 -16.084 -0.826 1.00 92.44 343 GLU A C 1
ATOM 2712 O O . GLU A 1 343 ? -19.239 -15.747 -0.077 1.00 92.44 343 GLU A O 1
ATOM 2717 N N . ALA A 1 344 ? -21.407 -16.258 -0.372 1.00 92.94 344 ALA A N 1
ATOM 2718 C CA . ALA A 1 344 ? -21.825 -15.928 0.993 1.00 92.94 344 ALA A CA 1
ATOM 2719 C C . ALA A 1 344 ? -20.944 -16.588 2.074 1.00 92.94 344 ALA A C 1
ATOM 2721 O O . ALA A 1 344 ? -20.683 -16.014 3.132 1.00 92.94 344 ALA A O 1
ATOM 2722 N N . ARG A 1 345 ? -20.415 -17.796 1.826 1.00 95.38 345 ARG A N 1
ATOM 2723 C CA . ARG A 1 345 ? -19.461 -18.454 2.739 1.00 95.38 345 ARG A CA 1
ATOM 2724 C C . ARG A 1 345 ? -18.159 -17.659 2.889 1.00 95.38 345 ARG A C 1
ATOM 2726 O O . ARG A 1 345 ? -17.660 -17.526 4.008 1.00 95.38 345 ARG A O 1
ATOM 2733 N N . SER A 1 346 ? -17.627 -17.142 1.787 1.00 95.81 346 SER A N 1
ATOM 2734 C CA . SER A 1 346 ? -16.417 -16.319 1.769 1.00 95.81 346 SER A CA 1
ATOM 2735 C C . SER A 1 346 ? -16.665 -14.980 2.451 1.00 95.81 346 SER A C 1
ATOM 2737 O O . SER A 1 346 ? -15.887 -14.608 3.327 1.00 95.81 346 SER A O 1
ATOM 2739 N N . VAL A 1 347 ? -17.793 -14.327 2.151 1.00 94.75 347 VAL A N 1
ATOM 2740 C CA . VAL A 1 347 ? -18.222 -13.076 2.800 1.00 94.75 347 VAL A CA 1
ATOM 2741 C C . VAL A 1 347 ? -18.243 -13.219 4.322 1.00 94.75 347 VAL A C 1
ATOM 2743 O O . VAL A 1 347 ? -17.558 -12.469 5.019 1.00 94.75 347 VAL A O 1
ATOM 2746 N N . ARG A 1 348 ? -18.925 -14.246 4.847 1.00 96.19 348 ARG A N 1
ATOM 2747 C CA . ARG A 1 348 ? -18.966 -14.514 6.296 1.00 96.19 348 ARG A CA 1
ATOM 2748 C C . ARG A 1 348 ? -17.572 -14.673 6.892 1.00 96.19 348 ARG A C 1
ATOM 2750 O O . ARG A 1 348 ? -17.279 -14.130 7.954 1.00 96.19 348 ARG A O 1
ATOM 2757 N N . ARG A 1 349 ? -16.688 -15.405 6.206 1.00 96.94 349 ARG A N 1
ATOM 2758 C CA . ARG A 1 349 ? -15.306 -15.611 6.659 1.00 96.94 349 ARG A CA 1
ATOM 2759 C C . ARG A 1 349 ? -14.516 -14.300 6.680 1.00 96.94 349 ARG A C 1
ATOM 2761 O O . ARG A 1 349 ? -13.744 -14.091 7.614 1.00 96.94 349 ARG A O 1
ATOM 2768 N N . TYR A 1 350 ? -14.703 -13.434 5.682 1.00 97.06 350 TYR A N 1
ATOM 2769 C CA . TYR A 1 350 ? -14.030 -12.139 5.620 1.00 97.06 350 TYR A CA 1
ATOM 2770 C C . TYR A 1 350 ? -14.446 -11.236 6.780 1.00 97.06 350 TYR A C 1
ATOM 2772 O O . TYR A 1 350 ? -13.588 -10.754 7.519 1.00 97.06 350 TYR A O 1
ATOM 2780 N N . TYR A 1 351 ? -15.751 -11.058 6.987 1.00 96.31 351 TYR A N 1
ATOM 2781 C CA . TYR A 1 351 ? -16.252 -10.159 8.025 1.00 96.31 351 TYR A CA 1
ATOM 2782 C C . TYR A 1 351 ? -16.008 -10.684 9.442 1.00 96.31 351 TYR A C 1
ATOM 2784 O O . TYR A 1 351 ? -15.640 -9.893 10.304 1.00 96.31 351 TYR A O 1
ATOM 2792 N N . ARG A 1 352 ? -16.064 -12.002 9.690 1.00 96.06 352 ARG A N 1
ATOM 2793 C CA . ARG A 1 352 ? -15.635 -12.558 10.991 1.00 96.06 352 ARG A CA 1
ATOM 2794 C C . ARG A 1 352 ? -14.179 -12.233 11.301 1.00 96.06 352 ARG A C 1
ATOM 2796 O O . ARG A 1 352 ? -13.877 -11.771 12.394 1.00 96.06 352 ARG A O 1
ATOM 2803 N N . ARG A 1 353 ? -13.286 -12.414 10.323 1.00 96.31 353 ARG A N 1
ATOM 2804 C CA . ARG A 1 353 ? -11.868 -12.086 10.504 1.00 96.31 353 ARG A CA 1
ATOM 2805 C C . ARG A 1 353 ? -11.647 -10.582 10.683 1.00 96.31 353 ARG A C 1
ATOM 2807 O O . ARG A 1 353 ? -10.761 -10.192 11.434 1.00 96.31 353 ARG A O 1
ATOM 2814 N N . LEU A 1 354 ? -12.432 -9.736 10.016 1.00 94.12 354 LEU A N 1
ATOM 2815 C CA . LEU A 1 354 ? -12.378 -8.290 10.230 1.00 94.12 354 LEU A CA 1
ATOM 2816 C C . LEU A 1 354 ? -12.814 -7.922 11.655 1.00 94.12 354 LEU A C 1
ATOM 2818 O O . LEU A 1 354 ? -12.126 -7.136 12.303 1.00 94.12 354 LEU A O 1
ATOM 2822 N N . LEU A 1 355 ? -13.905 -8.515 12.149 1.00 93.06 355 LEU A N 1
ATOM 2823 C CA . LEU A 1 355 ? -14.455 -8.273 13.487 1.00 93.06 355 LEU A CA 1
ATOM 2824 C C . LEU A 1 355 ? -13.468 -8.607 14.614 1.00 93.06 355 LEU A C 1
ATOM 2826 O O . LEU A 1 355 ? -13.467 -7.920 15.628 1.00 93.06 355 LEU A O 1
ATOM 2830 N N . GLU A 1 356 ? -12.561 -9.566 14.420 1.00 90.31 356 GLU A N 1
ATOM 2831 C CA . GLU A 1 356 ? -11.471 -9.842 15.375 1.00 90.31 356 GLU A CA 1
ATOM 2832 C C . GLU A 1 356 ? -10.534 -8.635 15.593 1.00 90.31 356 GLU A C 1
ATOM 2834 O O . GLU A 1 356 ? -9.854 -8.551 16.613 1.00 90.31 356 GLU A O 1
ATOM 2839 N N . SER A 1 357 ? -10.486 -7.694 14.644 1.00 82.31 357 SER A N 1
ATOM 2840 C CA . SER A 1 357 ? -9.711 -6.447 14.741 1.00 82.31 357 SER A CA 1
ATOM 2841 C C . SER A 1 357 ? -10.5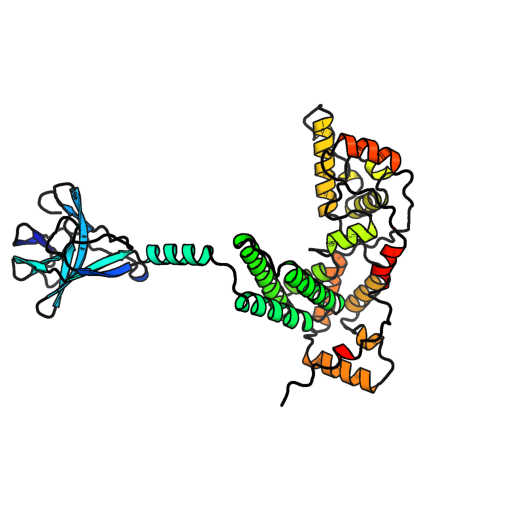42 -5.235 15.186 1.00 82.31 357 SER A C 1
ATOM 2843 O O . SER A 1 357 ? -10.026 -4.116 15.278 1.00 82.31 357 SER A O 1
ATOM 2845 N N . VAL A 1 358 ? -11.842 -5.420 15.415 1.00 82.62 358 VAL A N 1
ATOM 2846 C CA . VAL A 1 358 ? -12.764 -4.343 15.772 1.00 82.62 358 VAL A CA 1
ATOM 2847 C C . VAL A 1 358 ? -12.861 -4.225 17.288 1.00 82.62 358 VAL A C 1
ATOM 2849 O O . VAL A 1 358 ? -13.028 -5.202 18.009 1.00 82.62 358 VAL A O 1
ATOM 2852 N N . VAL A 1 359 ? -12.755 -2.991 17.770 1.00 71.00 359 VAL A N 1
ATOM 2853 C CA . VAL A 1 359 ? -12.793 -2.663 19.194 1.00 71.00 359 VAL A CA 1
ATOM 2854 C C . VAL A 1 359 ? -14.197 -2.178 19.527 1.00 71.00 359 VAL A C 1
ATOM 2856 O O . VAL A 1 359 ? -14.642 -1.178 18.963 1.00 71.00 359 VAL A O 1
ATOM 2859 N N . ARG A 1 360 ? -14.876 -2.876 20.443 1.00 67.44 360 ARG A N 1
ATOM 2860 C CA . ARG A 1 360 ? -16.177 -2.472 20.988 1.00 67.44 360 ARG A CA 1
ATOM 2861 C C . ARG A 1 360 ? -15.950 -1.477 22.120 1.00 67.44 360 ARG A C 1
ATOM 2863 O O . ARG A 1 360 ? -15.613 -1.876 23.229 1.00 67.44 360 ARG A O 1
ATOM 2870 N N . MET A 1 361 ? -16.088 -0.189 21.840 1.00 62.59 361 MET A N 1
ATOM 2871 C CA . MET A 1 361 ? -16.047 0.825 22.888 1.00 62.59 361 MET A CA 1
ATOM 2872 C C . MET A 1 361 ? -17.012 1.950 22.546 1.00 62.59 361 MET A C 1
ATOM 2874 O O . MET A 1 361 ? -16.808 2.646 21.552 1.00 62.59 361 MET A O 1
ATOM 2878 N N . ASP A 1 362 ? -18.017 2.146 23.397 1.00 55.25 362 ASP A N 1
ATOM 2879 C CA . ASP A 1 362 ? -18.819 3.363 23.392 1.00 55.25 362 ASP A CA 1
ATOM 2880 C C . ASP A 1 362 ? -17.940 4.481 23.950 1.00 55.25 362 ASP A C 1
ATOM 2882 O O . ASP A 1 362 ? -17.693 4.568 25.156 1.00 55.25 362 ASP A O 1
ATOM 2886 N N . VAL A 1 363 ? -17.389 5.316 23.069 1.00 50.53 363 VAL A N 1
ATOM 2887 C CA . VAL A 1 363 ? -16.650 6.507 23.500 1.00 50.53 363 VAL A CA 1
ATOM 2888 C C . VAL A 1 363 ? -17.669 7.549 23.940 1.00 50.53 363 VAL A C 1
ATOM 2890 O O . VAL A 1 363 ? -17.967 8.492 23.219 1.00 50.53 363 VAL A O 1
ATOM 2893 N N . THR A 1 364 ? -18.252 7.369 25.124 1.00 45.31 364 THR A N 1
ATOM 2894 C CA . THR A 1 364 ? -19.081 8.416 25.720 1.00 45.31 364 THR A CA 1
ATOM 2895 C C . THR A 1 364 ? -18.206 9.611 26.077 1.00 45.31 364 THR A C 1
ATOM 2897 O O . THR A 1 364 ? -17.152 9.460 26.703 1.00 45.31 364 THR A O 1
ATOM 2900 N N . THR A 1 365 ? -18.685 10.783 25.682 1.00 43.41 365 THR A N 1
ATOM 2901 C CA . THR A 1 365 ? -18.140 12.135 25.819 1.00 43.41 365 THR A CA 1
ATOM 2902 C C . THR A 1 365 ? -17.714 12.456 27.256 1.00 43.41 365 THR A C 1
ATOM 2904 O O . THR A 1 365 ? -18.436 13.101 28.009 1.00 43.41 365 THR A O 1
ATOM 2907 N N . ARG A 1 366 ? -16.529 12.013 27.687 1.00 39.84 366 ARG A N 1
ATOM 2908 C CA . ARG A 1 366 ? -15.928 12.503 28.935 1.00 39.84 366 ARG A CA 1
ATOM 2909 C C . ARG A 1 366 ? -15.105 13.744 28.622 1.00 39.84 366 ARG A C 1
ATOM 2911 O O . ARG A 1 366 ? -13.996 13.657 28.100 1.00 39.84 366 ARG A O 1
ATOM 2918 N N . MET A 1 367 ? -15.731 14.886 28.899 1.00 38.28 367 MET A N 1
ATOM 2919 C CA . MET A 1 367 ? -15.179 16.234 28.814 1.00 38.28 367 MET A CA 1
ATOM 2920 C C . MET A 1 367 ? -13.801 16.320 29.486 1.00 38.28 367 MET A C 1
ATOM 2922 O O . MET A 1 367 ? -13.587 15.787 30.574 1.00 38.28 367 MET A O 1
ATOM 2926 N N . VAL A 1 368 ? -12.861 16.971 28.797 1.00 41.03 368 VAL A N 1
ATOM 2927 C CA . VAL A 1 368 ? -11.495 17.218 29.269 1.00 41.03 368 VAL A CA 1
ATOM 2928 C C . VAL A 1 368 ? -11.492 18.484 30.118 1.00 41.03 368 VAL A C 1
ATOM 2930 O O . VAL A 1 368 ? -11.726 19.572 29.594 1.00 41.03 368 VAL A O 1
ATOM 2933 N N . ASP A 1 369 ? -11.163 18.360 31.401 1.00 37.28 369 ASP A N 1
ATOM 2934 C CA . ASP A 1 369 ? -10.896 19.518 32.249 1.00 37.28 369 ASP A CA 1
ATOM 2935 C C . ASP A 1 369 ? -9.480 20.070 32.002 1.00 37.28 369 ASP A C 1
ATOM 2937 O O . ASP A 1 369 ? -8.462 19.438 32.297 1.00 37.28 369 ASP A O 1
ATOM 2941 N N . ASN A 1 370 ? -9.450 21.329 31.558 1.00 45.28 370 ASN A N 1
ATOM 2942 C CA . ASN A 1 370 ? -8.363 22.304 31.711 1.00 45.28 370 ASN A CA 1
ATOM 2943 C C . ASN A 1 370 ? -7.157 22.245 30.724 1.00 45.28 370 ASN A C 1
ATOM 2945 O O . ASN A 1 370 ? -6.049 21.847 31.104 1.00 45.28 370 ASN A O 1
ATOM 2949 N N . PRO A 1 371 ? -7.327 22.740 29.475 1.00 45.31 371 PRO A N 1
ATOM 2950 C CA . PRO A 1 371 ? -6.269 22.824 28.453 1.00 45.31 371 PRO A CA 1
ATOM 2951 C C . PRO A 1 371 ? -5.112 23.796 28.779 1.00 45.31 371 PRO A C 1
ATOM 2953 O O . PRO A 1 371 ? -3.981 23.566 28.346 1.00 45.31 371 PRO A O 1
ATOM 2956 N N . GLY A 1 372 ? -5.333 24.838 29.593 1.00 45.62 372 GLY A N 1
ATOM 2957 C CA . GLY A 1 372 ? -4.346 25.912 29.814 1.00 45.62 372 GLY A CA 1
ATOM 2958 C C . GLY A 1 372 ? -3.069 25.491 30.557 1.00 45.62 372 GLY A C 1
ATOM 2959 O O . GLY A 1 372 ? -2.009 26.088 30.377 1.00 45.62 372 GLY A O 1
ATOM 2960 N N . LYS A 1 373 ? -3.114 24.419 31.363 1.00 44.31 373 LYS A N 1
ATOM 2961 C CA . LYS A 1 373 ? -1.919 23.904 32.066 1.00 44.31 373 LYS A CA 1
ATOM 2962 C C . LYS A 1 373 ? -0.994 23.095 31.144 1.00 44.31 373 LYS A C 1
ATOM 2964 O O . LYS A 1 373 ? 0.187 22.938 31.448 1.00 44.31 373 LYS A O 1
ATOM 2969 N N . TYR A 1 374 ? -1.527 22.586 30.030 1.00 44.28 374 TYR A N 1
ATOM 2970 C CA . TYR A 1 374 ? -0.801 21.756 29.067 1.00 44.28 374 TYR A CA 1
ATOM 2971 C C . TYR A 1 374 ? -0.019 22.607 28.056 1.00 44.28 374 TYR A C 1
ATOM 2973 O O . TYR A 1 374 ? 1.114 22.265 27.720 1.00 44.28 374 TYR A O 1
ATOM 2981 N N . GLU A 1 375 ? -0.559 23.767 27.666 1.00 49.31 375 GLU A N 1
ATOM 2982 C CA . GLU A 1 375 ? 0.101 24.732 26.770 1.00 49.31 375 GLU A CA 1
ATOM 2983 C C . GLU A 1 375 ? 1.475 25.181 27.297 1.00 49.31 375 GLU A C 1
ATOM 2985 O O . GLU A 1 375 ? 2.456 25.201 26.553 1.00 49.31 375 GLU A O 1
ATOM 2990 N N . GLY A 1 376 ? 1.585 25.448 28.605 1.00 49.22 376 GLY A N 1
ATOM 2991 C CA . GLY A 1 376 ? 2.842 25.867 29.235 1.00 49.22 376 GLY A CA 1
ATOM 2992 C C . GLY A 1 376 ? 3.940 24.793 29.243 1.00 49.22 376 GLY A C 1
ATOM 2993 O O . GLY A 1 376 ? 5.122 25.123 29.145 1.00 49.22 376 GLY A O 1
ATOM 2994 N N . ASN A 1 377 ? 3.574 23.507 29.321 1.00 47.59 377 ASN A N 1
ATOM 2995 C CA . ASN A 1 377 ? 4.525 22.391 29.228 1.00 47.59 377 ASN A CA 1
ATOM 2996 C C . ASN A 1 377 ? 4.892 22.066 27.770 1.00 47.59 377 ASN A C 1
ATOM 2998 O O . ASN A 1 377 ? 6.032 21.681 27.506 1.00 47.59 377 ASN A O 1
ATOM 3002 N N . MET A 1 378 ? 3.955 22.265 26.836 1.00 49.06 378 MET A N 1
ATOM 3003 C CA . MET A 1 378 ? 4.134 22.075 25.393 1.00 49.06 378 MET A CA 1
ATOM 3004 C C . MET A 1 378 ? 5.116 23.115 24.822 1.00 49.06 378 MET A C 1
ATOM 3006 O O . MET A 1 378 ? 6.143 22.745 24.257 1.00 49.06 378 MET A O 1
ATOM 3010 N N . ALA A 1 379 ? 4.898 24.406 25.100 1.00 48.97 379 ALA A N 1
ATOM 3011 C CA . ALA A 1 379 ? 5.769 25.503 24.656 1.00 48.97 379 ALA A CA 1
ATOM 3012 C C . ALA A 1 379 ? 7.201 25.426 25.222 1.00 48.97 379 ALA A C 1
ATOM 3014 O O . ALA A 1 379 ? 8.152 25.882 24.592 1.00 48.97 379 ALA A O 1
ATOM 3015 N N . ARG A 1 380 ? 7.381 24.819 26.404 1.00 50.03 380 ARG A N 1
ATOM 3016 C CA . ARG A 1 380 ? 8.707 24.597 27.010 1.00 50.03 380 ARG A CA 1
ATOM 3017 C C . ARG A 1 380 ? 9.479 23.425 26.396 1.00 50.03 380 ARG A C 1
ATOM 3019 O O . ARG A 1 380 ? 10.690 23.356 26.587 1.00 50.03 380 ARG A O 1
ATOM 3026 N N . ARG A 1 381 ? 8.806 22.489 25.715 1.00 48.34 381 ARG A N 1
ATOM 3027 C CA . ARG A 1 381 ? 9.414 21.250 25.192 1.00 48.34 381 ARG A CA 1
ATOM 3028 C C . ARG A 1 381 ? 9.510 21.201 23.665 1.00 48.34 381 ARG A C 1
ATOM 3030 O O . ARG A 1 381 ? 10.405 20.524 23.164 1.00 48.34 381 ARG A O 1
ATOM 3037 N N . SER A 1 382 ? 8.671 21.938 22.934 1.00 42.38 382 SER A N 1
ATOM 3038 C CA . SER A 1 382 ? 8.746 22.070 21.474 1.00 42.38 382 SER A CA 1
ATOM 3039 C C . SER A 1 382 ? 8.973 23.524 21.054 1.00 42.38 382 SER A C 1
ATOM 3041 O O . SER A 1 382 ? 8.053 24.337 21.062 1.00 42.38 382 SER A O 1
ATOM 3043 N N . ALA A 1 383 ? 10.194 23.843 20.622 1.00 41.69 383 ALA A N 1
ATOM 3044 C CA . ALA A 1 383 ? 10.376 24.878 19.611 1.00 41.69 383 ALA A CA 1
ATOM 3045 C C . ALA 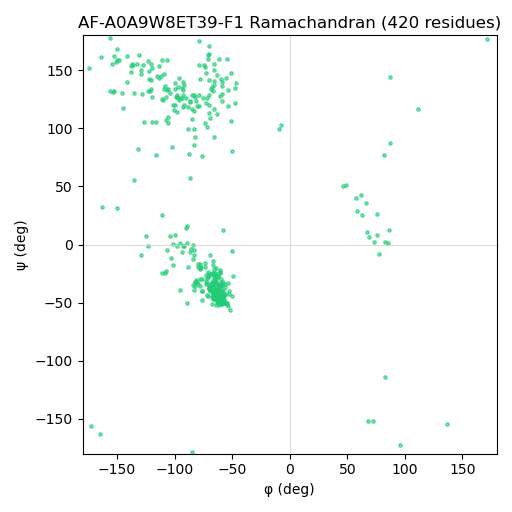A 1 383 ? 9.948 24.256 18.272 1.00 41.69 383 ALA A C 1
ATOM 3047 O O . ALA A 1 383 ? 10.473 23.195 17.939 1.00 41.69 383 ALA A O 1
ATOM 3048 N N . ILE A 1 384 ? 9.031 24.910 17.548 1.00 40.16 384 ILE A N 1
ATOM 3049 C CA . ILE A 1 384 ? 8.369 24.540 16.270 1.00 40.16 384 ILE A CA 1
ATOM 3050 C C . ILE A 1 384 ? 6.869 24.234 16.463 1.00 40.16 384 ILE A C 1
ATOM 3052 O O . ILE A 1 384 ? 6.507 23.280 17.145 1.00 40.16 384 ILE A O 1
ATOM 3056 N N . ASP A 1 385 ? 6.045 25.074 15.819 1.00 40.56 385 ASP A N 1
ATOM 3057 C CA . ASP A 1 385 ? 4.579 25.055 15.656 1.00 40.56 385 ASP A CA 1
ATOM 3058 C C . ASP A 1 385 ? 3.848 23.786 16.129 1.00 40.56 385 ASP A C 1
ATOM 3060 O O . ASP A 1 385 ? 3.715 22.803 15.392 1.00 40.56 385 ASP A O 1
ATOM 3064 N N . THR A 1 386 ? 3.271 23.845 17.329 1.00 41.69 386 THR A N 1
ATOM 3065 C CA . THR A 1 386 ? 2.184 22.954 17.747 1.00 41.69 386 THR A CA 1
ATOM 3066 C C . THR A 1 386 ? 0.840 23.674 17.583 1.00 41.69 386 THR A C 1
ATOM 3068 O O . THR A 1 386 ? 0.678 24.785 18.093 1.00 41.69 386 THR A O 1
ATOM 3071 N N . PRO A 1 387 ? -0.142 23.089 16.869 1.00 39.09 387 PRO A N 1
ATOM 3072 C CA . PRO A 1 387 ? -1.490 23.645 16.823 1.00 39.09 387 PRO A CA 1
ATOM 3073 C C . PRO A 1 387 ? -2.141 23.572 18.212 1.00 39.09 387 PRO A C 1
ATOM 3075 O O . PRO A 1 387 ? -1.818 22.690 19.013 1.00 39.09 387 PRO A O 1
ATOM 3078 N N . LYS A 1 388 ? -3.039 24.528 18.492 1.00 40.38 388 LYS A N 1
ATOM 3079 C CA . LYS A 1 388 ? -3.806 24.611 19.743 1.00 40.38 388 LYS A CA 1
ATOM 3080 C C . LYS A 1 388 ? -4.494 23.270 20.047 1.00 40.38 388 LYS A C 1
ATOM 3082 O O . LYS A 1 388 ? -4.893 22.580 19.110 1.00 40.38 388 LYS A O 1
ATOM 3087 N N . PRO A 1 389 ? -4.664 22.897 21.328 1.00 40.50 389 PRO A N 1
ATOM 3088 C CA . PRO A 1 389 ? -5.534 21.789 21.693 1.00 40.50 389 PRO A CA 1
ATOM 3089 C C . PRO A 1 389 ? -6.974 22.181 21.342 1.00 40.50 389 PRO A C 1
ATOM 3091 O O . PRO A 1 389 ? -7.652 22.847 22.122 1.00 40.50 389 PRO A O 1
ATOM 3094 N N . ASP A 1 390 ? -7.420 21.818 20.143 1.00 40.66 390 ASP A N 1
ATOM 3095 C CA . ASP A 1 390 ? -8.795 22.048 19.728 1.00 40.66 390 ASP A CA 1
ATOM 3096 C C . ASP A 1 390 ? -9.711 21.190 20.612 1.00 40.66 390 ASP A C 1
ATOM 3098 O O . ASP A 1 390 ? -9.641 19.959 20.632 1.00 40.66 390 ASP A O 1
ATOM 3102 N N . LEU A 1 391 ? -10.564 21.866 21.389 1.00 42.38 391 LEU A N 1
ATOM 3103 C CA . LEU A 1 391 ? -11.781 21.287 21.951 1.00 42.38 391 LEU A CA 1
ATOM 3104 C C . LEU A 1 391 ? -12.493 20.552 20.815 1.00 42.38 391 LEU A C 1
ATOM 3106 O O . LEU A 1 391 ? -12.789 21.193 19.811 1.00 42.38 391 LEU A O 1
ATOM 3110 N N . ILE A 1 392 ? -12.743 19.246 20.966 1.00 40.41 392 ILE A N 1
ATOM 3111 C CA . ILE A 1 392 ? -13.452 18.421 19.975 1.00 40.41 392 ILE A CA 1
ATOM 3112 C C . ILE A 1 392 ? -14.764 19.143 19.619 1.00 40.41 392 ILE A C 1
ATOM 3114 O O . ILE A 1 392 ? -15.670 19.174 20.455 1.00 40.41 392 ILE A O 1
ATOM 3118 N N . PRO A 1 393 ? -14.890 19.766 18.431 1.00 33.88 393 PRO A N 1
ATOM 3119 C CA . PRO A 1 393 ? -16.105 20.481 18.077 1.00 33.88 393 PRO A CA 1
ATOM 3120 C C . PRO A 1 393 ? -17.224 19.467 17.839 1.00 33.88 393 PRO A C 1
ATOM 3122 O O . PRO A 1 393 ? -16.991 18.453 17.178 1.00 33.88 393 PRO A O 1
ATOM 3125 N N . GLU A 1 394 ? -18.457 19.775 18.257 1.00 35.59 394 GLU A N 1
ATOM 3126 C CA . GLU A 1 394 ? -19.657 18.981 17.916 1.00 35.59 394 GLU A CA 1
ATOM 3127 C C . GLU A 1 394 ? -19.752 18.679 16.405 1.00 35.59 394 GLU A C 1
ATOM 3129 O O . GLU A 1 394 ? -20.255 17.639 15.995 1.00 35.59 394 GLU A O 1
ATOM 3134 N N . ARG A 1 395 ? -19.172 19.533 15.549 1.00 33.91 395 ARG A N 1
ATOM 3135 C CA . ARG A 1 395 ? -19.122 19.343 14.090 1.00 33.91 395 ARG A CA 1
ATOM 3136 C C . ARG A 1 395 ? -18.326 18.124 13.611 1.00 33.91 395 ARG A C 1
ATOM 3138 O O . ARG A 1 395 ? -18.551 17.698 12.483 1.00 33.91 395 ARG A O 1
ATOM 3145 N N . ILE A 1 396 ? -17.414 17.554 14.404 1.00 35.09 396 ILE A N 1
ATOM 3146 C CA . ILE A 1 396 ? -16.675 16.340 14.000 1.00 35.09 396 ILE A CA 1
ATOM 3147 C C . ILE A 1 396 ? -17.598 15.107 13.998 1.00 35.09 396 ILE A C 1
ATOM 3149 O O . ILE A 1 396 ? -17.389 14.192 13.197 1.00 35.09 396 ILE A O 1
ATOM 3153 N N . TYR A 1 397 ? -18.690 15.133 14.771 1.00 34.78 397 TYR A N 1
ATOM 3154 C CA . TYR A 1 397 ? -19.730 14.103 14.707 1.00 34.78 397 TYR A CA 1
ATOM 3155 C C . TYR A 1 397 ? -20.475 14.100 13.363 1.00 34.78 397 TYR A C 1
ATOM 3157 O O . TYR A 1 397 ? -20.844 13.032 12.887 1.00 34.78 397 TYR A O 1
ATOM 3165 N N . ALA A 1 398 ? -20.548 15.231 12.649 1.00 34.03 398 ALA A N 1
ATOM 3166 C CA . ALA A 1 398 ? -21.181 15.285 11.328 1.00 34.03 398 ALA A CA 1
ATOM 3167 C C . ALA A 1 398 ? -20.443 14.446 10.261 1.00 34.03 398 ALA A C 1
ATOM 3169 O O . ALA A 1 398 ? -21.051 14.003 9.290 1.00 34.03 398 ALA A O 1
ATOM 3170 N N . PHE A 1 399 ? -19.139 14.183 10.415 1.00 31.56 399 PHE A N 1
ATOM 3171 C CA . PHE A 1 399 ? -18.399 13.301 9.497 1.00 31.56 399 PHE A CA 1
ATOM 3172 C C . PHE A 1 399 ? -18.670 11.811 9.767 1.00 31.56 399 PHE A C 1
ATOM 3174 O O . PHE A 1 399 ? -18.630 11.001 8.842 1.00 31.56 399 PHE A O 1
ATOM 3181 N N . VAL A 1 400 ? -18.966 11.457 11.022 1.00 35.66 400 VAL A N 1
ATOM 3182 C CA . VAL A 1 400 ? -19.347 10.096 11.434 1.00 35.66 400 VAL A CA 1
ATOM 3183 C C . VAL A 1 400 ? -20.823 9.829 11.114 1.00 35.66 400 VAL A C 1
ATOM 3185 O O . VAL A 1 400 ? -21.157 8.730 10.684 1.00 35.66 400 VAL A O 1
ATOM 3188 N N . GLU A 1 401 ? -21.684 10.844 11.210 1.00 30.86 401 GLU A N 1
ATOM 3189 C CA . GLU A 1 401 ? -23.114 10.746 10.882 1.00 30.86 401 GLU A CA 1
ATOM 3190 C C . GLU A 1 401 ? -23.416 10.867 9.370 1.00 30.86 401 GLU A C 1
ATOM 3192 O O . GLU A 1 401 ? -24.345 10.229 8.876 1.00 30.86 401 GLU A O 1
ATOM 3197 N N . SER A 1 402 ? -22.626 11.613 8.581 1.00 31.70 402 SER A N 1
ATOM 3198 C CA . SER A 1 402 ? -22.973 11.901 7.168 1.00 31.70 402 SER A CA 1
ATOM 3199 C C . SER A 1 402 ? -22.596 10.837 6.135 1.00 31.70 402 SER A C 1
ATOM 3201 O O . SER A 1 402 ? -22.899 11.012 4.959 1.00 31.70 402 SER A O 1
ATOM 3203 N N . SER A 1 403 ? -21.980 9.717 6.526 1.00 36.69 403 SER A N 1
ATOM 3204 C CA . SER A 1 403 ? -21.761 8.600 5.582 1.00 36.69 403 SER A CA 1
ATOM 3205 C C . SER A 1 403 ? -22.885 7.553 5.606 1.00 36.69 403 SER A C 1
ATOM 3207 O O . SER A 1 403 ? -22.818 6.584 4.855 1.00 36.69 403 SER A O 1
ATOM 3209 N N . MET A 1 404 ? -23.900 7.727 6.465 1.00 35.84 404 MET A N 1
ATOM 3210 C CA . MET A 1 404 ? -25.021 6.784 6.628 1.00 35.84 404 MET A CA 1
ATOM 3211 C C . MET A 1 404 ? -26.409 7.444 6.551 1.00 35.84 404 MET A C 1
ATOM 3213 O O . MET A 1 404 ? -27.406 6.731 6.482 1.00 35.84 404 MET A O 1
ATOM 3217 N N . ALA A 1 405 ? -26.506 8.778 6.533 1.00 28.83 405 ALA A N 1
ATOM 3218 C CA . ALA A 1 405 ? -27.776 9.480 6.368 1.00 28.83 405 ALA A CA 1
ATOM 3219 C C . ALA A 1 405 ? -27.927 9.980 4.926 1.00 28.83 405 ALA A C 1
ATOM 3221 O O . ALA A 1 405 ? -27.112 10.756 4.428 1.00 28.83 405 ALA A O 1
ATOM 3222 N N . GLY A 1 406 ? -28.977 9.513 4.251 1.00 35.72 406 GLY A N 1
ATOM 3223 C CA . GLY A 1 406 ? -29.360 9.987 2.930 1.00 35.72 406 GLY A CA 1
ATOM 3224 C C . GLY A 1 406 ? -29.553 11.507 2.861 1.00 35.72 406 GLY A C 1
ATOM 3225 O O . GLY A 1 406 ? -29.832 12.174 3.853 1.00 35.72 406 GLY A O 1
ATOM 3226 N N . HIS A 1 407 ? -29.475 11.998 1.622 1.00 28.88 407 HIS A N 1
ATOM 3227 C CA . HIS A 1 407 ? -29.789 13.350 1.149 1.00 28.88 407 HIS A CA 1
ATOM 3228 C C . HIS A 1 407 ? -28.671 14.402 1.221 1.00 28.88 407 HIS A C 1
ATOM 3230 O O . HIS A 1 407 ? -28.659 15.311 2.038 1.00 28.88 407 HIS A O 1
ATOM 3236 N N . THR A 1 408 ? -27.870 14.432 0.159 1.00 27.19 408 THR A N 1
ATOM 3237 C CA . THR A 1 408 ? -28.084 15.485 -0.848 1.00 27.19 408 THR A CA 1
ATOM 3238 C C . THR A 1 408 ? -28.311 14.783 -2.178 1.00 27.19 408 THR A C 1
ATOM 3240 O O . THR A 1 408 ? -27.621 13.814 -2.489 1.00 27.19 408 THR A O 1
ATOM 3243 N N . GLN A 1 409 ? -29.357 15.184 -2.903 1.00 25.92 409 GLN A N 1
ATOM 3244 C CA . GLN A 1 409 ? -29.681 14.628 -4.215 1.00 25.92 409 GLN A CA 1
ATOM 3245 C C . GLN A 1 409 ? -28.409 14.554 -5.073 1.00 25.92 409 GLN A C 1
ATOM 3247 O O . GLN A 1 409 ? -27.621 15.507 -5.041 1.00 25.92 409 GLN A O 1
ATOM 3252 N N . PRO A 1 410 ? -28.186 13.472 -5.843 1.00 25.14 410 PRO A N 1
ATOM 3253 C CA . PRO A 1 410 ? -27.185 13.527 -6.891 1.00 25.14 410 PRO A CA 1
ATOM 3254 C C . PRO A 1 410 ? -27.537 14.742 -7.743 1.00 25.14 410 PRO A C 1
ATOM 3256 O O . PRO A 1 410 ? -28.643 14.838 -8.274 1.00 25.14 410 PRO A O 1
ATOM 3259 N N . SER A 1 411 ? -26.627 15.711 -7.833 1.00 25.19 411 SER A N 1
ATOM 3260 C CA . SER A 1 411 ? -26.786 16.728 -8.855 1.00 25.19 411 SER A CA 1
ATOM 3261 C C . SER A 1 411 ? -26.927 15.984 -10.183 1.00 25.19 411 SER A C 1
ATOM 3263 O O . SER A 1 411 ? -26.159 15.060 -10.473 1.00 25.19 411 SER A O 1
ATOM 3265 N N . HIS A 1 412 ? -27.916 16.384 -10.983 1.00 26.50 412 HIS A N 1
ATOM 3266 C CA . HIS A 1 412 ? -28.194 15.871 -12.331 1.00 26.50 412 HIS A CA 1
ATOM 3267 C C . HIS A 1 412 ? -26.960 15.848 -13.268 1.00 26.50 412 HIS A C 1
ATOM 3269 O O . HIS A 1 412 ? -27.032 15.334 -14.376 1.00 26.50 412 HIS A O 1
ATOM 3275 N N . ALA A 1 413 ? -25.814 16.378 -12.832 1.00 26.81 413 ALA A N 1
ATOM 3276 C CA . ALA A 1 413 ? -24.539 16.356 -13.531 1.00 26.81 413 ALA A CA 1
ATOM 3277 C C . ALA A 1 413 ? -23.760 15.027 -13.421 1.00 26.81 413 ALA A C 1
ATOM 3279 O O . ALA A 1 413 ? -22.856 14.812 -14.218 1.00 26.81 413 ALA A O 1
ATOM 3280 N N . ASN A 1 414 ? -24.081 14.126 -12.480 1.00 29.06 414 ASN A N 1
ATOM 3281 C CA . ASN A 1 414 ? -23.396 12.824 -12.354 1.00 29.06 414 ASN A CA 1
ATOM 3282 C C . ASN A 1 414 ? -24.183 11.637 -12.947 1.00 29.06 414 ASN A C 1
ATOM 3284 O O . ASN A 1 414 ? -23.695 10.509 -12.901 1.00 29.06 414 ASN A O 1
ATOM 3288 N N . SER A 1 415 ? -25.370 11.875 -13.516 1.00 26.14 415 SER A N 1
ATOM 3289 C CA . SER A 1 415 ? -26.157 10.879 -14.263 1.00 26.14 415 SER A CA 1
ATOM 3290 C C . SER A 1 415 ? -25.927 10.929 -15.781 1.00 26.14 415 SER A C 1
ATOM 3292 O O . SER A 1 415 ? -26.509 10.131 -16.510 1.00 26.14 415 SER A O 1
ATOM 3294 N N . VAL A 1 416 ? -25.056 11.817 -16.272 1.00 27.58 416 VAL A N 1
ATOM 3295 C CA . VAL A 1 416 ? -24.748 11.959 -17.703 1.00 27.58 416 VAL A CA 1
ATOM 3296 C C . VAL A 1 416 ? -23.285 11.605 -17.956 1.00 27.58 416 VAL A C 1
ATOM 3298 O O . VAL A 1 416 ? -22.435 12.472 -18.099 1.00 27.58 416 VAL A O 1
ATOM 3301 N N . ASP A 1 417 ? -22.988 10.308 -17.975 1.00 27.27 417 ASP A N 1
ATOM 3302 C CA . ASP A 1 417 ? -21.802 9.775 -18.669 1.00 27.27 417 ASP A CA 1
ATOM 3303 C C . ASP A 1 417 ? -22.066 8.338 -19.177 1.00 27.27 417 ASP A C 1
ATOM 3305 O O . ASP A 1 417 ? -21.184 7.483 -19.230 1.00 27.27 417 ASP A O 1
ATOM 3309 N N . CYS A 1 418 ? -23.333 8.064 -19.524 1.00 25.31 418 CYS A N 1
ATOM 3310 C CA . CYS A 1 418 ? -23.766 6.870 -20.265 1.00 25.31 418 CYS A CA 1
ATOM 3311 C C . CYS A 1 418 ? -23.975 7.153 -21.767 1.00 25.31 418 CYS A C 1
ATOM 3313 O O . CYS A 1 418 ? -24.456 6.286 -22.486 1.00 25.31 418 CYS A O 1
ATOM 3315 N N . ALA A 1 419 ? -23.590 8.335 -22.259 1.00 29.31 419 ALA A N 1
ATOM 3316 C CA . ALA A 1 419 ? -23.567 8.659 -23.685 1.00 29.31 419 ALA A CA 1
ATOM 3317 C C . ALA A 1 419 ? -22.122 8.576 -24.198 1.00 29.31 419 ALA A C 1
ATOM 3319 O O . ALA A 1 419 ? -21.380 9.553 -24.215 1.00 29.31 419 ALA A O 1
ATOM 3320 N N . GLY A 1 420 ? -21.713 7.359 -24.542 1.00 26.72 420 GLY A N 1
ATOM 3321 C CA . GLY A 1 420 ? -20.405 7.043 -25.117 1.00 26.72 420 GLY A CA 1
ATOM 3322 C C . GLY A 1 420 ? -20.397 5.666 -25.776 1.00 26.72 420 GLY A C 1
ATOM 3323 O O . GLY A 1 420 ? -19.397 4.954 -25.710 1.00 26.72 420 GLY A O 1
ATOM 3324 N N . LEU A 1 421 ? -21.546 5.283 -26.331 1.00 28.09 421 LEU A N 1
ATOM 3325 C CA . LEU A 1 421 ? -21.728 4.207 -27.294 1.00 28.09 421 LEU A CA 1
ATOM 3326 C C . LEU A 1 421 ? -22.588 4.798 -28.407 1.00 28.09 421 LEU A C 1
ATOM 3328 O O . LEU A 1 421 ? -23.805 4.690 -28.359 1.00 28.09 421 LEU A O 1
ATOM 3332 N N . ASP A 1 422 ? -21.915 5.499 -29.311 1.00 30.22 422 ASP A N 1
ATOM 3333 C CA . ASP A 1 422 ? -22.216 5.563 -30.740 1.00 30.22 422 ASP A CA 1
ATOM 3334 C C . ASP A 1 422 ? -20.875 5.669 -31.477 1.00 30.22 422 ASP A C 1
ATOM 3336 O O . ASP A 1 422 ? -20.025 6.487 -31.038 1.00 30.22 422 ASP A O 1
#

Mean predicted aligned error: 16.95 Å

Foldseek 3Di:
DPPQKQWDADFDCPPVNRFTWAADPFFIDTDRDDDDDDDDCVFKDWDKFFFADDPPQFAFDFRIADNVRATWGWKWDDDPNDITITTGHNVRRQGTWYHDPGTIDGHRIIITMTGPVRNVVVVVVVVLPDADDPVLQVVLLVLQLQLLLQAQAPLLSVVSNVVSVVVCVVCVPPPDRNVRVVVSVVSVVSSVLSVVVLVLVQVSVLVSVCVSLLVDDDVVQVLCCLQQVGHPPRFDFDALVCCCQFRVRLNVQLCQPPNPVLLHDDPVVQPDPDPVSVRVVNRVSRVVSSVVGGRAADPVVVVVLVCCLVQLDDDDLLLVPDPDPVSNVVVVVVCVVRYSRDPSVSSNVSSVVNVVSHDDDDSPDDDRPDQPVVVVVVVVPDDDDDDGSDDSDPCSVCVSVVVNDDDDPPDPVVVPPPPDDD

Secondary structure (DSSP, 8-state):
-BTTBB---EE-TTSGGG-EEEEETTEEEEESS-------GGGEEEEEEESS---SSSEEPEEEE-TT--EEEEEEEEETTEEEEEEE-TT-TTSEEEEETTEEEEESEEEEEEETHHHHHHHHHHHHTSPPPHHHHHHHHHHHHHHHHHSS-HHHHHHHHHHHHHHHHHTTT---HHHHHHHHHHHHHHHHHHHHHTTT-HHHHHHHHHHHTTSSTTHHHHHHHHHHS--TTPPP-S-HHHHHHH-HHHHHHHHHHH-GGGG---TTT-----HHHHHHHHHHHHHHHHHH------HHHHHHHHHHHHH-----HHHHT---HHHHHHHHHHHHHH--PPPHHHHHHHHHHHHTT---------PPP-THHHHHHHHHH--S-PPP-----GGGHHHHHTTTS--SPPPTTSS-------

pLDDT: mean 79.42, std 19.63, range [25.14, 97.62]

Solvent-accessible surface area (backbone atoms only — not comparable to full-atom values): 24201 Å² total; per-residue (Å²): 100,57,89,80,15,35,72,44,46,42,71,42,79,88,35,79,94,53,17,32,37,26,49,53,95,65,26,42,44,80,37,81,70,79,84,80,96,77,80,71,64,89,51,44,42,76,43,82,46,65,35,38,50,74,85,70,90,57,50,66,40,82,42,42,21,44,63,89,64,49,67,27,26,40,25,38,34,80,53,95,96,38,82,44,41,15,29,28,25,66,85,36,63,56,12,33,40,24,48,57,92,71,23,34,45,69,37,37,66,32,28,36,36,24,47,48,63,60,56,56,53,54,50,51,54,61,60,68,72,51,61,74,50,71,66,63,52,47,52,45,51,52,47,36,49,53,43,28,62,24,37,63,50,63,69,32,23,52,46,50,42,55,50,49,55,52,52,54,60,75,51,70,79,62,84,49,41,70,59,48,43,53,54,48,52,53,47,45,52,52,33,52,42,41,52,42,21,68,71,63,40,63,73,40,38,47,51,50,47,32,38,39,73,18,67,33,71,82,45,21,38,57,45,27,25,71,70,40,73,39,45,87,85,56,80,57,59,60,51,66,66,50,32,48,53,76,37,44,52,42,40,50,53,45,34,71,77,64,36,63,80,70,64,57,78,62,70,83,76,47,89,54,89,48,68,67,61,47,44,54,52,37,25,55,48,40,52,55,48,62,73,67,59,66,44,63,59,57,70,69,62,49,53,53,46,50,49,27,29,71,70,19,60,84,80,52,71,68,60,76,70,49,88,50,71,67,64,40,52,53,50,54,52,50,43,66,75,51,33,58,71,68,58,38,71,55,38,17,54,46,37,48,62,50,50,76,74,57,51,92,53,86,83,70,88,71,81,76,73,69,70,75,71,52,53,64,57,47,63,74,73,43,90,70,95,73,81,77,89,73,72,86,54,79,70,57,53,52,68,72,52,58,81,77,54,86,82,76,76,80,59,80,75,78,76,70,80,81,86,82,86,128